Protein AF-A0A7W7H2J1-F1 (afdb_monomer_lite)

Organism: NCBI:txid135948

Secondary structure (DSSP, 8-state):
--TT------S--PPPTTHHHHHHHHHHTT-HHHHHHHHHHHHHH-TT-HHHHHHHHHHHHHHHHHTTT-SSPPPHHHHT-GGGGGG-EE-TTT--EE--GGGT---TTS--PPPSEEE-TTT--EEEHHHHT-SS-----PBP-STT---B-BS-------TT-----GGGEEEEEEEESSSSPPPHHHHHHHHHHHSS--GGGGGGEEEEE--HHHHHTS---TT---HHHHHHHHHHHHHHTTSS-SSTGGGEEEEEEE-SSTT-EEEEEEEEPPPPPP--HHHHHHHHHHHHHHHHHHHHSTTTTHHHHHHHHSHHHHHHHHHHHHHHHHHHHHHSS-EEEEEEETTEEEEEEEES-S-HHHHGGGSTT-HHHHHHHHHHHTTSS-TT-EEEEEEEEE-SS-EEEEEEEE-SSTTSPPB--GGGS------

Radius of gyration: 25.76 Å; chains: 1; bounding box: 67×46×74 Å

Sequence (435 aa):
MSPAGRFVFPAAWPPVPGLTDRVRKLSSAGRLRTALDLVLGTLRREPGNPDAMANALLLLSTSRRAEEEMAEPATRSQLSSALVAPLATVCGGCGRFWYSAEVLLQSPKQAHMDPDGVQCPACRFTRCADCIGLHGLVVPDVPCPSPGCAGKLGACLTPTGRPGVVVVDPDDIERILVARDGPILPDRNEALGITMEYVPILAEDEPLIMRCRVGPDAAHTRSFPAAEHPADEILPAIVAEFEARALLSPGAATRSTCLRLPGDDEADGWYLAVVTAPPSLPWDAEHDDARRLLRAHLDRLHRACPGEAAPGRETLGAGHLLDFTADLLLQARRETERTGQVALRTRLASRCVIAVTAVPVSDPAVARTFFPGGYDRYVSWLAGAWNLPHPGLALAHWIDCSDARDQRLHLTFFPADQSERAWLATDLLDQRDDS

Structure (mmCIF, N/CA/C/O backbone):
data_AF-A0A7W7H2J1-F1
#
_entry.id   AF-A0A7W7H2J1-F1
#
loop_
_atom_site.group_PDB
_atom_site.id
_atom_site.type_symbol
_atom_site.label_atom_id
_atom_site.label_alt_id
_atom_site.label_comp_id
_atom_site.label_asym_id
_atom_site.label_entity_id
_atom_site.label_seq_id
_atom_site.pdbx_PDB_ins_code
_atom_site.Cartn_x
_atom_site.Cartn_y
_atom_site.Cartn_z
_atom_site.occupancy
_atom_site.B_iso_or_equiv
_atom_site.auth_seq_id
_atom_site.auth_comp_id
_atom_site.auth_asym_id
_atom_site.auth_atom_id
_atom_site.pdbx_PDB_model_num
ATOM 1 N N . MET A 1 1 ? -9.468 14.987 6.341 1.00 38.06 1 MET A N 1
ATOM 2 C CA . MET A 1 1 ? -10.617 14.627 7.204 1.00 38.06 1 MET A CA 1
ATOM 3 C C . MET A 1 1 ? -10.881 15.755 8.187 1.00 38.06 1 MET A C 1
ATOM 5 O O . MET A 1 1 ? -9.934 16.261 8.771 1.00 38.06 1 MET A O 1
ATOM 9 N N . SER A 1 2 ? -12.145 16.156 8.345 1.00 27.12 2 SER A N 1
ATOM 10 C CA . SER A 1 2 ? -12.588 17.007 9.461 1.00 27.12 2 SER A CA 1
ATOM 11 C C . SER A 1 2 ? -12.248 16.307 10.791 1.00 27.12 2 SER A C 1
ATOM 13 O O . SER A 1 2 ? -12.285 15.070 10.811 1.00 27.12 2 SER A O 1
ATOM 15 N N . PRO A 1 3 ? -11.898 17.024 11.876 1.00 34.19 3 PRO A N 1
ATOM 16 C CA . PRO A 1 3 ? -11.677 16.405 13.182 1.00 34.19 3 PRO A CA 1
ATOM 17 C C . PRO A 1 3 ? -12.883 15.528 13.530 1.00 34.19 3 PRO A C 1
ATOM 19 O O . PRO A 1 3 ? -14.010 16.013 13.528 1.00 34.19 3 PRO A O 1
ATOM 22 N N . ALA A 1 4 ? -12.639 14.236 13.770 1.00 41.06 4 ALA A N 1
ATOM 23 C CA . ALA A 1 4 ? -13.615 13.283 14.297 1.00 41.06 4 ALA A CA 1
ATOM 24 C C . ALA A 1 4 ? -15.030 13.423 13.693 1.00 41.06 4 ALA A C 1
ATOM 26 O O . ALA A 1 4 ? -16.006 13.709 14.392 1.00 41.06 4 ALA A O 1
ATOM 27 N N . GLY A 1 5 ? -15.157 13.212 12.379 1.00 49.72 5 GLY A N 1
ATOM 28 C CA . GLY A 1 5 ? -16.466 12.927 11.795 1.00 49.72 5 GLY A CA 1
ATOM 29 C C . GLY A 1 5 ? -17.076 11.738 12.536 1.00 49.72 5 GLY A C 1
ATOM 30 O O . GLY A 1 5 ? -16.438 10.693 12.650 1.00 49.72 5 GLY A O 1
ATOM 31 N N . ARG A 1 6 ? -18.274 11.915 13.105 1.00 64.06 6 ARG A N 1
ATOM 32 C CA . ARG A 1 6 ? -18.990 10.850 13.819 1.00 64.06 6 ARG A CA 1
ATOM 33 C C . ARG A 1 6 ? -19.042 9.618 12.919 1.00 64.06 6 ARG A C 1
ATOM 35 O O . ARG A 1 6 ? -19.584 9.705 11.819 1.00 64.06 6 ARG A O 1
ATOM 42 N N . PHE A 1 7 ? -18.510 8.491 13.386 1.00 67.31 7 PHE A N 1
ATOM 43 C CA . PHE A 1 7 ? -18.739 7.225 12.710 1.00 67.31 7 PHE A CA 1
ATOM 44 C C . PHE A 1 7 ? -20.236 6.915 12.800 1.00 67.31 7 PHE A C 1
ATOM 46 O O . PHE A 1 7 ? -20.795 6.768 13.889 1.00 67.31 7 PHE A O 1
ATOM 53 N N . VAL A 1 8 ? -20.899 6.903 11.650 1.00 68.88 8 VAL A N 1
ATOM 54 C CA . VAL A 1 8 ? -22.321 6.600 11.525 1.00 68.88 8 VAL A CA 1
ATOM 55 C C . VAL A 1 8 ? -22.426 5.489 10.502 1.00 68.88 8 VAL A C 1
ATOM 57 O O . VAL A 1 8 ? -22.034 5.676 9.352 1.00 68.88 8 VAL A O 1
ATOM 60 N N . PHE A 1 9 ? -22.961 4.342 10.920 1.00 68.50 9 PHE A N 1
ATOM 61 C CA . PHE A 1 9 ? -23.347 3.310 9.969 1.00 68.50 9 PHE A CA 1
ATOM 62 C C . PHE A 1 9 ? -24.373 3.912 9.002 1.00 68.50 9 PHE A C 1
ATOM 64 O O . PHE A 1 9 ? -25.400 4.427 9.461 1.00 68.50 9 PHE A O 1
ATOM 71 N N . PRO A 1 10 ? -24.121 3.897 7.684 1.00 69.31 10 PRO A N 1
ATOM 72 C CA . PRO A 1 10 ? -25.113 4.364 6.733 1.00 69.31 10 PRO A CA 1
ATOM 73 C C . PRO A 1 10 ? -26.359 3.475 6.829 1.00 69.31 10 PRO A C 1
ATOM 75 O O . PRO A 1 10 ? -26.271 2.270 7.056 1.00 69.31 10 PRO A O 1
ATOM 78 N N . ALA A 1 11 ? -27.534 4.086 6.668 1.00 69.12 11 ALA A N 1
ATOM 79 C CA . ALA A 1 11 ? -28.814 3.410 6.877 1.00 69.12 11 ALA A CA 1
ATOM 80 C C . ALA A 1 11 ? -29.090 2.284 5.861 1.00 69.12 11 ALA A C 1
ATOM 82 O O . ALA A 1 11 ? -29.873 1.382 6.148 1.00 69.12 11 ALA A O 1
ATOM 83 N N . ALA A 1 12 ? -28.468 2.337 4.680 1.00 71.50 12 ALA A N 1
ATOM 84 C CA . ALA A 1 12 ? -28.581 1.317 3.646 1.00 71.50 12 ALA A CA 1
ATOM 85 C C . ALA A 1 12 ? -27.314 1.272 2.782 1.00 71.50 12 ALA A C 1
ATOM 87 O O . ALA A 1 12 ? -26.728 2.312 2.479 1.00 71.50 12 ALA A O 1
ATOM 88 N N . TRP A 1 13 ? -26.924 0.067 2.364 1.00 74.69 13 TRP A N 1
ATOM 89 C CA . TRP A 1 13 ? -25.847 -0.177 1.403 1.00 74.69 13 TRP A CA 1
ATOM 90 C C . TRP A 1 13 ? -26.071 -1.527 0.712 1.00 74.69 13 TRP A C 1
ATOM 92 O O . TRP A 1 13 ? -26.615 -2.435 1.349 1.00 74.69 13 TRP A O 1
ATOM 102 N N . PRO A 1 14 ? -25.682 -1.694 -0.564 1.00 80.31 14 PRO A N 1
ATOM 103 C CA . PRO A 1 14 ? -25.708 -3.005 -1.199 1.00 80.31 14 PRO A CA 1
ATOM 104 C C . PRO A 1 14 ? -24.772 -3.974 -0.448 1.00 80.31 14 PRO A C 1
ATOM 106 O O . PRO A 1 14 ? -23.590 -3.668 -0.284 1.00 80.31 14 PRO A O 1
ATOM 109 N N . PRO A 1 15 ? -25.266 -5.130 0.031 1.00 85.44 15 PRO A N 1
ATOM 110 C CA . PRO A 1 15 ? -24.418 -6.109 0.701 1.00 85.44 15 PRO A CA 1
ATOM 111 C C . PRO A 1 15 ? -23.393 -6.680 -0.280 1.00 85.44 15 PRO A C 1
ATOM 113 O O . PRO A 1 15 ? -23.682 -6.827 -1.471 1.00 85.44 15 PRO A O 1
ATOM 116 N N . VAL A 1 16 ? -22.217 -7.064 0.218 1.00 88.94 16 VAL A N 1
ATOM 117 C CA . VAL A 1 16 ? -21.226 -7.759 -0.610 1.00 88.94 16 VAL A CA 1
ATOM 118 C C . VAL A 1 16 ? -21.699 -9.201 -0.793 1.00 88.94 16 VAL A C 1
ATOM 120 O O . VAL A 1 16 ? -21.822 -9.927 0.201 1.00 88.94 16 VAL A O 1
ATOM 123 N N . PRO A 1 17 ? -21.965 -9.666 -2.030 1.00 91.94 17 PRO A N 1
ATOM 124 C CA . PRO A 1 17 ? -22.568 -10.976 -2.247 1.00 91.94 17 PRO A CA 1
ATOM 125 C C . PRO A 1 17 ? -21.819 -12.108 -1.524 1.00 91.94 17 PRO A C 1
ATOM 127 O O . PRO A 1 17 ? -20.623 -12.344 -1.727 1.00 91.94 17 PRO A O 1
ATOM 130 N N . GLY A 1 18 ? -22.532 -12.798 -0.630 1.00 92.94 18 GLY A N 1
ATOM 131 C CA . GLY A 1 18 ? -22.034 -13.950 0.123 1.00 92.94 18 GLY A CA 1
ATOM 132 C C . GLY A 1 18 ? -20.899 -13.664 1.115 1.00 92.94 18 GLY A C 1
ATOM 133 O O . GLY A 1 18 ? -20.266 -14.619 1.565 1.00 92.94 18 GLY A O 1
ATOM 134 N N . LEU A 1 19 ? -20.571 -12.405 1.436 1.00 95.19 19 LEU A N 1
ATOM 135 C CA . LEU A 1 19 ? -19.521 -12.092 2.419 1.00 95.19 19 LEU A CA 1
ATOM 136 C C . LEU A 1 19 ? -19.878 -12.652 3.802 1.00 95.19 19 LEU A C 1
ATOM 138 O O . LEU A 1 19 ? -19.139 -13.483 4.326 1.00 95.19 19 LEU A O 1
ATOM 142 N N . THR A 1 20 ? -21.039 -12.270 4.338 1.00 94.81 20 THR A N 1
ATOM 143 C CA . THR A 1 20 ? -21.521 -12.715 5.657 1.00 94.81 20 THR A CA 1
ATOM 144 C C . THR A 1 20 ? -21.554 -14.244 5.796 1.00 94.81 20 THR A C 1
ATOM 146 O O . THR A 1 20 ? -21.082 -14.784 6.796 1.00 94.81 20 THR A O 1
ATOM 149 N N . ASP A 1 21 ? -22.050 -14.974 4.791 1.00 96.25 21 ASP A N 1
ATOM 150 C CA . ASP A 1 21 ? -22.114 -16.443 4.849 1.00 96.25 21 ASP A CA 1
ATOM 151 C C . ASP A 1 21 ? -20.721 -17.084 4.873 1.00 96.25 21 ASP A C 1
ATOM 153 O O . ASP A 1 21 ? -20.478 -18.033 5.625 1.00 96.25 21 ASP A O 1
ATOM 157 N N . ARG A 1 22 ? -19.779 -16.546 4.086 1.00 97.25 22 ARG A N 1
ATOM 158 C CA . ARG A 1 22 ? -18.382 -17.005 4.071 1.00 97.25 22 ARG A CA 1
ATOM 159 C C . ARG A 1 22 ? -17.693 -16.736 5.406 1.00 97.25 22 ARG A C 1
ATOM 161 O O . ARG A 1 22 ? -17.059 -17.644 5.942 1.00 97.25 22 ARG A O 1
ATOM 168 N N . VAL A 1 23 ? -17.858 -15.534 5.959 1.00 96.62 23 VAL A N 1
ATOM 169 C CA . VAL A 1 23 ? -17.312 -15.149 7.269 1.00 96.62 23 VAL A CA 1
ATOM 170 C C . VAL A 1 23 ? -17.867 -16.049 8.370 1.00 96.62 23 VAL A C 1
ATOM 172 O O . VAL A 1 23 ? -17.095 -16.626 9.134 1.00 96.62 23 VAL A O 1
ATOM 175 N N . ARG A 1 24 ? -19.190 -16.254 8.407 1.00 95.75 24 ARG A N 1
ATOM 176 C CA . ARG A 1 24 ? -19.846 -17.140 9.378 1.00 95.75 24 ARG A CA 1
ATOM 177 C C . ARG A 1 24 ? -19.315 -18.566 9.285 1.00 95.75 24 ARG A C 1
ATOM 179 O O . ARG A 1 24 ? -18.987 -19.156 10.311 1.00 95.75 24 ARG A O 1
ATOM 186 N N . LYS A 1 25 ? -19.190 -19.108 8.069 1.00 96.75 25 LYS A N 1
ATOM 187 C CA . LYS A 1 25 ? -18.648 -20.454 7.843 1.00 96.75 25 LYS A CA 1
ATOM 188 C C . LYS A 1 25 ? -17.219 -20.579 8.378 1.00 96.75 25 LYS A C 1
ATOM 190 O O . LYS A 1 25 ? -16.933 -21.533 9.094 1.00 96.75 25 LYS A O 1
ATOM 195 N N . LEU A 1 26 ? -16.344 -19.620 8.070 1.00 96.50 26 LEU A N 1
ATOM 196 C CA . LEU A 1 26 ? -14.955 -19.612 8.545 1.00 96.50 26 LEU A CA 1
ATOM 197 C C . LEU A 1 26 ? -14.872 -19.480 10.071 1.00 96.50 26 LEU A C 1
ATOM 199 O O . LEU A 1 26 ? -14.192 -20.276 10.713 1.00 96.50 26 LEU A O 1
ATOM 203 N N . SER A 1 27 ? -15.615 -18.539 10.654 1.00 93.75 27 SER A N 1
ATOM 204 C CA . SER A 1 27 ? -15.666 -18.326 12.104 1.00 93.75 27 SER A CA 1
ATOM 205 C C . SER A 1 27 ? -16.175 -19.568 12.846 1.00 93.75 27 SER A C 1
ATOM 207 O O . SER A 1 27 ? -15.526 -20.020 13.784 1.00 93.75 27 SER A O 1
ATOM 209 N N . SER A 1 28 ? -17.251 -20.204 12.366 1.00 93.12 28 SER A N 1
ATOM 210 C CA . SER A 1 28 ? -17.779 -21.446 12.958 1.00 93.12 28 SER A CA 1
ATOM 211 C C . SER A 1 28 ? -16.813 -22.634 12.881 1.00 93.12 28 SER A C 1
ATOM 213 O O . SER A 1 28 ? -16.922 -23.569 13.666 1.00 93.12 28 SER A O 1
ATOM 215 N N . ALA A 1 29 ? -15.859 -22.593 11.947 1.00 94.69 29 ALA A N 1
ATOM 216 C CA . ALA A 1 29 ? -14.806 -23.592 11.795 1.00 94.69 29 ALA A CA 1
ATOM 217 C C . ALA A 1 29 ? -13.531 -23.248 12.591 1.00 94.69 29 ALA A C 1
ATOM 219 O O . ALA A 1 29 ? -12.493 -23.868 12.375 1.00 94.69 29 ALA A O 1
ATOM 220 N N . GLY A 1 30 ? -13.572 -22.228 13.452 1.00 93.62 30 GLY A N 1
ATOM 221 C CA . GLY A 1 30 ? -12.422 -21.772 14.229 1.00 93.62 30 GLY A CA 1
ATOM 222 C C . GLY A 1 30 ? -11.344 -21.050 13.413 1.00 93.62 30 GLY A C 1
ATOM 223 O O . GLY A 1 30 ? -10.217 -20.897 13.881 1.00 93.62 30 GLY A O 1
ATOM 224 N N . ARG A 1 31 ? -11.664 -20.626 12.180 1.00 95.62 31 ARG A N 1
ATOM 225 C CA . ARG A 1 31 ? -10.725 -20.012 11.227 1.00 95.62 31 ARG A CA 1
ATOM 226 C C . ARG A 1 31 ? -10.780 -18.487 11.257 1.00 95.62 31 ARG A C 1
ATOM 228 O O . ARG A 1 31 ? -11.095 -17.843 10.252 1.00 95.62 31 ARG A O 1
ATOM 235 N N . LEU A 1 32 ? -10.532 -17.912 12.431 1.00 94.50 32 LEU A N 1
ATOM 236 C CA . LEU A 1 32 ? -10.729 -16.485 12.684 1.00 94.50 32 LEU A CA 1
ATOM 237 C C . LEU A 1 32 ? -9.787 -15.603 11.852 1.00 94.50 32 LEU A C 1
ATOM 239 O O . LEU A 1 32 ? -10.250 -14.635 11.253 1.00 94.50 32 LEU A O 1
ATOM 243 N N . ARG A 1 33 ? -8.504 -15.969 11.737 1.00 95.31 33 ARG A N 1
ATOM 244 C CA . ARG A 1 33 ? -7.530 -15.255 10.890 1.00 95.31 33 ARG A CA 1
ATOM 245 C C . ARG A 1 33 ? -7.974 -15.191 9.429 1.00 95.31 33 ARG A C 1
ATOM 247 O O . ARG A 1 33 ? -8.065 -14.094 8.889 1.00 95.31 33 ARG A O 1
ATOM 254 N N . THR A 1 34 ? -8.336 -16.331 8.826 1.00 96.81 34 THR A N 1
ATOM 255 C CA . THR A 1 34 ? -8.836 -16.365 7.437 1.00 96.81 34 THR A CA 1
ATOM 256 C C . THR A 1 34 ? -10.119 -15.531 7.283 1.00 96.81 34 THR A C 1
ATOM 258 O O . THR A 1 34 ? -10.308 -14.851 6.274 1.00 96.81 34 THR A O 1
ATOM 261 N N . ALA A 1 35 ? -11.032 -15.585 8.262 1.00 96.94 35 ALA A N 1
ATOM 262 C CA . ALA A 1 35 ? -12.261 -14.791 8.233 1.00 96.94 35 ALA A CA 1
ATOM 263 C C . ALA A 1 35 ? -11.964 -13.285 8.249 1.00 96.94 35 ALA A C 1
ATOM 265 O O . ALA A 1 35 ? -12.582 -12.530 7.498 1.00 96.94 35 ALA A O 1
ATOM 266 N N . LEU A 1 36 ? -11.003 -12.861 9.073 1.00 96.62 36 LEU A N 1
ATOM 267 C CA . LEU A 1 36 ? -10.608 -11.465 9.185 1.00 96.62 36 LEU A CA 1
ATOM 268 C C . LEU A 1 36 ? -9.881 -10.983 7.921 1.00 96.62 36 LEU A C 1
ATOM 270 O O . LEU A 1 36 ? -10.213 -9.908 7.440 1.00 96.62 36 LEU A O 1
ATOM 274 N N . ASP A 1 37 ? -9.012 -11.792 7.304 1.00 97.12 37 ASP A N 1
ATOM 275 C CA . ASP A 1 37 ? -8.383 -11.459 6.012 1.00 97.12 37 ASP A CA 1
ATOM 276 C C . ASP A 1 37 ? -9.416 -11.178 4.911 1.00 97.12 37 ASP A C 1
ATOM 278 O O . ASP A 1 37 ? -9.285 -10.216 4.154 1.00 97.12 37 ASP A O 1
ATOM 282 N N . LEU A 1 38 ? -10.491 -11.972 4.843 1.00 97.31 38 LEU A N 1
ATOM 283 C CA . LEU A 1 38 ? -11.576 -11.759 3.878 1.00 97.31 38 LEU A CA 1
ATOM 284 C C . LEU A 1 38 ? -12.286 -10.412 4.097 1.00 97.31 38 LEU A C 1
ATOM 286 O O . LEU A 1 38 ? -12.617 -9.704 3.137 1.00 97.31 38 LEU A O 1
ATOM 290 N N . VAL A 1 39 ? -12.535 -10.062 5.359 1.00 97.50 39 VAL A N 1
ATOM 291 C CA . VAL A 1 39 ? -13.196 -8.809 5.730 1.00 97.50 39 VAL A CA 1
ATOM 292 C C . VAL A 1 39 ? -12.276 -7.614 5.492 1.00 97.50 39 VAL A C 1
ATOM 294 O O . VAL A 1 39 ? -12.701 -6.653 4.856 1.00 97.50 39 VAL A O 1
ATOM 297 N N . LEU A 1 40 ? -11.013 -7.689 5.917 1.00 97.06 40 LEU A N 1
ATOM 298 C CA . LEU A 1 40 ? -10.009 -6.651 5.684 1.00 97.06 40 LEU A CA 1
ATOM 299 C C . LEU A 1 40 ? -9.775 -6.440 4.183 1.00 97.06 40 LEU A C 1
ATOM 301 O O . LEU A 1 40 ? -9.763 -5.304 3.727 1.00 97.06 40 LEU A O 1
ATOM 305 N N . GLY A 1 41 ? -9.717 -7.510 3.386 1.00 95.94 41 GLY A N 1
ATOM 306 C CA . GLY A 1 41 ? -9.660 -7.429 1.923 1.00 95.94 41 GLY A CA 1
ATOM 307 C C . GLY A 1 41 ? -10.843 -6.692 1.301 1.00 95.94 41 GLY A C 1
ATOM 308 O O . GLY A 1 41 ? -10.694 -5.981 0.308 1.00 95.94 41 GLY A O 1
ATOM 309 N N . THR A 1 42 ? -12.027 -6.835 1.893 1.00 95.81 42 THR A N 1
ATOM 310 C CA . THR A 1 42 ? -13.215 -6.090 1.465 1.00 95.81 42 THR A CA 1
ATOM 311 C C . THR A 1 42 ? -13.133 -4.628 1.895 1.00 95.81 42 THR A C 1
ATOM 313 O O . THR A 1 42 ? -13.379 -3.756 1.070 1.00 95.81 42 THR A O 1
ATOM 316 N N . LEU A 1 43 ? -12.711 -4.348 3.133 1.00 94.56 43 LEU A N 1
ATOM 317 C CA . LEU A 1 43 ? -12.513 -2.984 3.635 1.00 94.56 43 LEU A CA 1
ATOM 318 C C . LEU A 1 43 ? -11.393 -2.235 2.899 1.00 94.56 43 LEU A C 1
ATOM 320 O O . LEU A 1 43 ? -11.506 -1.032 2.723 1.00 94.56 43 LEU A O 1
ATOM 324 N N . ARG A 1 44 ? -10.346 -2.915 2.416 1.00 94.06 44 ARG A N 1
ATOM 325 C CA . ARG A 1 44 ? -9.299 -2.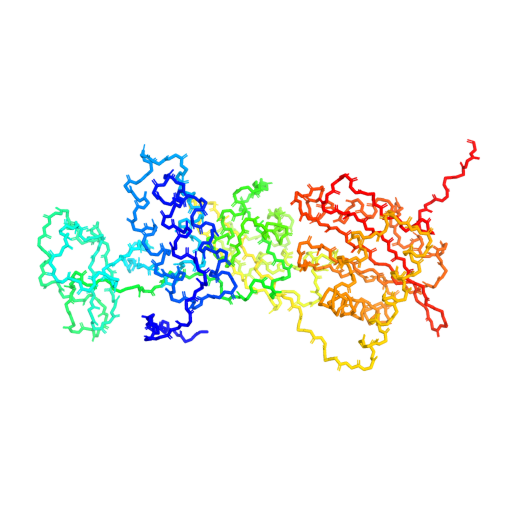297 1.583 1.00 94.06 44 ARG A CA 1
ATOM 326 C C . ARG A 1 44 ? -9.879 -1.740 0.281 1.00 94.06 44 ARG A C 1
ATOM 328 O O . ARG A 1 44 ? -9.507 -0.651 -0.127 1.00 94.06 44 ARG A O 1
ATOM 335 N N . ARG A 1 45 ? -10.787 -2.483 -0.365 1.00 91.62 45 ARG A N 1
ATOM 336 C CA . ARG A 1 45 ? -11.443 -2.068 -1.622 1.00 91.62 45 ARG A CA 1
ATOM 337 C C . ARG A 1 45 ? -12.596 -1.096 -1.394 1.00 91.62 45 ARG A C 1
ATOM 339 O O . ARG A 1 45 ? -12.839 -0.220 -2.213 1.00 91.62 45 ARG A O 1
ATOM 346 N N . GLU A 1 46 ? -13.326 -1.275 -0.298 1.00 91.75 46 GLU A N 1
ATOM 347 C CA . GLU A 1 46 ? -14.503 -0.484 0.047 1.00 91.75 46 GLU A CA 1
ATOM 348 C C . GLU A 1 46 ? -14.449 -0.065 1.533 1.00 91.75 46 GLU A C 1
ATOM 350 O O . GLU A 1 46 ? -15.165 -0.638 2.364 1.00 91.75 46 GLU A O 1
ATOM 355 N N . PRO A 1 47 ? -13.643 0.959 1.897 1.00 89.75 47 PRO A N 1
ATOM 356 C CA . PRO A 1 47 ? -13.390 1.349 3.294 1.00 89.75 47 PRO A CA 1
ATOM 357 C C . PRO A 1 47 ? -14.609 1.807 4.093 1.00 89.75 47 PRO A C 1
ATOM 359 O O . PRO A 1 47 ? -14.501 2.009 5.297 1.00 89.75 47 PRO A O 1
ATOM 362 N N . GLY A 1 48 ? -15.757 2.002 3.440 1.00 88.25 48 GLY A N 1
ATOM 363 C CA . GLY A 1 48 ? -17.033 2.379 4.049 1.00 88.25 48 GLY A CA 1
ATOM 364 C C . GLY A 1 48 ? -18.101 1.284 4.015 1.00 88.25 48 GLY A C 1
ATOM 365 O O . GLY A 1 48 ? -19.243 1.569 4.369 1.00 88.25 48 GLY A O 1
ATOM 366 N N . ASN A 1 49 ? -17.780 0.065 3.559 1.00 91.19 49 ASN A N 1
ATOM 367 C CA . ASN A 1 49 ? -18.780 -0.983 3.363 1.00 91.19 49 ASN A CA 1
ATOM 368 C C . ASN A 1 49 ? -19.370 -1.463 4.711 1.00 91.19 49 ASN A C 1
ATOM 370 O O . ASN A 1 49 ? -18.647 -2.058 5.517 1.00 91.19 49 ASN A O 1
ATOM 374 N N . PRO A 1 50 ? -20.679 -1.272 4.972 1.00 90.38 50 PRO A N 1
ATOM 375 C CA . PRO A 1 50 ? -21.272 -1.573 6.278 1.00 90.38 50 PRO A CA 1
ATOM 376 C C . PRO A 1 50 ? -21.325 -3.060 6.611 1.00 90.38 50 PRO A C 1
ATOM 378 O O . PRO A 1 50 ? -21.193 -3.418 7.778 1.00 90.38 50 PRO A O 1
ATOM 381 N N . ASP A 1 51 ? -21.512 -3.921 5.605 1.00 91.88 51 ASP A N 1
ATOM 382 C CA . ASP A 1 51 ? -21.542 -5.377 5.788 1.00 91.88 51 ASP A CA 1
ATOM 383 C C . ASP A 1 51 ? -20.155 -5.872 6.221 1.00 91.88 51 ASP A C 1
ATOM 385 O O . ASP A 1 51 ? -20.021 -6.608 7.200 1.00 91.88 51 ASP A O 1
ATOM 389 N N . ALA A 1 52 ? -19.098 -5.377 5.570 1.00 94.50 52 ALA A N 1
ATOM 390 C CA . ALA A 1 52 ? -17.723 -5.664 5.966 1.00 94.50 52 ALA A CA 1
ATOM 391 C C . ALA A 1 52 ? -17.398 -5.113 7.365 1.00 94.50 52 ALA A C 1
ATOM 393 O O . ALA A 1 52 ? -16.839 -5.832 8.189 1.00 94.50 52 ALA A O 1
ATOM 394 N N . MET A 1 53 ? -17.805 -3.881 7.680 1.00 92.88 53 MET A N 1
ATOM 395 C CA . MET A 1 53 ? -17.618 -3.289 9.010 1.00 92.88 53 MET A CA 1
ATOM 396 C C . MET A 1 53 ? -18.347 -4.059 10.117 1.00 92.88 53 MET A C 1
ATOM 398 O O . MET A 1 53 ? -17.781 -4.278 11.188 1.00 92.88 53 MET A O 1
ATOM 402 N N . ALA A 1 54 ? -19.585 -4.493 9.869 1.00 91.44 54 ALA A N 1
ATOM 403 C CA . ALA A 1 54 ? -20.355 -5.280 10.825 1.00 91.44 54 ALA A CA 1
ATOM 404 C C . ALA A 1 54 ? -19.697 -6.646 11.074 1.00 91.44 54 ALA A C 1
ATOM 406 O O . ALA A 1 54 ? -19.517 -7.042 12.226 1.00 91.44 54 ALA A O 1
ATOM 407 N N . ASN A 1 55 ? -19.270 -7.335 10.010 1.00 94.50 55 ASN A N 1
ATOM 408 C CA . ASN A 1 55 ? -18.528 -8.591 10.128 1.00 94.50 55 ASN A CA 1
ATOM 409 C C . ASN A 1 55 ? -17.188 -8.395 10.858 1.00 94.50 55 ASN A C 1
ATOM 411 O O . ASN A 1 55 ? -16.866 -9.195 11.734 1.00 94.50 55 ASN A O 1
ATOM 415 N N . ALA A 1 56 ? -16.437 -7.325 10.568 1.00 95.06 56 ALA A N 1
ATOM 416 C CA . ALA A 1 56 ? -15.194 -7.005 11.273 1.00 95.06 56 ALA A CA 1
ATOM 417 C C . ALA A 1 56 ? -15.446 -6.852 12.773 1.00 95.06 56 ALA A C 1
ATOM 419 O O . ALA A 1 56 ? -14.788 -7.496 13.583 1.00 95.06 56 ALA A O 1
ATOM 420 N N . LEU A 1 57 ? -16.438 -6.043 13.144 1.00 91.56 57 LEU A N 1
ATOM 421 C CA . LEU A 1 57 ? -16.763 -5.773 14.537 1.00 91.56 57 LEU A CA 1
ATOM 422 C C . LEU A 1 57 ? -17.195 -7.040 15.293 1.00 91.56 57 LEU A C 1
ATOM 424 O O . LEU A 1 57 ? -16.765 -7.246 16.428 1.00 91.56 57 LEU A O 1
ATOM 428 N N . LEU A 1 58 ? -17.974 -7.923 14.656 1.00 90.69 58 LEU A N 1
ATOM 429 C CA . LEU A 1 58 ? -18.323 -9.229 15.225 1.00 90.69 58 LEU A CA 1
ATOM 430 C C . LEU A 1 58 ? -17.069 -10.077 15.481 1.00 90.69 58 LEU A C 1
ATOM 432 O O . LEU A 1 58 ? -16.858 -10.506 16.614 1.00 90.69 58 LEU A O 1
ATOM 436 N N . LEU A 1 59 ? -16.206 -10.259 14.477 1.00 92.75 59 LEU A N 1
ATOM 437 C CA . LEU A 1 59 ? -14.985 -11.062 14.610 1.00 92.75 59 LEU A CA 1
ATOM 438 C C . LEU A 1 59 ? -14.043 -10.501 15.689 1.00 92.75 59 LEU A C 1
ATOM 440 O O . LEU A 1 59 ? -13.588 -11.245 16.559 1.00 92.75 59 LEU A O 1
ATOM 444 N N . LEU A 1 60 ? -13.807 -9.186 15.680 1.00 91.06 60 LEU A N 1
ATOM 445 C CA . LEU A 1 60 ? -12.923 -8.492 16.621 1.00 91.06 60 LEU A CA 1
ATOM 446 C C . LEU A 1 60 ? -13.453 -8.520 18.061 1.00 91.06 60 LEU A C 1
ATOM 448 O O . LEU A 1 60 ? -12.670 -8.627 18.998 1.00 91.06 60 LEU A O 1
ATOM 452 N N . SER A 1 61 ? -14.773 -8.469 18.259 1.00 85.38 61 SER A N 1
ATOM 453 C CA . SER A 1 61 ? -15.365 -8.591 19.601 1.00 85.38 61 SER A CA 1
ATOM 454 C C . SER A 1 61 ? -15.242 -10.005 20.183 1.00 85.38 61 SER A C 1
ATOM 456 O O . SER A 1 61 ? -15.183 -10.178 21.399 1.00 85.38 61 SER A O 1
ATOM 458 N N . THR A 1 62 ? -15.170 -11.026 19.322 1.00 82.25 62 THR A N 1
ATOM 459 C CA . THR A 1 62 ? -15.019 -12.424 19.750 1.00 82.25 62 THR A CA 1
ATOM 460 C C . THR A 1 62 ? -13.566 -12.846 19.958 1.00 82.25 62 THR A C 1
ATOM 462 O O . THR A 1 62 ? -13.323 -13.763 20.739 1.00 82.25 62 THR A O 1
ATOM 465 N N . SER A 1 63 ? -12.599 -12.175 19.318 1.00 77.50 63 SER A N 1
ATOM 466 C CA . SER A 1 63 ? -11.196 -12.616 19.283 1.00 77.50 63 SER A CA 1
ATOM 467 C C . SER A 1 63 ? -10.569 -12.759 20.669 1.00 77.50 63 SER A C 1
ATOM 469 O O . SER A 1 63 ? -9.851 -13.721 20.915 1.00 77.50 63 SER A O 1
ATOM 471 N N . ARG A 1 64 ? -10.918 -11.872 21.607 1.00 70.56 64 ARG A N 1
ATOM 472 C CA . ARG A 1 64 ? -10.360 -11.843 22.969 1.00 70.56 64 ARG A CA 1
ATOM 473 C C . ARG A 1 64 ? -10.626 -13.110 23.785 1.00 70.56 64 ARG A C 1
ATOM 475 O O . ARG A 1 64 ? -9.841 -13.449 24.656 1.00 70.56 64 ARG A O 1
ATOM 482 N N . ARG A 1 65 ? -11.749 -13.787 23.529 1.00 69.06 65 ARG A N 1
ATOM 483 C CA . ARG A 1 65 ? -12.096 -15.074 24.164 1.00 69.06 65 ARG A CA 1
ATOM 484 C C . ARG A 1 65 ? -11.600 -16.271 23.358 1.00 69.06 65 ARG A C 1
ATOM 486 O O . ARG A 1 65 ? -11.608 -17.389 23.845 1.00 69.06 65 ARG A O 1
ATOM 493 N N . ALA A 1 66 ? -11.224 -16.025 22.111 1.00 68.12 66 ALA A N 1
ATOM 494 C CA . ALA A 1 66 ? -11.021 -17.036 21.097 1.00 68.12 66 ALA A CA 1
ATOM 495 C C . ALA A 1 66 ? -9.546 -17.454 20.957 1.00 68.12 66 ALA A C 1
ATOM 497 O O . ALA A 1 66 ? -9.270 -18.459 20.310 1.00 68.12 66 ALA A O 1
ATOM 498 N N . GLU A 1 67 ? -8.600 -16.717 21.549 1.00 73.75 67 GLU A N 1
ATOM 499 C CA . GLU A 1 67 ? -7.162 -17.018 21.440 1.00 73.75 67 GLU A CA 1
ATOM 500 C C . GLU A 1 67 ? -6.801 -18.437 21.910 1.00 73.75 67 GLU A C 1
ATOM 502 O O . GLU A 1 67 ? -5.925 -19.060 21.315 1.00 73.75 67 GLU A O 1
ATOM 507 N N . GLU A 1 68 ? -7.509 -18.980 22.904 1.00 76.94 68 GLU A N 1
ATOM 508 C CA . GLU A 1 68 ? -7.238 -20.320 23.449 1.00 76.94 68 GLU A CA 1
ATOM 509 C C . GLU A 1 68 ? -8.011 -21.448 22.740 1.00 76.94 68 GLU A C 1
ATOM 511 O O . GLU A 1 68 ? -7.577 -22.599 22.756 1.00 76.94 68 GLU A O 1
ATOM 516 N N . GLU A 1 69 ? -9.143 -21.142 22.098 1.00 81.94 69 GLU A N 1
ATOM 517 C CA . GLU A 1 69 ? -10.080 -22.152 21.572 1.00 81.94 69 GLU A CA 1
ATOM 518 C C . GLU A 1 69 ? -10.064 -22.285 20.037 1.00 81.94 69 GLU A C 1
ATOM 520 O O . GLU A 1 69 ? -10.597 -23.252 19.487 1.00 81.94 69 GLU A O 1
ATOM 525 N N . MET A 1 70 ? -9.478 -21.325 19.315 1.00 86.81 70 MET A N 1
ATOM 526 C CA . MET A 1 70 ? -9.533 -21.287 17.849 1.00 86.81 70 MET A CA 1
ATOM 527 C C . MET A 1 70 ? -8.396 -22.064 17.189 1.00 86.81 70 MET A C 1
ATOM 529 O O . MET A 1 70 ? -7.233 -21.958 17.567 1.00 86.81 70 MET A O 1
ATOM 533 N N . ALA A 1 71 ? -8.721 -22.759 16.097 1.00 91.19 71 ALA A N 1
ATOM 534 C CA . ALA A 1 71 ? -7.728 -23.414 15.244 1.00 91.19 71 ALA A CA 1
ATOM 535 C C . ALA A 1 71 ? -6.798 -22.408 14.540 1.00 91.19 71 ALA A C 1
ATOM 537 O O . ALA A 1 71 ? -5.656 -22.728 14.216 1.00 91.19 71 ALA A O 1
ATOM 538 N N . GLU A 1 72 ? -7.295 -21.200 14.268 1.00 93.00 72 GLU A N 1
ATOM 539 C CA . GLU A 1 72 ? -6.561 -20.150 13.571 1.00 93.00 72 GLU A CA 1
ATOM 540 C C . GLU A 1 72 ? -6.849 -18.777 14.211 1.00 93.00 72 GLU A C 1
ATOM 542 O O . GLU A 1 72 ? -7.692 -18.024 13.703 1.00 93.00 72 GLU A O 1
ATOM 547 N N . PRO A 1 73 ? -6.202 -18.441 15.344 1.00 92.06 73 PRO A N 1
ATOM 548 C CA . PRO A 1 73 ? -6.408 -17.156 16.005 1.00 92.06 73 PRO A CA 1
ATOM 549 C C . PRO A 1 73 ? -5.939 -15.998 15.114 1.00 92.06 73 PRO A C 1
ATOM 551 O O . PRO A 1 73 ? -4.993 -16.135 14.333 1.00 92.06 73 PRO A O 1
ATOM 554 N N . ALA A 1 74 ? -6.616 -14.852 15.224 1.00 92.75 74 ALA A N 1
ATOM 555 C CA . ALA A 1 74 ? -6.217 -13.632 14.526 1.00 92.75 74 ALA A CA 1
ATOM 556 C C . ALA A 1 74 ? -4.845 -13.149 15.018 1.00 92.75 74 ALA A C 1
ATOM 558 O O . ALA A 1 74 ? -4.515 -13.279 16.195 1.00 92.75 74 ALA A O 1
ATOM 559 N N . THR A 1 75 ? -4.045 -12.570 14.125 1.00 92.00 75 THR A N 1
ATOM 560 C CA . THR A 1 75 ? -2.748 -11.999 14.509 1.00 92.00 75 THR A CA 1
ATOM 561 C C . THR A 1 75 ? -2.926 -10.604 15.104 1.00 92.00 75 THR A C 1
ATOM 563 O O . THR A 1 75 ? -3.875 -9.891 14.768 1.00 92.00 75 THR A O 1
ATOM 566 N N . ARG A 1 76 ? -1.970 -10.161 15.933 1.00 90.31 76 ARG A N 1
ATOM 567 C CA . ARG A 1 76 ? -1.973 -8.800 16.499 1.00 90.31 76 ARG A CA 1
ATOM 568 C C . ARG A 1 76 ? -2.111 -7.725 15.413 1.00 90.31 76 ARG A C 1
ATOM 570 O O . ARG A 1 76 ? -2.918 -6.822 15.577 1.00 90.31 76 ARG A O 1
ATOM 577 N N . SER A 1 77 ? -1.409 -7.870 14.287 1.00 91.69 77 SER A N 1
ATOM 578 C CA . SER A 1 77 ? -1.452 -6.921 13.163 1.00 91.69 77 SER A CA 1
ATOM 579 C C . SER A 1 77 ? -2.811 -6.856 12.463 1.00 91.69 77 SER A C 1
ATOM 581 O O . SER A 1 77 ? -3.203 -5.796 11.983 1.00 91.69 77 SER A O 1
ATOM 583 N N . GLN A 1 78 ? -3.560 -7.962 12.408 1.00 94.38 78 GLN A N 1
ATOM 584 C CA . GLN A 1 78 ? -4.932 -7.924 11.895 1.00 94.38 78 GLN A CA 1
ATOM 585 C C . GLN A 1 78 ? -5.876 -7.249 12.894 1.00 94.38 78 GLN A C 1
ATOM 587 O O . GLN A 1 78 ? -6.730 -6.458 12.495 1.00 94.38 78 GLN A O 1
ATOM 592 N N . LEU A 1 79 ? -5.704 -7.541 14.189 1.00 93.25 79 LEU A N 1
ATOM 593 C CA . LEU A 1 79 ? -6.496 -6.942 15.263 1.00 93.25 79 LEU A CA 1
ATOM 594 C C . LEU A 1 79 ? -6.246 -5.437 15.402 1.00 93.25 79 LEU A C 1
ATOM 596 O O . LEU A 1 79 ? -7.159 -4.726 15.799 1.00 93.25 79 LEU A O 1
ATOM 600 N N . SER A 1 80 ? -5.044 -4.951 15.080 1.00 93.12 80 SER A N 1
ATOM 601 C CA . SER A 1 80 ? -4.694 -3.527 15.113 1.00 93.12 80 SER A CA 1
ATOM 602 C C . SER A 1 80 ? -4.729 -2.849 13.743 1.00 93.12 80 SER A C 1
ATOM 604 O O . SER A 1 80 ? -4.366 -1.680 13.655 1.00 93.12 80 SER A O 1
ATOM 606 N N . SER A 1 81 ? -5.195 -3.514 12.680 1.00 96.75 81 SER A N 1
ATOM 607 C CA . SER A 1 81 ? -5.120 -2.976 11.314 1.00 96.75 81 SER A CA 1
ATOM 608 C C . SER A 1 81 ? -5.755 -1.581 11.181 1.00 96.75 81 SER A C 1
ATOM 610 O O . SER A 1 81 ? -6.822 -1.295 11.736 1.00 96.75 81 SER A O 1
ATOM 612 N N . ALA A 1 82 ? -5.125 -0.699 10.403 1.00 96.31 82 ALA A N 1
ATOM 613 C CA . ALA A 1 82 ? -5.651 0.625 10.083 1.00 96.31 82 ALA A CA 1
ATOM 614 C C . ALA A 1 82 ? -7.008 0.562 9.356 1.00 96.31 82 ALA A C 1
ATOM 616 O O . ALA A 1 82 ? -7.825 1.467 9.506 1.00 96.31 82 ALA A O 1
ATOM 617 N N . LEU A 1 83 ? -7.305 -0.538 8.654 1.00 96.06 83 LEU A N 1
ATOM 618 C CA . LEU A 1 83 ? -8.595 -0.757 7.984 1.00 96.06 83 LEU A CA 1
ATOM 619 C C . LEU A 1 83 ? -9.771 -0.875 8.966 1.00 96.06 83 LEU A C 1
ATOM 621 O O . LEU A 1 83 ? -10.903 -0.547 8.619 1.00 96.06 83 LEU A O 1
ATOM 625 N N . VAL A 1 84 ? -9.516 -1.313 10.202 1.00 95.25 84 VAL A N 1
ATOM 626 C CA . VAL A 1 84 ? -10.529 -1.406 11.270 1.00 95.25 84 VAL A CA 1
ATOM 627 C C . VAL A 1 84 ? -10.383 -0.298 12.308 1.00 95.25 84 VAL A C 1
ATOM 629 O O . VAL A 1 84 ? -11.156 -0.243 13.264 1.00 95.25 84 VAL A O 1
ATOM 632 N N . ALA A 1 85 ? -9.447 0.636 12.114 1.00 94.25 85 ALA A N 1
ATOM 633 C CA . ALA A 1 85 ? -9.294 1.805 12.972 1.00 94.25 85 ALA A CA 1
ATOM 634 C C . ALA A 1 85 ? -10.595 2.610 13.148 1.00 94.25 85 ALA A C 1
ATOM 636 O O . ALA A 1 85 ? -10.856 3.007 14.284 1.00 94.25 85 ALA A O 1
ATOM 637 N N . PRO A 1 86 ? -11.459 2.806 12.127 1.00 92.94 86 PRO A N 1
ATOM 638 C CA . PRO A 1 86 ? -12.738 3.501 12.309 1.00 92.94 86 PRO A CA 1
ATOM 639 C C . PRO A 1 86 ? -13.701 2.815 13.290 1.00 92.94 86 PRO A C 1
ATOM 641 O O . PRO A 1 86 ? -14.547 3.483 13.880 1.00 92.94 86 PRO A O 1
ATOM 644 N N . LEU A 1 87 ? -13.568 1.498 13.481 1.00 92.00 87 LEU A N 1
ATOM 645 C CA . LEU A 1 87 ? -14.414 0.695 14.371 1.00 92.00 87 LEU A CA 1
ATOM 646 C C . LEU A 1 87 ? -13.908 0.676 15.817 1.00 92.00 87 LEU A C 1
ATOM 648 O O . LEU A 1 87 ? -14.609 0.193 16.706 1.00 92.00 87 LEU A O 1
ATOM 652 N N . ALA A 1 88 ? -12.698 1.179 16.054 1.00 91.56 88 ALA A N 1
ATOM 653 C CA . ALA A 1 88 ? -12.094 1.184 17.371 1.00 91.56 88 ALA A CA 1
ATOM 654 C C . ALA A 1 88 ? -12.730 2.244 18.281 1.00 91.56 88 ALA A C 1
ATOM 656 O O . ALA A 1 88 ? -13.096 3.347 17.864 1.00 91.56 88 ALA A O 1
ATOM 657 N N . THR A 1 89 ? -12.786 1.917 19.562 1.00 90.38 89 THR A N 1
ATOM 658 C CA . THR A 1 89 ? -13.118 2.820 20.657 1.00 90.38 89 THR A CA 1
ATOM 659 C C . THR A 1 89 ? -11.849 3.061 21.462 1.00 90.38 89 THR A C 1
ATOM 661 O O . THR A 1 89 ? -11.214 2.100 21.884 1.00 90.38 89 THR A O 1
ATOM 664 N N . VAL A 1 90 ? -11.458 4.322 21.664 1.00 90.56 90 VAL A N 1
ATOM 665 C CA . VAL A 1 90 ? -10.161 4.686 22.259 1.00 90.56 90 VAL A CA 1
ATOM 666 C C . VAL A 1 90 ? -10.341 5.354 23.614 1.00 90.56 90 VAL A C 1
ATOM 668 O O . VAL A 1 90 ? -11.104 6.309 23.762 1.00 90.56 90 VAL A O 1
ATOM 671 N N . CYS A 1 91 ? -9.590 4.893 24.611 1.00 91.38 91 CYS A N 1
ATOM 672 C CA . CYS A 1 91 ? -9.512 5.540 25.912 1.00 91.38 91 CYS A CA 1
ATOM 673 C C . CYS A 1 91 ? -8.775 6.880 25.796 1.00 91.38 91 CYS A C 1
ATOM 675 O O . CYS A 1 91 ? -7.576 6.913 25.530 1.00 91.38 91 CYS A O 1
ATOM 677 N N . GLY A 1 92 ? -9.445 7.986 26.124 1.00 90.19 92 GLY A N 1
ATOM 678 C CA . GLY A 1 92 ? -8.821 9.312 26.213 1.00 90.19 92 GLY A CA 1
ATOM 679 C C . GLY A 1 92 ? -7.851 9.478 27.393 1.00 90.19 92 GLY A C 1
ATOM 680 O O . GLY A 1 92 ? -7.332 10.567 27.602 1.00 90.19 92 GLY A O 1
ATOM 681 N N . GLY A 1 93 ? -7.658 8.435 28.207 1.00 90.00 93 GLY A N 1
ATOM 682 C CA . GLY A 1 93 ? -6.702 8.403 29.312 1.00 90.00 93 GLY A CA 1
ATOM 683 C C . GLY A 1 93 ? -5.368 7.769 28.950 1.00 90.00 93 GLY A C 1
ATOM 684 O O . GLY A 1 93 ? -4.334 8.409 29.071 1.00 90.00 93 GLY A O 1
ATOM 685 N N . CYS A 1 94 ? -5.404 6.501 28.541 1.00 89.69 94 CYS A N 1
ATOM 686 C CA . CYS A 1 94 ? -4.210 5.695 28.282 1.00 89.69 94 CYS A CA 1
ATOM 687 C C . CYS A 1 94 ? -3.978 5.385 26.796 1.00 89.69 94 CYS A C 1
ATOM 689 O O . CYS A 1 94 ? -3.046 4.658 26.478 1.00 89.69 94 CYS A O 1
ATOM 691 N N . GLY A 1 95 ? -4.849 5.841 25.888 1.00 88.38 95 GLY A N 1
ATOM 692 C CA . GLY A 1 95 ? -4.734 5.579 24.448 1.00 88.38 95 GLY A CA 1
ATOM 693 C C . GLY A 1 95 ? -5.047 4.140 24.014 1.00 88.38 95 GLY A C 1
ATOM 694 O O . GLY A 1 95 ? -5.173 3.890 22.818 1.00 88.38 95 GLY A O 1
ATOM 695 N N . ARG A 1 96 ? -5.228 3.196 24.953 1.00 89.38 96 ARG A N 1
ATOM 696 C CA . ARG A 1 96 ? -5.668 1.825 24.640 1.00 89.38 96 ARG A CA 1
ATOM 697 C C . ARG A 1 96 ? -7.004 1.847 23.907 1.00 89.38 96 ARG A C 1
ATOM 699 O O . ARG A 1 96 ? -7.867 2.676 24.207 1.00 89.38 96 ARG A O 1
ATOM 706 N N . PHE A 1 97 ? -7.187 0.896 23.001 1.00 90.69 97 PHE A N 1
ATOM 707 C CA . PHE A 1 97 ? -8.400 0.771 22.207 1.00 90.69 97 PHE A CA 1
ATOM 708 C C . PHE A 1 97 ? -8.983 -0.640 22.257 1.00 90.69 97 PHE A C 1
ATOM 710 O O . PHE A 1 97 ? -8.290 -1.603 22.579 1.00 90.69 97 PHE A O 1
ATOM 717 N N . TRP A 1 98 ? -10.276 -0.741 21.964 1.00 90.00 98 TRP A N 1
ATOM 718 C CA . TRP A 1 98 ? -11.028 -1.993 21.881 1.00 90.00 98 TRP A CA 1
ATOM 719 C C . TRP A 1 98 ? -12.176 -1.855 20.876 1.00 90.00 98 TRP A C 1
ATOM 721 O O . TRP A 1 98 ? -12.421 -0.771 20.341 1.00 90.00 98 TRP A O 1
ATOM 731 N N . TYR A 1 99 ? -12.894 -2.948 20.626 1.00 88.50 99 TYR A N 1
ATOM 732 C CA . TYR A 1 99 ? -13.990 -3.013 19.661 1.00 88.50 99 TYR A CA 1
ATOM 733 C C . TYR A 1 99 ? -15.297 -3.361 20.378 1.00 88.50 99 TYR A C 1
ATOM 735 O O . TYR A 1 99 ? -15.415 -4.440 20.953 1.00 88.50 99 TYR A O 1
ATOM 743 N N . SER A 1 100 ? -16.282 -2.454 20.354 1.00 80.50 100 SER A N 1
ATOM 744 C CA . SER A 1 100 ? -17.590 -2.678 20.991 1.00 80.50 100 SER A CA 1
ATOM 745 C C . SER A 1 100 ? -18.655 -3.051 19.964 1.00 80.50 100 SER A C 1
ATOM 747 O O . SER A 1 100 ? -19.023 -2.237 19.118 1.00 80.50 100 SER A O 1
ATOM 749 N N . ALA A 1 101 ? -19.196 -4.267 20.070 1.00 76.50 101 ALA A N 1
ATOM 750 C CA . ALA A 1 101 ? -20.303 -4.737 19.236 1.00 76.50 101 ALA A CA 1
ATOM 751 C C . ALA A 1 101 ? -21.684 -4.221 19.691 1.00 76.50 101 ALA A C 1
ATOM 753 O O . ALA A 1 101 ? -22.688 -4.529 19.049 1.00 76.50 101 ALA A O 1
ATOM 754 N N . GLU A 1 102 ? -21.763 -3.419 20.759 1.00 74.88 102 GLU A N 1
ATOM 755 C CA . GLU A 1 102 ? -23.031 -2.887 21.289 1.00 74.88 102 GLU A CA 1
ATOM 756 C C . GLU A 1 102 ? -23.840 -2.119 20.237 1.00 74.88 102 GLU A C 1
ATOM 758 O O . GLU A 1 102 ? -25.064 -2.196 20.212 1.00 74.88 102 GLU A O 1
ATOM 763 N N . VAL A 1 103 ? -23.161 -1.431 19.313 1.00 71.31 103 VAL A N 1
ATOM 764 C CA . VAL A 1 103 ? -23.811 -0.709 18.207 1.00 71.31 103 VAL A CA 1
ATOM 765 C C . VAL A 1 103 ? -24.574 -1.636 17.247 1.00 71.31 103 VAL A C 1
ATOM 767 O O . VAL A 1 103 ? -25.552 -1.208 16.636 1.00 71.31 103 VAL A O 1
ATOM 770 N N . LEU A 1 104 ? -24.158 -2.902 17.128 1.00 73.50 104 LEU A N 1
ATOM 771 C CA . LEU A 1 104 ? -24.833 -3.920 16.314 1.00 73.50 104 LEU A CA 1
ATOM 772 C C . LEU A 1 104 ? -25.939 -4.626 17.103 1.00 73.50 104 LEU A C 1
ATOM 774 O O . LEU A 1 104 ? -26.971 -5.002 16.550 1.00 73.50 104 LEU A O 1
ATOM 778 N N . LEU A 1 105 ? -25.731 -4.793 18.407 1.00 68.56 105 LEU A N 1
ATOM 779 C CA . LEU A 1 105 ? -26.650 -5.452 19.322 1.00 68.56 105 LEU A CA 1
ATOM 780 C C . LEU A 1 105 ? -27.669 -4.436 19.856 1.00 68.56 105 LEU A C 1
ATOM 782 O O . LEU A 1 105 ? -27.728 -4.174 21.052 1.00 68.56 105 LEU A O 1
ATOM 786 N N . GLN A 1 106 ? -28.530 -3.888 18.993 1.00 55.62 106 GLN A N 1
ATOM 787 C CA . GLN A 1 106 ? -29.656 -3.018 19.395 1.00 55.62 106 GLN A CA 1
ATOM 788 C C . GLN A 1 106 ? -30.733 -3.737 20.246 1.00 55.62 106 GLN A C 1
ATOM 790 O O . GLN A 1 106 ? -31.885 -3.311 20.301 1.00 55.62 106 GLN A O 1
ATOM 795 N N . SER A 1 107 ? -30.394 -4.843 20.912 1.00 44.88 107 SER A N 1
ATOM 796 C CA . SER A 1 107 ? -31.292 -5.564 21.801 1.00 44.88 107 SER A CA 1
ATOM 797 C C . SER A 1 107 ? -31.017 -5.132 23.247 1.00 44.88 107 SER A C 1
ATOM 799 O O . SER A 1 107 ? -29.982 -5.505 23.799 1.00 44.88 107 SER A O 1
ATOM 801 N N . PRO A 1 108 ? -31.930 -4.394 23.910 1.00 42.19 108 PRO A N 1
ATOM 802 C CA . PRO A 1 108 ? -31.737 -3.856 25.265 1.00 42.19 108 PRO A CA 1
ATOM 803 C C . PRO A 1 108 ? -31.681 -4.927 26.375 1.00 42.19 108 PRO A C 1
ATOM 805 O O . PRO A 1 108 ? -31.869 -4.613 27.547 1.00 42.19 108 PRO A O 1
ATOM 808 N N . LYS A 1 109 ? -31.492 -6.208 26.031 1.00 39.66 109 LYS A N 1
ATOM 809 C CA . LYS A 1 109 ? -31.678 -7.343 26.942 1.00 39.66 109 LYS A CA 1
ATOM 810 C C . LYS A 1 109 ? -30.554 -8.374 26.987 1.00 39.66 109 LYS A C 1
ATOM 812 O O . LYS A 1 109 ? -30.728 -9.352 27.708 1.00 39.66 109 LYS A O 1
ATOM 817 N N . GLN A 1 110 ? -29.429 -8.226 26.286 1.00 36.22 110 GLN A N 1
ATOM 818 C CA . GLN A 1 110 ? -28.439 -9.310 26.263 1.00 36.22 110 GLN A CA 1
ATOM 819 C C . GLN A 1 110 ? -26.995 -8.875 26.521 1.00 36.22 110 GLN A C 1
ATOM 821 O O . GLN A 1 110 ? -26.440 -8.049 25.812 1.00 36.22 110 GLN A O 1
ATOM 826 N N . ALA A 1 111 ? -26.432 -9.569 27.517 1.00 34.03 111 ALA A N 1
ATOM 827 C CA . ALA A 1 111 ? -25.050 -9.647 27.971 1.00 34.03 111 ALA A CA 1
ATOM 828 C C . ALA A 1 111 ? -24.526 -8.459 28.795 1.00 34.03 111 ALA A C 1
ATOM 830 O O . ALA A 1 111 ? -23.954 -7.508 28.277 1.00 34.03 111 ALA A O 1
ATOM 831 N N . HIS A 1 112 ? -24.623 -8.617 30.122 1.00 38.47 112 HIS A N 1
ATOM 832 C CA . HIS A 1 112 ? -23.619 -8.147 31.079 1.00 38.47 112 HIS A CA 1
ATOM 833 C C . HIS A 1 112 ? -22.239 -8.701 30.681 1.00 38.47 112 HIS A C 1
ATOM 835 O O . HIS A 1 112 ? -21.773 -9.694 31.234 1.00 38.47 112 HIS A O 1
ATOM 841 N N . MET A 1 113 ? -21.608 -8.125 29.665 1.00 45.78 113 MET A N 1
ATOM 842 C CA . MET A 1 113 ? -20.154 -8.139 29.601 1.00 45.78 113 MET A CA 1
ATOM 843 C C . MET A 1 113 ? -19.705 -6.937 30.416 1.00 45.78 113 MET A C 1
ATOM 845 O O . MET A 1 113 ? -20.298 -5.866 30.275 1.00 45.78 113 MET A O 1
ATOM 849 N N . ASP A 1 114 ? -18.733 -7.124 31.310 1.00 52.28 114 ASP A N 1
ATOM 850 C CA . ASP A 1 114 ? -18.094 -5.991 31.973 1.00 52.28 114 ASP A CA 1
ATOM 851 C C . ASP A 1 114 ? -17.679 -5.007 30.878 1.00 52.28 114 ASP A C 1
ATOM 853 O O . ASP A 1 114 ? -16.950 -5.402 29.960 1.00 52.28 114 ASP A O 1
ATOM 857 N N . PRO A 1 115 ? -18.221 -3.779 30.879 1.00 59.84 115 PRO A N 1
ATOM 858 C CA . PRO A 1 115 ? -17.971 -2.876 29.783 1.00 59.84 115 PRO A CA 1
ATOM 859 C C . PRO A 1 115 ? -16.478 -2.555 29.797 1.00 59.84 115 PRO A C 1
ATOM 861 O O . PRO A 1 115 ? -15.944 -2.070 30.794 1.00 59.84 115 PRO A O 1
ATOM 864 N N . ASP A 1 116 ? -15.801 -2.812 28.677 1.00 74.12 116 ASP A N 1
ATOM 865 C CA . ASP A 1 116 ? -14.369 -2.523 28.511 1.00 74.12 116 ASP A CA 1
ATOM 866 C C . ASP A 1 116 ? -14.040 -1.035 28.764 1.00 74.12 116 ASP A C 1
ATOM 868 O O . ASP A 1 116 ? -12.890 -0.660 29.016 1.00 74.12 116 ASP A O 1
ATOM 872 N N . GLY A 1 117 ? -15.065 -0.177 28.751 1.00 83.88 117 GLY A N 1
ATOM 873 C CA . GLY A 1 117 ? -15.007 1.203 29.190 1.00 83.88 117 GLY A CA 1
ATOM 874 C C . GLY A 1 117 ? -16.376 1.875 29.242 1.00 83.88 117 GLY A C 1
ATOM 875 O O . GLY A 1 117 ? -17.413 1.256 29.051 1.00 83.88 117 GLY A O 1
ATOM 876 N N . VAL A 1 118 ? -16.378 3.182 29.466 1.00 88.31 118 VAL A N 1
ATOM 877 C CA . VAL A 1 118 ? -17.580 4.028 29.459 1.00 88.31 118 VAL A CA 1
ATOM 878 C C . VAL A 1 118 ? -17.361 5.218 28.539 1.00 88.31 118 VAL A C 1
ATOM 880 O O . VAL A 1 118 ? -16.231 5.685 28.369 1.00 88.31 118 VAL A O 1
ATOM 883 N N . GLN A 1 119 ? -18.445 5.752 27.990 1.00 90.31 119 GLN A N 1
ATOM 884 C CA . GLN A 1 119 ? -18.426 6.871 27.060 1.00 90.31 119 GLN A CA 1
ATOM 885 C C . GLN A 1 119 ? -19.472 7.921 27.431 1.00 90.31 119 GLN A C 1
ATOM 887 O O . GLN A 1 119 ? -20.587 7.612 27.845 1.00 90.31 119 GLN A O 1
ATOM 892 N N . CYS A 1 120 ? -19.126 9.195 27.256 1.00 90.81 120 CYS A N 1
ATOM 893 C CA . CYS A 1 120 ? -20.094 10.278 27.342 1.00 90.81 120 CYS A CA 1
ATOM 894 C C . CYS A 1 120 ? -20.940 10.331 26.056 1.00 90.81 120 CYS A C 1
ATOM 896 O O . CYS A 1 120 ? -20.377 10.586 24.990 1.00 90.81 120 CYS A O 1
ATOM 898 N N . PRO A 1 121 ? -22.278 10.199 26.103 1.00 88.19 121 PRO A N 1
ATOM 899 C CA . PRO A 1 121 ? -23.106 10.257 24.898 1.00 88.19 121 PRO A CA 1
ATOM 900 C C . PRO A 1 121 ? -23.119 11.654 24.253 1.00 88.19 121 PRO A C 1
ATOM 902 O O . PRO A 1 121 ? -23.399 11.776 23.064 1.00 88.19 121 PRO A O 1
ATOM 905 N N . ALA A 1 122 ? -22.796 12.707 25.018 1.00 89.88 122 ALA A N 1
ATOM 906 C CA . ALA A 1 122 ? -22.786 14.084 24.530 1.00 89.88 122 ALA A CA 1
ATOM 907 C C . ALA A 1 122 ? -21.519 14.422 23.724 1.00 89.88 122 ALA A C 1
ATOM 909 O O . ALA A 1 122 ? -21.623 14.947 22.617 1.00 89.88 122 ALA A O 1
ATOM 910 N N . CYS A 1 123 ? -20.329 14.123 24.261 1.00 90.06 123 CYS A N 1
ATOM 911 C CA . CYS A 1 123 ? -19.049 14.490 23.634 1.00 90.06 123 CYS A CA 1
ATOM 912 C C . CYS A 1 123 ? -18.199 13.302 23.157 1.00 90.06 123 CYS A C 1
ATOM 914 O O . CYS A 1 123 ? -17.118 13.517 22.623 1.00 90.06 123 CYS A O 1
ATOM 916 N N . ARG A 1 124 ? -18.659 12.058 23.350 1.00 89.81 124 ARG A N 1
ATOM 917 C CA . ARG A 1 124 ? -17.950 10.807 23.008 1.00 89.81 124 ARG A CA 1
ATOM 918 C C . ARG A 1 124 ? -16.623 10.575 23.733 1.00 89.81 124 ARG A C 1
ATOM 920 O O . ARG A 1 124 ? -15.919 9.615 23.422 1.00 89.81 124 ARG A O 1
ATOM 927 N N . PHE A 1 125 ? -16.299 11.384 24.742 1.00 91.50 125 PHE A N 1
ATOM 928 C CA . PHE A 1 125 ? -15.150 11.120 25.600 1.00 91.50 125 PHE A CA 1
ATOM 929 C C . PHE A 1 125 ? -15.280 9.737 26.234 1.00 91.50 125 PHE A C 1
ATOM 931 O O . PHE A 1 125 ? -16.315 9.428 26.826 1.00 91.50 125 PHE A O 1
ATOM 938 N N . THR A 1 126 ? -14.237 8.923 26.097 1.00 90.56 126 THR A N 1
ATOM 939 C CA . THR A 1 126 ? -14.263 7.513 26.482 1.00 90.56 126 THR A CA 1
ATOM 940 C C . THR A 1 126 ? -13.114 7.191 27.435 1.00 90.56 126 THR A C 1
ATOM 942 O O . THR A 1 126 ? -12.011 7.721 27.292 1.00 90.56 126 THR A O 1
ATOM 945 N N . ARG A 1 127 ? -13.355 6.323 28.419 1.00 91.25 127 ARG A N 1
ATOM 946 C CA . ARG A 1 127 ? -12.349 5.816 29.365 1.00 91.25 127 ARG A CA 1
ATOM 947 C C . ARG A 1 127 ? -12.487 4.306 29.498 1.00 91.25 127 ARG A C 1
ATOM 949 O O . ARG A 1 127 ? -13.608 3.826 29.608 1.00 91.25 127 ARG A O 1
ATOM 956 N N . CYS A 1 128 ? -11.374 3.576 29.495 1.00 88.75 128 CYS A N 1
ATOM 957 C CA . CYS A 1 128 ? -11.388 2.139 29.772 1.00 88.75 128 CYS A CA 1
ATOM 958 C C . CYS A 1 128 ? -11.654 1.857 31.258 1.00 88.75 128 CYS A C 1
ATOM 960 O O . CYS A 1 128 ? -11.431 2.734 32.098 1.00 88.75 128 CYS A O 1
ATOM 962 N N . ALA A 1 129 ? -12.078 0.632 31.570 1.00 85.50 129 ALA A N 1
ATOM 963 C CA . ALA A 1 129 ? -12.341 0.163 32.933 1.00 85.50 129 ALA A CA 1
ATOM 964 C C . ALA A 1 129 ? -11.177 0.456 33.904 1.00 85.50 129 ALA A C 1
ATOM 966 O O . ALA A 1 129 ? -11.394 1.054 34.961 1.00 85.50 129 ALA A O 1
ATOM 967 N N . ASP A 1 130 ? -9.938 0.150 33.495 1.00 87.31 130 ASP A N 1
ATOM 968 C CA . ASP A 1 130 ? -8.721 0.386 34.289 1.00 87.31 130 ASP A CA 1
ATOM 969 C C . ASP A 1 130 ? -8.549 1.864 34.669 1.00 87.31 130 ASP A C 1
ATOM 971 O O . ASP A 1 130 ? -8.281 2.198 35.820 1.00 87.31 130 ASP A O 1
ATOM 975 N N . CYS A 1 131 ? -8.743 2.782 33.714 1.00 87.88 131 CYS A N 1
ATOM 976 C CA . CYS A 1 131 ? -8.577 4.217 33.954 1.00 87.88 131 CYS A CA 1
ATOM 977 C C . CYS A 1 131 ? -9.644 4.814 34.882 1.00 87.88 131 CYS A C 1
ATOM 979 O O . CYS A 1 131 ? -9.483 5.955 35.314 1.00 87.88 131 CYS A O 1
ATOM 981 N N . ILE A 1 132 ? -10.740 4.099 35.135 1.00 85.75 132 ILE A N 1
ATOM 982 C CA . ILE A 1 132 ? -11.830 4.536 36.021 1.00 85.75 132 ILE A CA 1
ATOM 983 C C . ILE A 1 132 ? -11.785 3.770 37.346 1.00 85.75 132 ILE A C 1
ATOM 985 O O . ILE A 1 132 ? -12.452 4.160 38.299 1.00 85.75 132 ILE A O 1
ATOM 989 N N . GLY A 1 133 ? -10.991 2.696 37.427 1.00 84.19 133 GLY A N 1
ATOM 990 C CA . GLY A 1 133 ? -10.974 1.794 38.575 1.00 84.19 133 GLY A CA 1
ATOM 991 C C . GLY A 1 133 ? -12.258 0.971 38.706 1.00 84.19 133 GLY A C 1
ATOM 992 O O . GLY A 1 133 ? -12.622 0.580 39.813 1.00 84.19 133 GLY A O 1
ATOM 993 N N . LEU A 1 134 ? -12.973 0.730 37.599 1.00 72.00 134 LEU A N 1
ATOM 994 C CA . LEU A 1 134 ? -14.198 -0.073 37.581 1.00 72.00 134 LEU A CA 1
ATOM 995 C C . LEU A 1 134 ? -13.866 -1.517 37.202 1.00 72.00 134 LEU A C 1
ATOM 997 O O . LEU A 1 134 ? -13.992 -1.909 36.049 1.00 72.00 134 LEU A O 1
ATOM 1001 N N . HIS A 1 135 ? -13.466 -2.324 38.181 1.00 67.00 135 HIS A N 1
ATOM 1002 C CA . HIS A 1 135 ? -13.405 -3.777 38.021 1.00 67.00 135 HIS A CA 1
ATOM 1003 C C . HIS A 1 135 ? -14.701 -4.392 38.584 1.00 67.00 135 HIS A C 1
ATOM 1005 O O . HIS A 1 135 ? -14.795 -4.649 39.782 1.00 67.00 135 HIS A O 1
ATOM 1011 N N . GLY A 1 136 ? -15.723 -4.575 37.735 1.00 59.03 136 GLY A N 1
ATOM 1012 C CA . GLY A 1 136 ? -16.934 -5.351 38.063 1.00 59.03 136 GLY A CA 1
ATOM 1013 C C . GLY A 1 136 ? -18.071 -4.621 38.800 1.00 59.03 136 GLY A C 1
ATOM 1014 O O . GLY A 1 136 ? -18.844 -5.264 39.510 1.00 59.03 136 GLY A O 1
ATOM 1015 N N . LEU A 1 137 ? -18.201 -3.292 38.672 1.00 54.84 137 LEU A N 1
ATOM 1016 C CA . LEU A 1 137 ? -19.247 -2.506 39.350 1.00 54.84 137 LEU A CA 1
ATOM 1017 C C . LEU A 1 137 ? -20.095 -1.662 38.389 1.00 54.84 137 LEU A C 1
ATOM 1019 O O . LEU A 1 137 ? -19.621 -1.185 37.360 1.00 54.84 137 LEU A O 1
ATOM 1023 N N . VAL A 1 138 ? -21.361 -1.459 38.784 1.00 63.62 138 VAL A N 1
ATOM 1024 C CA . VAL A 1 138 ? -22.332 -0.538 38.169 1.00 63.62 138 VAL A CA 1
ATOM 1025 C C . VAL A 1 138 ? -21.652 0.794 37.866 1.00 63.62 138 VAL A C 1
ATOM 1027 O O . VAL A 1 138 ? -21.112 1.415 38.780 1.00 63.62 138 VAL A O 1
ATOM 1030 N N . VAL A 1 139 ? -21.699 1.227 36.601 1.00 64.75 139 VAL A N 1
ATOM 1031 C CA . VAL A 1 139 ? -21.146 2.515 36.161 1.00 64.75 139 VAL A CA 1
ATOM 1032 C C . VAL A 1 139 ? -21.793 3.623 37.003 1.00 64.75 139 VAL A C 1
ATOM 1034 O O . VAL A 1 139 ? -22.997 3.854 36.856 1.00 64.75 139 VAL A O 1
ATOM 1037 N N . PRO A 1 140 ? -21.051 4.285 37.914 1.00 64.62 140 PRO A N 1
ATOM 1038 C CA . PRO A 1 140 ? -21.596 5.391 38.681 1.00 64.62 140 PRO A CA 1
ATOM 1039 C C . PRO A 1 140 ? -21.945 6.537 37.731 1.00 64.62 140 PRO A C 1
ATOM 1041 O O . PRO A 1 140 ? -21.445 6.605 36.609 1.00 64.62 140 PRO A O 1
ATOM 1044 N N . ASP A 1 141 ? -22.750 7.481 38.207 1.00 76.25 141 ASP A N 1
ATOM 1045 C CA . ASP A 1 141 ? -23.073 8.737 37.522 1.00 76.25 141 ASP A CA 1
ATOM 1046 C C . ASP A 1 141 ? -21.827 9.660 37.445 1.00 76.25 141 ASP A C 1
ATOM 1048 O O . ASP A 1 141 ? -21.786 10.749 38.018 1.00 76.25 141 ASP A O 1
ATOM 1052 N N . VAL A 1 142 ? -20.760 9.203 36.780 1.00 85.50 142 VAL A N 1
ATOM 1053 C CA . VAL A 1 142 ? -19.463 9.882 36.702 1.00 85.50 142 VAL A CA 1
ATOM 1054 C C . VAL A 1 142 ? -19.580 11.059 35.728 1.00 85.50 142 VAL A C 1
ATOM 1056 O O . VAL A 1 142 ? -19.886 10.846 34.548 1.00 85.50 142 VAL A O 1
ATOM 1059 N N . PRO A 1 143 ? -19.332 12.305 36.172 1.00 90.69 143 PRO A N 1
ATOM 1060 C CA . PRO A 1 143 ? -19.304 13.458 35.282 1.00 90.69 143 PRO A CA 1
ATOM 1061 C C . PRO A 1 143 ? -18.254 13.284 34.183 1.00 90.69 143 PRO A C 1
ATOM 1063 O O . PRO A 1 143 ? -17.162 12.765 34.416 1.00 90.69 143 PRO A O 1
ATOM 1066 N N . CYS A 1 144 ? -18.568 13.735 32.973 1.00 91.44 144 CYS A N 1
ATOM 1067 C CA . CYS A 1 144 ? -17.621 13.694 31.872 1.00 91.44 144 CYS A CA 1
ATOM 1068 C C . CYS A 1 144 ? -16.435 14.646 32.140 1.00 91.44 144 CYS A C 1
ATOM 1070 O O . CYS A 1 144 ? -16.660 15.836 32.344 1.00 91.44 144 CYS A O 1
ATOM 1072 N N . PRO A 1 145 ? -15.173 14.182 32.072 1.00 90.75 145 PRO A N 1
ATOM 1073 C CA . PRO A 1 145 ? -14.010 15.034 32.333 1.00 90.75 145 PRO A CA 1
ATOM 1074 C C . PRO A 1 145 ? -13.614 15.911 31.133 1.00 90.75 145 PRO A C 1
ATOM 1076 O O . PRO A 1 145 ? -12.695 16.718 31.245 1.00 90.75 145 PRO A O 1
ATOM 1079 N N . SER A 1 146 ? -14.264 15.752 29.973 1.00 89.62 146 SER A N 1
ATOM 1080 C CA . SER A 1 146 ? -14.013 16.608 28.808 1.00 89.62 146 SER A CA 1
ATOM 1081 C C . SER A 1 146 ? -14.348 18.071 29.135 1.00 89.62 146 SER A C 1
ATOM 1083 O O . SER A 1 146 ? -15.485 18.340 29.539 1.00 89.62 146 SER A O 1
ATOM 1085 N N . PRO A 1 147 ? -13.425 19.026 28.905 1.00 92.12 147 PRO A N 1
ATOM 1086 C CA . PRO A 1 147 ? -13.670 20.442 29.158 1.00 92.12 147 PRO A CA 1
ATOM 1087 C C . PRO A 1 147 ? -14.958 20.934 28.484 1.00 92.12 147 PRO A C 1
ATOM 1089 O O . PRO A 1 147 ? -15.192 20.666 27.306 1.00 92.12 147 PRO A O 1
ATOM 1092 N N . GLY A 1 148 ? -15.810 21.631 29.241 1.00 92.25 148 GLY A N 1
ATOM 1093 C CA . GLY A 1 148 ? -17.069 22.198 28.743 1.00 92.25 148 GLY A CA 1
ATOM 1094 C C . GLY A 1 148 ? -18.223 21.205 28.544 1.00 92.25 148 GLY A C 1
ATOM 1095 O O . GLY A 1 148 ? -19.299 21.617 28.117 1.00 92.25 148 GLY A O 1
ATOM 1096 N N . CYS A 1 149 ? -18.054 19.915 28.858 1.00 93.81 149 CYS A N 1
ATOM 1097 C CA . CYS A 1 149 ? -19.131 18.932 28.745 1.00 93.81 149 CYS A CA 1
ATOM 1098 C C . CYS A 1 149 ? -19.865 18.734 30.081 1.00 93.81 149 CYS A C 1
ATOM 1100 O O . CYS A 1 149 ? -19.279 18.265 31.048 1.00 93.81 149 CYS A O 1
ATOM 1102 N N . ALA A 1 150 ? -21.173 19.009 30.114 1.00 94.12 150 ALA A N 1
ATOM 1103 C CA . ALA A 1 150 ? -22.038 18.734 31.273 1.00 94.12 150 ALA A CA 1
ATOM 1104 C C . ALA A 1 150 ? -22.634 17.307 31.277 1.00 94.12 150 ALA A C 1
ATOM 1106 O O . ALA A 1 150 ? -23.517 16.995 32.074 1.00 94.12 150 ALA A O 1
ATOM 1107 N N . GLY A 1 151 ? -22.206 16.452 30.342 1.00 92.31 151 GLY A N 1
ATOM 1108 C CA . GLY A 1 151 ? -22.687 15.078 30.229 1.00 92.31 151 GLY A CA 1
ATOM 1109 C C . GLY A 1 151 ? -22.123 14.159 31.314 1.00 92.31 151 GLY A C 1
ATOM 1110 O O . GLY A 1 151 ? -21.207 14.514 32.054 1.00 92.31 151 GLY A O 1
ATOM 1111 N N . LYS A 1 152 ? -22.646 12.935 31.366 1.00 92.44 152 LYS A N 1
ATOM 1112 C CA . LYS A 1 152 ? -22.148 11.859 32.232 1.00 92.44 152 LYS A CA 1
ATOM 1113 C C . LYS A 1 152 ? -21.595 10.720 31.391 1.00 92.44 152 LYS A C 1
ATOM 1115 O O . LYS A 1 152 ? -21.971 10.576 30.228 1.00 92.44 152 LYS A O 1
ATOM 1120 N N . LEU A 1 153 ? -20.683 9.948 31.960 1.00 88.06 153 LEU A N 1
ATOM 1121 C CA . LEU A 1 153 ? -20.191 8.720 31.357 1.00 88.06 153 LEU A CA 1
ATOM 1122 C C . LEU A 1 153 ? -21.233 7.606 31.520 1.00 88.06 153 LEU A C 1
ATOM 1124 O O . LEU A 1 153 ? -21.842 7.480 32.577 1.00 88.06 153 LEU A O 1
ATOM 1128 N N . GLY A 1 154 ? -21.441 6.807 30.476 1.00 86.00 154 GLY A N 1
ATOM 1129 C CA . GLY A 1 154 ? -22.364 5.674 30.485 1.00 86.00 154 GLY A CA 1
ATOM 1130 C C . GLY A 1 154 ? -21.832 4.492 29.678 1.00 86.00 154 GLY A C 1
ATOM 1131 O O . GLY A 1 154 ? -20.802 4.594 29.017 1.00 86.00 154 GLY A O 1
ATOM 1132 N N . ALA A 1 155 ? -22.541 3.366 29.732 1.00 76.00 155 ALA A N 1
ATOM 1133 C CA . ALA A 1 155 ? -22.099 2.112 29.118 1.00 76.00 155 ALA A CA 1
ATOM 1134 C C . ALA A 1 155 ? -22.188 2.089 27.582 1.00 76.00 155 ALA A C 1
ATOM 1136 O O . ALA A 1 155 ? -21.535 1.266 26.974 1.00 76.00 155 ALA A O 1
ATOM 1137 N N . CYS A 1 156 ? -22.959 2.977 26.944 1.00 66.75 156 CYS A N 1
ATOM 1138 C CA . CYS A 1 156 ? -23.149 2.943 25.490 1.00 66.75 156 CYS A CA 1
ATOM 1139 C C . CYS A 1 156 ? -21.884 3.398 24.753 1.00 66.75 156 CYS A C 1
ATOM 1141 O O . CYS A 1 156 ? -21.584 4.596 24.712 1.00 66.75 156 CYS A O 1
ATOM 1143 N N . LEU A 1 157 ? -21.169 2.449 24.151 1.00 68.81 157 LEU A N 1
ATOM 1144 C CA . LEU A 1 157 ? -19.949 2.714 23.401 1.00 68.81 157 LEU A CA 1
ATOM 1145 C C . LEU A 1 157 ? -20.230 2.702 21.897 1.00 68.81 157 LEU A C 1
ATOM 1147 O O . LEU A 1 157 ? -20.411 1.648 21.290 1.00 68.81 157 LEU A O 1
ATOM 1151 N N . THR A 1 158 ? -20.200 3.873 21.260 1.00 83.81 158 THR A N 1
ATOM 1152 C CA . THR A 1 158 ? -20.016 3.929 19.802 1.00 83.81 158 THR A CA 1
ATOM 1153 C C . THR A 1 158 ? -18.533 4.046 19.465 1.00 83.81 158 THR A C 1
ATOM 1155 O O . THR A 1 158 ? -17.824 4.734 20.212 1.00 83.81 158 THR A O 1
ATOM 1158 N N . PRO A 1 159 ? -18.082 3.492 18.325 1.00 88.38 159 PRO A N 1
ATOM 1159 C CA . PRO A 1 159 ? -16.722 3.693 17.837 1.00 88.38 159 PRO A CA 1
ATOM 1160 C C . PRO A 1 159 ? -16.321 5.172 17.818 1.00 88.38 159 PRO A C 1
ATOM 1162 O O . PRO A 1 159 ? -17.100 6.035 17.402 1.00 88.38 159 PRO A O 1
ATOM 1165 N N . THR A 1 160 ? -15.107 5.462 18.281 1.00 88.62 160 THR A N 1
ATOM 1166 C CA . THR A 1 160 ? -14.517 6.812 18.261 1.00 88.62 160 THR A CA 1
ATOM 1167 C C . THR A 1 160 ? -13.489 6.981 17.145 1.00 88.62 160 THR A C 1
ATOM 1169 O O . THR A 1 160 ? -13.103 8.109 16.850 1.00 88.62 160 THR A O 1
ATOM 1172 N N . GLY A 1 161 ? -13.050 5.877 16.538 1.00 90.12 161 GLY A N 1
ATOM 1173 C CA . GLY A 1 161 ? -11.928 5.831 15.611 1.00 90.12 161 GLY A CA 1
ATOM 1174 C C . GLY A 1 161 ? -10.581 5.831 16.340 1.00 90.12 161 GLY A C 1
ATOM 1175 O O . GLY A 1 161 ? -10.396 6.560 17.318 1.00 90.12 161 GLY A O 1
ATOM 1176 N N . ARG A 1 162 ? -9.625 5.023 15.865 1.00 91.12 162 ARG A N 1
ATOM 1177 C CA . ARG A 1 162 ? -8.233 5.062 16.334 1.00 91.12 162 ARG A CA 1
ATOM 1178 C C . ARG A 1 162 ? -7.484 6.229 15.674 1.00 91.12 162 ARG A C 1
ATOM 1180 O O . ARG A 1 162 ? -7.467 6.298 14.445 1.00 91.12 162 ARG A O 1
ATOM 1187 N N . PRO A 1 163 ? -6.891 7.157 16.451 1.00 89.12 163 PRO A N 1
ATOM 1188 C CA . PRO A 1 163 ? -6.094 8.243 15.894 1.00 89.12 163 PRO A CA 1
ATOM 1189 C C . PRO A 1 163 ? -4.741 7.729 15.383 1.00 89.12 163 PRO A C 1
ATOM 1191 O O . PRO A 1 163 ? -4.341 6.606 15.677 1.00 89.12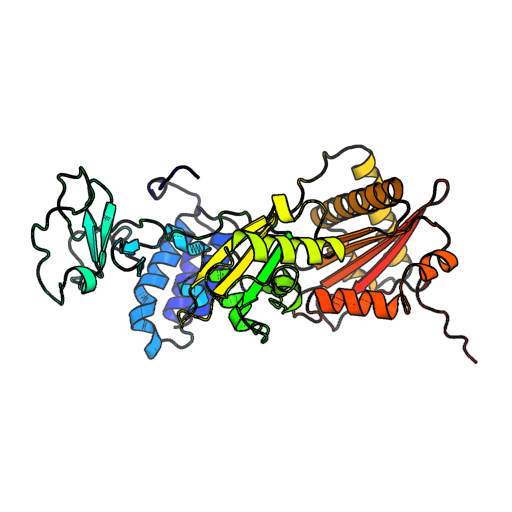 163 PRO A O 1
ATOM 1194 N N . GLY A 1 164 ? -4.022 8.573 14.642 1.00 87.44 164 GLY A N 1
ATOM 1195 C CA . GLY A 1 164 ? -2.651 8.289 14.202 1.00 87.44 164 GLY A CA 1
ATOM 1196 C C . GLY A 1 164 ? -2.532 7.385 12.974 1.00 87.44 164 GLY A C 1
ATOM 1197 O O . GLY A 1 164 ? -1.423 7.186 12.496 1.00 87.44 164 GLY A O 1
ATOM 1198 N N . VAL A 1 165 ? -3.640 6.876 12.429 1.00 92.31 165 VAL A N 1
ATOM 1199 C CA . VAL A 1 165 ? -3.630 6.149 11.152 1.00 92.31 165 VAL A CA 1
ATOM 1200 C C . VAL A 1 165 ? -3.529 7.107 9.964 1.00 92.31 165 VAL A C 1
ATOM 1202 O O . VAL A 1 165 ? -4.156 8.169 9.946 1.00 92.31 165 VAL A O 1
ATOM 1205 N N . VAL A 1 166 ? -2.754 6.716 8.957 1.00 92.25 166 VAL A N 1
ATOM 1206 C CA . VAL A 1 166 ? -2.646 7.415 7.678 1.00 92.25 166 VAL A CA 1
ATOM 1207 C C . VAL A 1 166 ? -3.900 7.142 6.859 1.00 92.25 166 VAL A C 1
ATOM 1209 O O . VAL A 1 166 ? -4.297 5.996 6.655 1.00 92.25 166 VAL A O 1
ATOM 1212 N N . VAL A 1 167 ? -4.520 8.211 6.369 1.00 88.75 167 VAL A N 1
ATOM 1213 C CA . VAL A 1 167 ? -5.687 8.135 5.489 1.00 88.75 167 VAL A CA 1
ATOM 1214 C C . VAL A 1 167 ? -5.197 8.305 4.062 1.00 88.75 167 VAL A C 1
ATOM 1216 O O . VAL A 1 167 ? -4.927 9.421 3.624 1.00 88.75 167 VAL A O 1
ATOM 1219 N N . VAL A 1 168 ? -5.047 7.188 3.363 1.00 91.44 168 VAL A N 1
ATOM 1220 C CA . VAL A 1 168 ? -4.557 7.123 1.985 1.00 91.44 168 VAL A CA 1
ATOM 1221 C C . VAL A 1 168 ? -5.276 5.985 1.270 1.00 91.44 168 VAL A C 1
ATOM 1223 O O . VAL A 1 168 ? -5.585 4.972 1.901 1.00 91.44 168 VAL A O 1
ATOM 1226 N N . ASP A 1 169 ? -5.569 6.152 -0.017 1.00 87.38 169 ASP A N 1
ATOM 1227 C CA . ASP A 1 169 ? -5.988 5.024 -0.844 1.00 87.38 169 ASP A CA 1
ATOM 1228 C C . ASP A 1 169 ? -4.775 4.095 -1.027 1.00 87.38 169 ASP A C 1
ATOM 1230 O O . ASP A 1 169 ? -3.719 4.568 -1.454 1.00 87.38 169 ASP A O 1
ATOM 1234 N N . PRO A 1 170 ? -4.861 2.799 -0.686 1.00 84.62 170 PRO A N 1
ATOM 1235 C CA . PRO A 1 170 ? -3.752 1.867 -0.875 1.00 84.62 170 PRO A CA 1
ATOM 1236 C C . PRO A 1 170 ? -3.190 1.857 -2.301 1.00 84.62 170 PRO A C 1
ATOM 1238 O O . PRO A 1 170 ? -1.991 1.646 -2.477 1.00 84.62 170 PRO A O 1
ATOM 1241 N N . ASP A 1 171 ? -4.023 2.123 -3.309 1.00 83.69 171 ASP A N 1
ATOM 1242 C CA . ASP A 1 171 ? -3.606 2.134 -4.712 1.00 83.69 171 ASP A CA 1
ATOM 1243 C C . ASP A 1 171 ? -2.868 3.444 -5.093 1.00 83.69 171 ASP A C 1
ATOM 1245 O O . ASP A 1 171 ? -2.104 3.489 -6.069 1.00 83.69 171 ASP A O 1
ATOM 1249 N N . ASP A 1 172 ? -2.995 4.487 -4.267 1.00 89.38 172 ASP A N 1
ATOM 1250 C CA . ASP A 1 172 ? -2.232 5.738 -4.351 1.00 89.38 172 ASP A CA 1
ATOM 1251 C C . ASP A 1 172 ? -0.886 5.668 -3.618 1.00 89.38 172 ASP A C 1
ATOM 1253 O O . ASP A 1 172 ? -0.120 6.630 -3.658 1.00 89.38 172 ASP A O 1
ATOM 1257 N N . ILE A 1 173 ? -0.554 4.564 -2.946 1.00 91.69 173 ILE A N 1
ATOM 1258 C CA . ILE A 1 173 ? 0.740 4.416 -2.273 1.00 91.69 173 ILE A CA 1
ATOM 1259 C C . ILE A 1 173 ? 1.817 4.079 -3.308 1.00 91.69 173 ILE A C 1
ATOM 1261 O O . ILE A 1 173 ? 1.737 3.095 -4.042 1.00 91.69 173 ILE A O 1
ATOM 1265 N N . GLU A 1 174 ? 2.874 4.887 -3.343 1.00 90.31 174 GLU A N 1
ATOM 1266 C CA . GLU A 1 174 ? 4.087 4.575 -4.096 1.00 90.31 174 GLU A CA 1
ATOM 1267 C C . GLU A 1 174 ? 4.982 3.646 -3.281 1.00 90.31 174 GLU A C 1
ATOM 1269 O O . GLU A 1 174 ? 5.379 2.581 -3.760 1.00 90.31 174 GLU A O 1
ATOM 1274 N N . ARG A 1 175 ? 5.270 4.050 -2.036 1.00 93.81 175 ARG A N 1
ATOM 1275 C CA . ARG A 1 175 ? 6.144 3.344 -1.098 1.00 93.81 175 ARG A CA 1
ATOM 1276 C C . ARG A 1 175 ? 5.802 3.609 0.349 1.00 93.81 175 ARG A C 1
ATOM 1278 O O . ARG A 1 175 ? 5.295 4.667 0.709 1.00 93.81 175 ARG A O 1
ATOM 1285 N N . ILE A 1 176 ? 6.192 2.656 1.183 1.00 96.00 176 ILE A N 1
ATOM 1286 C CA . ILE A 1 176 ? 6.170 2.778 2.632 1.00 96.00 176 ILE A CA 1
ATOM 1287 C C . ILE A 1 176 ? 7.585 2.514 3.126 1.00 96.00 176 ILE A C 1
ATOM 1289 O O . ILE A 1 176 ? 8.086 1.400 3.011 1.00 96.00 176 ILE A O 1
ATOM 1293 N N . LEU A 1 177 ? 8.243 3.539 3.655 1.00 95.31 177 LEU A N 1
ATOM 1294 C CA . LEU A 1 177 ? 9.560 3.400 4.263 1.00 95.31 177 LEU A CA 1
ATOM 1295 C C . LEU A 1 177 ? 9.371 3.122 5.751 1.00 95.31 177 LEU A C 1
ATOM 1297 O O . LEU A 1 177 ? 8.721 3.905 6.444 1.00 95.31 177 LEU A O 1
ATOM 1301 N N . VAL A 1 178 ? 9.938 2.020 6.232 1.00 94.75 178 VAL A N 1
ATOM 1302 C CA . VAL A 1 178 ? 9.891 1.621 7.639 1.00 94.75 178 VAL A CA 1
ATOM 1303 C C . VAL A 1 178 ? 11.306 1.553 8.171 1.00 94.75 178 VAL A C 1
ATOM 1305 O O . VAL A 1 178 ? 12.124 0.773 7.680 1.00 94.75 178 VAL A O 1
ATOM 1308 N N . ALA A 1 179 ? 11.583 2.339 9.200 1.00 91.44 179 ALA A N 1
ATOM 1309 C CA . ALA A 1 179 ? 12.836 2.293 9.927 1.00 91.44 179 ALA A CA 1
ATOM 1310 C C . ALA A 1 179 ? 12.569 2.081 11.419 1.00 91.44 179 ALA A C 1
ATOM 1312 O O . ALA A 1 179 ? 11.541 2.504 11.947 1.00 91.44 179 ALA A O 1
ATOM 1313 N N . ARG A 1 180 ? 13.519 1.441 12.093 1.00 89.00 180 ARG A N 1
ATOM 1314 C CA . ARG A 1 180 ? 13.592 1.373 13.554 1.00 89.00 180 ARG A CA 1
ATOM 1315 C C . ARG A 1 180 ? 14.806 2.182 13.995 1.00 89.00 180 ARG A C 1
ATOM 1317 O O . ARG A 1 180 ? 15.810 2.188 13.277 1.00 89.00 180 ARG A O 1
ATOM 1324 N N . ASP A 1 181 ? 14.709 2.860 15.133 1.00 83.19 181 ASP A N 1
ATOM 1325 C CA . ASP A 1 181 ? 15.873 3.459 15.780 1.00 83.19 181 ASP A CA 1
ATOM 1326 C C . ASP A 1 181 ? 16.972 2.398 15.979 1.00 83.19 181 ASP A C 1
ATOM 1328 O O . ASP A 1 181 ? 16.721 1.253 16.358 1.00 83.19 181 ASP A O 1
ATOM 1332 N N . GLY A 1 182 ? 18.216 2.774 15.679 1.00 80.69 182 GLY A N 1
ATOM 1333 C CA . GLY A 1 182 ? 19.378 1.899 15.815 1.00 80.69 182 GLY A CA 1
ATOM 1334 C C . GLY A 1 182 ? 19.827 1.177 14.531 1.00 80.69 182 GLY A C 1
ATOM 1335 O O . GLY A 1 182 ? 19.284 1.361 13.441 1.00 80.69 182 GLY A O 1
ATOM 1336 N N . PRO A 1 183 ? 20.895 0.361 14.628 1.00 79.50 183 PRO A N 1
ATOM 1337 C CA . PRO A 1 183 ? 21.607 -0.167 13.459 1.00 79.50 183 PRO A CA 1
ATOM 1338 C C . PRO A 1 183 ? 20.929 -1.387 12.818 1.00 79.50 183 PRO A C 1
ATOM 1340 O O . PRO A 1 183 ? 21.305 -1.808 11.717 1.00 79.50 183 PRO A O 1
ATOM 1343 N N . ILE A 1 184 ? 19.969 -1.994 13.517 1.00 83.56 184 ILE A N 1
ATOM 1344 C CA . ILE A 1 184 ? 19.344 -3.252 13.119 1.00 83.56 184 ILE A CA 1
ATOM 1345 C C . ILE A 1 184 ? 18.111 -2.940 12.280 1.00 83.56 184 ILE A C 1
ATOM 1347 O O . ILE A 1 184 ? 17.121 -2.416 12.790 1.00 83.56 184 ILE A O 1
ATOM 1351 N N . LEU A 1 185 ? 18.162 -3.328 11.002 1.00 88.69 185 LEU A N 1
ATOM 1352 C CA . LEU A 1 185 ? 16.998 -3.282 10.119 1.00 88.69 185 LEU A CA 1
ATOM 1353 C C . LEU A 1 185 ? 15.819 -4.015 10.763 1.00 88.69 185 LEU A C 1
ATOM 1355 O O . LEU A 1 185 ? 16.032 -5.106 11.300 1.00 88.69 185 LEU A O 1
ATOM 1359 N N . PRO A 1 186 ? 14.599 -3.470 10.669 1.00 90.19 186 PRO A N 1
ATOM 1360 C CA . PRO A 1 186 ? 13.434 -4.228 11.072 1.00 90.19 186 PRO A CA 1
ATOM 1361 C C . PRO A 1 186 ? 13.325 -5.480 10.210 1.00 90.19 186 PRO A C 1
ATOM 1363 O O . PRO A 1 186 ? 13.642 -5.470 9.009 1.00 90.19 186 PRO A O 1
ATOM 1366 N N . ASP A 1 187 ? 12.910 -6.581 10.820 1.00 92.69 187 ASP A N 1
ATOM 1367 C CA . ASP A 1 187 ? 12.606 -7.769 10.048 1.00 92.69 187 ASP A CA 1
ATOM 1368 C C . ASP A 1 187 ? 11.323 -7.567 9.225 1.00 92.69 187 ASP A C 1
ATOM 1370 O O . ASP A 1 187 ? 10.638 -6.541 9.281 1.00 92.69 187 ASP A O 1
ATOM 1374 N N . ARG A 1 188 ? 11.037 -8.542 8.366 1.00 91.94 188 ARG A N 1
ATOM 1375 C CA . ARG A 1 188 ? 9.900 -8.481 7.451 1.00 91.94 188 ARG A CA 1
ATOM 1376 C C . ARG A 1 188 ? 8.554 -8.428 8.182 1.00 91.94 188 ARG A C 1
ATOM 1378 O O . ARG A 1 188 ? 7.677 -7.665 7.789 1.00 91.94 188 ARG A O 1
ATOM 1385 N N . ASN A 1 189 ? 8.390 -9.241 9.220 1.00 92.56 189 ASN A N 1
ATOM 1386 C CA . ASN A 1 189 ? 7.139 -9.357 9.960 1.00 92.56 189 ASN A CA 1
ATOM 1387 C C . ASN A 1 189 ? 6.934 -8.152 10.878 1.00 92.56 189 ASN A C 1
ATOM 1389 O O . ASN A 1 189 ? 5.814 -7.657 10.971 1.00 92.56 189 ASN A O 1
ATOM 1393 N N . GLU A 1 190 ? 8.004 -7.653 11.501 1.00 93.06 190 GLU A N 1
ATOM 1394 C CA . GLU A 1 190 ? 7.990 -6.408 12.269 1.00 93.06 190 GLU A CA 1
ATOM 1395 C C . GLU A 1 190 ? 7.540 -5.235 11.387 1.00 93.06 190 GLU A C 1
ATOM 1397 O O . GLU A 1 190 ? 6.578 -4.540 11.719 1.00 93.06 190 GLU A O 1
ATOM 1402 N N . ALA A 1 191 ? 8.182 -5.056 10.225 1.00 94.50 191 ALA A N 1
ATOM 1403 C CA . ALA A 1 191 ? 7.873 -3.965 9.305 1.00 94.50 191 ALA A CA 1
ATOM 1404 C C . ALA A 1 191 ? 6.448 -4.057 8.738 1.00 94.50 191 ALA A C 1
ATOM 1406 O O . ALA A 1 191 ? 5.748 -3.046 8.645 1.00 94.50 191 ALA A O 1
ATOM 1407 N N . LEU A 1 192 ? 5.985 -5.261 8.392 1.00 94.94 192 LEU A N 1
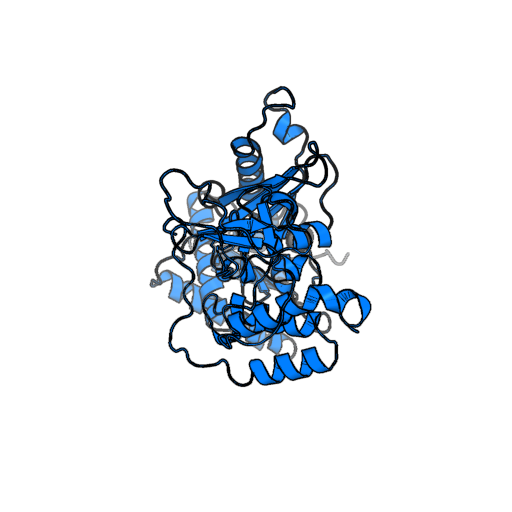ATOM 1408 C CA . LEU A 1 192 ? 4.608 -5.466 7.953 1.00 94.94 192 LEU A CA 1
ATOM 1409 C C . LEU A 1 192 ? 3.612 -5.181 9.081 1.00 94.94 192 LEU A C 1
ATOM 1411 O O . LEU A 1 192 ? 2.622 -4.487 8.862 1.00 94.94 192 LEU A O 1
ATOM 1415 N N . GLY A 1 193 ? 3.885 -5.681 10.286 1.00 94.31 193 GLY A N 1
ATOM 1416 C CA . GLY A 1 193 ? 2.999 -5.531 11.431 1.00 94.31 193 GLY A CA 1
ATOM 1417 C C . GLY A 1 193 ? 2.800 -4.074 11.831 1.00 94.31 193 GLY A C 1
ATOM 1418 O O . GLY A 1 193 ? 1.655 -3.645 11.973 1.00 94.31 193 GLY A O 1
ATOM 1419 N N . ILE A 1 194 ? 3.891 -3.306 11.933 1.00 94.19 194 ILE A N 1
ATOM 1420 C CA . ILE A 1 194 ? 3.814 -1.872 12.228 1.00 94.19 194 ILE A CA 1
ATOM 1421 C C . ILE A 1 194 ? 3.115 -1.120 11.092 1.00 94.19 194 ILE A C 1
ATOM 1423 O O . ILE A 1 194 ? 2.269 -0.269 11.339 1.00 94.19 194 ILE A O 1
ATOM 1427 N N . THR A 1 195 ? 3.381 -1.470 9.833 1.00 95.81 195 THR A N 1
ATOM 1428 C CA . THR A 1 195 ? 2.756 -0.773 8.705 1.00 95.81 195 THR A CA 1
ATOM 1429 C C . THR A 1 195 ? 1.255 -1.024 8.651 1.00 95.81 195 THR A C 1
ATOM 1431 O O . THR A 1 195 ? 0.495 -0.067 8.543 1.00 95.81 195 THR A O 1
ATOM 1434 N N . MET A 1 196 ? 0.806 -2.276 8.781 1.00 96.50 196 MET A N 1
ATOM 1435 C CA . MET A 1 196 ? -0.623 -2.612 8.803 1.00 96.50 196 MET A CA 1
ATOM 1436 C C . MET A 1 196 ? -1.363 -1.908 9.941 1.00 96.50 196 MET A C 1
ATOM 1438 O O . MET A 1 196 ? -2.546 -1.602 9.802 1.00 96.50 196 MET A O 1
ATOM 1442 N N . GLU A 1 197 ? -0.686 -1.632 11.056 1.00 95.12 197 GLU A N 1
ATOM 1443 C CA . GLU A 1 197 ? -1.262 -0.897 12.175 1.00 95.12 197 GLU A CA 1
ATOM 1444 C C . GLU A 1 197 ? -1.495 0.587 11.857 1.00 95.12 197 GLU A C 1
ATOM 1446 O O . GLU A 1 197 ? -2.413 1.179 12.413 1.00 95.12 197 GLU A O 1
ATOM 1451 N N . TYR A 1 198 ? -0.744 1.220 10.960 1.00 95.81 198 TYR A N 1
ATOM 1452 C CA . TYR A 1 198 ? -0.866 2.668 10.720 1.00 95.81 198 TYR A CA 1
ATOM 1453 C C . TYR A 1 198 ? -1.263 3.038 9.291 1.00 95.81 198 TYR A C 1
ATOM 1455 O O . TYR A 1 198 ? -1.680 4.167 9.060 1.00 95.81 198 TYR A O 1
ATOM 1463 N N . VAL A 1 199 ? -1.202 2.106 8.345 1.00 96.44 199 VAL A N 1
ATOM 1464 C CA . VAL A 1 199 ? -1.491 2.313 6.921 1.00 96.44 199 VAL A CA 1
ATOM 1465 C C . VAL A 1 199 ? -2.513 1.264 6.472 1.00 96.44 199 VAL A C 1
ATOM 1467 O O . VAL A 1 199 ? -2.390 0.108 6.882 1.00 96.44 199 VAL A O 1
ATOM 1470 N N . PRO A 1 200 ? -3.533 1.616 5.662 1.00 95.25 200 PRO A N 1
ATOM 1471 C CA . PRO A 1 200 ? -4.637 0.721 5.290 1.00 95.25 200 PRO A CA 1
ATOM 1472 C C . PRO A 1 200 ? -4.248 -0.371 4.271 1.00 95.25 200 PRO A C 1
ATOM 1474 O O . PRO A 1 200 ? -4.927 -0.574 3.271 1.00 95.25 200 PRO A O 1
ATOM 1477 N N . ILE A 1 201 ? -3.163 -1.097 4.531 1.00 95.25 201 ILE A N 1
ATOM 1478 C CA . ILE A 1 201 ? -2.630 -2.161 3.677 1.00 95.25 201 ILE A CA 1
ATOM 1479 C C . ILE A 1 201 ? -2.886 -3.562 4.252 1.00 95.25 201 ILE A C 1
ATOM 1481 O O . ILE A 1 201 ? -3.239 -3.729 5.423 1.00 95.25 201 ILE A O 1
ATOM 1485 N N . LEU A 1 202 ? -2.667 -4.582 3.423 1.00 95.38 202 LEU A N 1
ATOM 1486 C CA . LEU A 1 202 ? -2.730 -6.001 3.773 1.00 95.38 202 LEU A CA 1
ATOM 1487 C C . LEU A 1 202 ? -1.358 -6.671 3.650 1.00 95.38 202 LEU A C 1
ATOM 1489 O O . LEU A 1 202 ? -0.409 -6.107 3.116 1.00 95.38 202 LEU A O 1
ATOM 1493 N N . ALA A 1 203 ? -1.265 -7.930 4.083 1.00 92.81 203 ALA A N 1
ATOM 1494 C CA . ALA A 1 203 ? -0.044 -8.725 3.941 1.00 92.81 203 ALA A CA 1
ATOM 1495 C C . ALA A 1 203 ? 0.429 -8.870 2.481 1.00 92.81 203 ALA A C 1
ATOM 1497 O O . ALA A 1 203 ? 1.622 -8.975 2.220 1.00 92.81 203 ALA A O 1
ATOM 1498 N N . GLU A 1 204 ? -0.494 -8.855 1.518 1.00 89.75 204 GLU A N 1
ATOM 1499 C CA . GLU A 1 204 ? -0.172 -8.904 0.087 1.00 89.75 204 GLU A CA 1
ATOM 1500 C C . GLU A 1 204 ? 0.432 -7.611 -0.472 1.00 89.75 204 GLU A C 1
ATOM 1502 O O . GLU A 1 204 ? 1.054 -7.648 -1.532 1.00 89.75 204 GLU A O 1
ATOM 1507 N N . ASP A 1 205 ? 0.294 -6.501 0.254 1.00 91.69 205 ASP A N 1
ATOM 1508 C CA . ASP A 1 205 ? 0.888 -5.207 -0.076 1.00 91.69 205 ASP A CA 1
ATOM 1509 C C . ASP A 1 205 ? 2.311 -5.059 0.508 1.00 91.69 205 ASP A C 1
ATOM 1511 O O . ASP A 1 205 ? 2.941 -4.018 0.339 1.00 91.69 205 ASP A O 1
ATOM 1515 N N . GLU A 1 206 ? 2.858 -6.088 1.171 1.00 93.00 206 GLU A N 1
ATOM 1516 C CA . GLU A 1 206 ? 4.227 -6.084 1.713 1.00 93.00 206 GLU A CA 1
ATOM 1517 C C . GLU A 1 206 ? 5.316 -5.638 0.715 1.00 93.00 206 GLU A C 1
ATOM 1519 O O . GLU A 1 206 ? 6.236 -4.940 1.141 1.00 93.00 206 GLU A O 1
ATOM 1524 N N . PRO A 1 207 ? 5.215 -5.898 -0.604 1.00 90.12 207 PRO A N 1
ATOM 1525 C CA . PRO A 1 207 ? 6.154 -5.352 -1.587 1.00 90.12 207 PRO A CA 1
ATOM 1526 C C . PRO A 1 207 ? 6.206 -3.815 -1.682 1.00 90.12 207 PRO A C 1
ATOM 1528 O O . PRO A 1 207 ? 7.134 -3.276 -2.293 1.00 90.12 207 PRO A O 1
ATOM 1531 N N . LEU A 1 208 ? 5.232 -3.090 -1.115 1.00 90.50 208 LEU A N 1
ATOM 1532 C CA . LEU A 1 208 ? 5.279 -1.628 -0.966 1.00 90.50 208 LEU A CA 1
ATOM 1533 C C . LEU A 1 208 ? 6.243 -1.182 0.140 1.00 90.50 208 LEU A C 1
ATOM 1535 O O . LEU A 1 208 ? 6.656 -0.019 0.147 1.00 90.50 208 LEU A O 1
ATOM 1539 N N . ILE A 1 209 ? 6.591 -2.086 1.058 1.00 94.06 209 ILE A N 1
ATOM 1540 C CA . ILE A 1 209 ? 7.366 -1.802 2.260 1.00 94.06 209 ILE A CA 1
ATOM 1541 C C . ILE A 1 209 ? 8.862 -1.908 1.961 1.00 94.06 209 ILE A C 1
ATOM 1543 O O . ILE A 1 209 ? 9.409 -2.974 1.671 1.00 94.06 209 ILE A O 1
ATOM 1547 N N . MET A 1 210 ? 9.551 -0.783 2.099 1.00 92.94 210 MET A N 1
ATOM 1548 C CA . MET A 1 210 ? 11.003 -0.696 2.098 1.00 92.94 210 MET A CA 1
ATOM 1549 C C . MET A 1 210 ? 11.501 -0.571 3.531 1.00 92.94 210 MET A C 1
ATOM 1551 O O . MET A 1 210 ? 11.110 0.324 4.275 1.00 92.94 210 MET A O 1
ATOM 1555 N N . ARG A 1 211 ? 12.387 -1.488 3.914 1.00 92.56 211 ARG A N 1
ATOM 1556 C CA . ARG A 1 211 ? 13.004 -1.515 5.241 1.00 92.56 211 ARG A CA 1
ATOM 1557 C C . ARG A 1 211 ? 14.285 -0.693 5.196 1.00 92.56 211 ARG A C 1
ATOM 1559 O O . ARG A 1 211 ? 15.196 -1.004 4.429 1.00 92.56 211 ARG A O 1
ATOM 1566 N N . CYS A 1 212 ? 14.345 0.346 6.012 1.00 89.94 212 CYS A N 1
ATOM 1567 C CA . CYS A 1 212 ? 15.394 1.355 6.003 1.00 89.94 212 CYS A CA 1
ATOM 1568 C C . CYS A 1 212 ? 16.183 1.307 7.315 1.00 89.94 212 CYS A C 1
ATOM 1570 O O . CYS A 1 212 ? 15.641 0.981 8.373 1.00 89.94 212 CYS A O 1
ATOM 1572 N N . ARG A 1 213 ? 17.475 1.642 7.255 1.00 84.75 213 ARG A N 1
ATOM 1573 C CA . ARG A 1 213 ? 18.270 1.919 8.459 1.00 84.75 213 ARG A CA 1
ATOM 1574 C C . ARG A 1 213 ? 18.209 3.408 8.744 1.00 84.75 213 ARG A C 1
ATOM 1576 O O . ARG A 1 213 ? 18.355 4.201 7.818 1.00 84.75 213 ARG A O 1
ATOM 1583 N N . VAL A 1 214 ? 18.110 3.772 10.015 1.00 78.31 214 VAL A N 1
ATOM 1584 C CA . VAL A 1 214 ? 18.512 5.107 10.456 1.00 78.31 214 VAL A CA 1
ATOM 1585 C C . VAL A 1 214 ? 20.031 5.054 10.631 1.00 78.31 214 VAL A C 1
ATOM 1587 O O . VAL A 1 214 ? 20.546 4.579 11.639 1.00 78.31 214 VAL A O 1
ATOM 1590 N N . GLY A 1 215 ? 20.770 5.379 9.567 1.00 61.50 215 GLY A N 1
ATOM 1591 C CA . GLY A 1 215 ? 22.230 5.288 9.573 1.00 61.50 215 GLY A CA 1
ATOM 1592 C C . GLY A 1 215 ? 22.884 6.373 10.444 1.00 61.50 215 GLY A C 1
ATOM 1593 O O . GLY A 1 215 ? 22.332 7.467 10.554 1.00 61.50 215 GLY A O 1
ATOM 1594 N N . PRO A 1 216 ? 24.090 6.125 10.996 1.00 52.81 216 PRO A N 1
ATOM 1595 C CA . PRO A 1 216 ? 24.868 7.155 11.684 1.00 52.81 216 PRO A CA 1
ATOM 1596 C C . PRO A 1 216 ? 25.132 8.369 10.781 1.00 52.81 216 PRO A C 1
ATOM 1598 O O . PRO A 1 216 ? 25.074 9.490 11.259 1.00 52.81 216 PRO A O 1
ATOM 1601 N N . ASP A 1 217 ? 25.292 8.186 9.465 1.00 52.78 217 ASP A N 1
ATOM 1602 C CA . ASP A 1 217 ? 25.521 9.289 8.515 1.00 52.78 217 ASP A CA 1
ATOM 1603 C C . ASP A 1 217 ? 24.297 10.189 8.273 1.00 52.78 217 ASP A C 1
ATOM 1605 O O . ASP A 1 217 ? 24.464 11.380 8.001 1.00 52.78 217 ASP A O 1
ATOM 1609 N N . ALA A 1 218 ? 23.077 9.668 8.454 1.00 50.72 218 ALA A N 1
ATOM 1610 C CA . ALA A 1 218 ? 21.860 10.486 8.461 1.00 50.72 218 ALA A CA 1
ATOM 1611 C C . ALA A 1 218 ? 21.776 11.373 9.722 1.00 50.72 218 ALA A C 1
ATOM 1613 O O . ALA A 1 218 ? 21.133 12.418 9.697 1.00 50.72 218 ALA A O 1
ATOM 1614 N N . ALA A 1 219 ? 22.477 10.989 10.797 1.00 43.44 219 ALA A N 1
ATOM 1615 C CA . ALA A 1 219 ? 22.609 11.744 12.043 1.00 43.44 219 ALA A CA 1
ATOM 1616 C C . A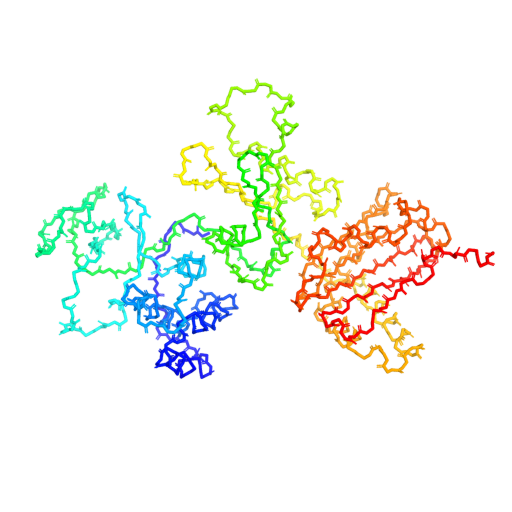LA A 1 219 ? 23.945 12.518 12.165 1.00 43.44 219 ALA A C 1
ATOM 1618 O O . ALA A 1 219 ? 24.068 13.408 13.001 1.00 43.44 219 ALA A O 1
ATOM 1619 N N . HIS A 1 220 ? 24.966 12.224 11.347 1.00 37.78 220 HIS A N 1
ATOM 1620 C CA . HIS A 1 220 ? 26.322 12.777 11.500 1.00 37.78 220 HIS A CA 1
ATOM 1621 C C . HIS A 1 220 ? 26.599 14.065 10.727 1.00 37.78 220 HIS A C 1
ATOM 1623 O O . HIS A 1 220 ? 27.646 14.674 10.947 1.00 37.78 220 HIS A O 1
ATOM 1629 N N . THR A 1 221 ? 25.688 14.562 9.885 1.00 41.50 221 THR A N 1
ATOM 1630 C CA . THR A 1 221 ? 25.892 15.904 9.306 1.00 41.50 221 THR A CA 1
ATOM 1631 C C . THR A 1 221 ? 25.680 17.029 10.317 1.00 41.50 221 THR A C 1
ATOM 1633 O O . THR A 1 221 ? 26.085 18.160 10.045 1.00 41.50 221 THR A O 1
ATOM 1636 N N . ARG A 1 222 ? 25.119 16.746 11.500 1.00 39.75 222 ARG A N 1
ATOM 1637 C CA . ARG A 1 222 ? 25.057 17.684 12.624 1.00 39.75 222 ARG A CA 1
ATOM 1638 C C . ARG A 1 222 ? 25.040 16.905 13.935 1.00 39.75 222 ARG A C 1
ATOM 1640 O O . ARG A 1 222 ? 24.080 16.206 14.221 1.00 39.75 222 ARG A O 1
ATOM 1647 N N . SER A 1 223 ? 26.099 17.036 14.730 1.00 36.94 223 SER A N 1
ATOM 1648 C CA . SER A 1 223 ? 26.157 16.525 16.101 1.00 36.94 223 SER A CA 1
ATOM 1649 C C . SER A 1 223 ? 25.054 17.166 16.944 1.00 36.94 223 SER A C 1
ATOM 1651 O O . SER A 1 223 ? 25.266 18.215 17.553 1.00 36.94 223 SER A O 1
ATOM 1653 N N . PHE A 1 224 ? 23.877 16.554 16.968 1.00 40.50 224 PHE A N 1
ATOM 1654 C CA . PHE A 1 224 ? 22.806 16.927 17.874 1.00 40.50 224 PHE A CA 1
ATOM 1655 C C . PHE A 1 224 ? 22.768 15.934 19.041 1.00 40.50 224 PHE A C 1
ATOM 1657 O O . PHE A 1 224 ? 22.986 14.736 18.849 1.00 40.50 224 PHE A O 1
ATOM 1664 N N . PRO A 1 225 ? 22.565 16.408 20.278 1.00 44.47 225 PRO A N 1
ATOM 1665 C CA . PRO A 1 225 ? 22.386 15.524 21.420 1.00 44.47 225 PRO A CA 1
ATOM 1666 C C . PRO A 1 225 ? 21.152 14.629 21.211 1.00 44.47 225 PRO A C 1
ATOM 1668 O O . PRO A 1 225 ? 20.112 15.093 20.750 1.00 44.47 225 PRO A O 1
ATOM 1671 N N . ALA A 1 226 ? 21.266 13.355 21.601 1.00 46.75 226 ALA A N 1
ATOM 1672 C CA . ALA A 1 226 ? 20.306 12.261 21.381 1.00 46.75 226 ALA A CA 1
ATOM 1673 C C . ALA A 1 226 ? 18.859 12.490 21.889 1.00 46.75 226 ALA A C 1
ATOM 1675 O O . ALA A 1 226 ? 18.008 11.624 21.716 1.00 46.75 226 ALA A O 1
ATOM 1676 N N . ALA A 1 227 ? 18.567 13.632 22.511 1.00 46.19 227 ALA A N 1
ATOM 1677 C CA . ALA A 1 227 ? 17.253 13.972 23.048 1.00 46.19 227 ALA A CA 1
ATOM 1678 C C . ALA A 1 227 ? 16.364 14.774 22.073 1.00 46.19 227 ALA A C 1
ATOM 1680 O O . ALA A 1 227 ? 15.173 14.914 22.334 1.00 46.19 227 ALA A O 1
ATOM 1681 N N . GLU A 1 228 ? 16.900 15.290 20.958 1.00 47.50 228 GLU A N 1
ATOM 1682 C CA . GLU A 1 228 ? 16.183 16.254 20.103 1.00 47.50 228 GLU A CA 1
ATOM 1683 C C . GLU A 1 228 ? 16.404 16.028 18.598 1.00 47.50 228 GLU A C 1
ATOM 1685 O O . GLU A 1 228 ? 16.648 16.970 17.853 1.00 47.50 228 GLU A O 1
ATOM 1690 N N . HIS A 1 229 ? 16.295 14.793 18.106 1.00 51.94 229 HIS A N 1
ATOM 1691 C CA . HIS A 1 229 ? 15.963 14.622 16.689 1.00 51.94 229 HIS A CA 1
ATOM 1692 C C . HIS A 1 229 ? 14.438 14.625 16.558 1.00 51.94 229 HIS A C 1
ATOM 1694 O O . HIS A 1 229 ? 13.798 13.609 16.867 1.00 51.94 229 HIS A O 1
ATOM 1700 N N . PRO A 1 230 ? 13.806 15.744 16.155 1.00 62.38 230 PRO A N 1
ATOM 1701 C CA . PRO A 1 230 ? 12.411 15.681 15.777 1.00 62.38 230 PRO A CA 1
ATOM 1702 C C . PRO A 1 230 ? 12.320 14.715 14.593 1.00 62.38 230 PRO A C 1
ATOM 1704 O O . PRO A 1 230 ? 13.131 14.757 13.666 1.00 62.38 230 PRO A O 1
ATOM 1707 N N . ALA A 1 231 ? 11.335 13.819 14.631 1.00 62.12 231 ALA A N 1
ATOM 1708 C CA . ALA A 1 231 ? 11.024 12.909 13.524 1.00 62.12 231 ALA A CA 1
ATOM 1709 C C . ALA A 1 231 ? 10.964 13.632 12.164 1.00 62.12 231 ALA A C 1
ATOM 1711 O O . ALA A 1 231 ? 11.242 13.045 11.118 1.00 62.12 231 ALA A O 1
ATOM 1712 N N . ASP A 1 232 ? 10.639 14.922 12.239 1.00 69.25 232 ASP A N 1
ATOM 1713 C CA . ASP A 1 232 ? 10.554 15.907 11.175 1.00 69.25 232 ASP A CA 1
ATOM 1714 C C . ASP A 1 232 ? 11.860 16.102 10.384 1.00 69.25 232 ASP A C 1
ATOM 1716 O O . ASP A 1 232 ? 11.793 16.601 9.268 1.00 69.25 232 ASP A O 1
ATOM 1720 N N . GLU A 1 233 ? 13.032 15.701 10.894 1.00 79.25 233 GLU A N 1
ATOM 1721 C CA . GLU A 1 233 ? 14.303 15.781 10.148 1.00 79.25 233 GLU A CA 1
ATOM 1722 C C . GLU A 1 233 ? 14.754 14.433 9.564 1.00 79.25 233 GLU A C 1
ATOM 1724 O O . GLU A 1 233 ? 15.215 14.374 8.422 1.00 79.25 233 GLU A O 1
ATOM 1729 N N . ILE A 1 234 ? 14.589 13.337 10.314 1.00 82.00 234 ILE A N 1
ATOM 1730 C CA . ILE A 1 234 ? 15.078 12.006 9.912 1.00 82.00 234 ILE A CA 1
ATOM 1731 C C . ILE A 1 234 ? 14.298 11.479 8.706 1.00 82.00 234 ILE A C 1
ATOM 1733 O O . ILE A 1 234 ? 14.888 11.034 7.720 1.00 82.00 234 ILE A O 1
ATOM 1737 N N . LEU A 1 235 ? 12.965 11.521 8.769 1.00 85.44 235 LEU A N 1
ATOM 1738 C CA . LEU A 1 235 ? 12.130 10.919 7.732 1.00 85.44 235 LEU A CA 1
ATOM 1739 C C . LEU A 1 235 ? 12.279 11.614 6.370 1.00 85.44 235 LEU A C 1
ATOM 1741 O O . LEU A 1 235 ? 12.474 10.902 5.383 1.00 85.44 235 LEU A O 1
ATOM 1745 N N . PRO A 1 236 ? 12.285 12.960 6.272 1.00 87.62 236 PRO A N 1
ATOM 1746 C CA . PRO A 1 236 ? 12.562 13.628 5.002 1.00 87.62 236 PRO A CA 1
ATOM 1747 C C . PRO A 1 236 ? 13.942 13.307 4.423 1.00 87.62 236 PRO A C 1
ATOM 1749 O O . PRO A 1 236 ? 14.062 13.180 3.206 1.00 87.62 236 PRO A O 1
ATOM 1752 N N . ALA A 1 237 ? 14.972 13.132 5.260 1.00 86.31 237 ALA A N 1
ATOM 1753 C CA . ALA A 1 237 ? 16.305 12.750 4.795 1.00 86.31 237 ALA A CA 1
ATOM 1754 C C . ALA A 1 237 ? 16.324 11.330 4.204 1.00 86.31 237 ALA A C 1
ATOM 1756 O O . ALA A 1 237 ? 16.875 11.125 3.123 1.00 86.31 237 ALA A O 1
ATOM 1757 N N . ILE A 1 238 ? 15.665 10.370 4.865 1.00 89.00 238 ILE A N 1
ATOM 1758 C CA . ILE A 1 238 ? 15.508 9.004 4.342 1.00 89.00 238 ILE A CA 1
ATOM 1759 C C . ILE A 1 238 ? 14.747 9.037 3.011 1.00 89.00 238 ILE A C 1
ATOM 1761 O O . ILE A 1 238 ? 15.186 8.435 2.034 1.00 89.00 238 ILE A O 1
ATOM 1765 N N . VAL A 1 239 ? 13.633 9.772 2.936 1.00 91.25 239 VAL A N 1
ATOM 1766 C CA . VAL A 1 239 ? 12.861 9.908 1.691 1.00 91.25 239 VAL A CA 1
ATOM 1767 C C . VAL A 1 239 ? 13.723 10.508 0.572 1.00 91.25 239 VAL A C 1
ATOM 1769 O O . VAL A 1 239 ? 13.735 9.977 -0.538 1.00 91.25 239 VAL A O 1
ATOM 1772 N N . ALA A 1 240 ? 14.502 11.554 0.863 1.00 89.44 240 ALA A N 1
ATOM 1773 C CA . ALA A 1 240 ? 15.396 12.184 -0.106 1.00 89.44 240 ALA A CA 1
ATOM 1774 C C . ALA A 1 240 ? 16.511 11.244 -0.600 1.00 89.44 240 ALA A C 1
ATOM 1776 O O . ALA A 1 240 ? 16.853 11.278 -1.780 1.00 89.44 240 ALA A O 1
ATOM 1777 N N . GLU A 1 241 ? 17.059 10.375 0.257 1.00 89.00 241 GLU A N 1
ATOM 1778 C CA . GLU A 1 241 ? 18.044 9.365 -0.159 1.00 89.00 241 GLU A CA 1
ATOM 1779 C C . GLU A 1 241 ? 17.437 8.379 -1.169 1.00 89.00 241 GLU A C 1
ATOM 1781 O O . GLU A 1 241 ? 18.042 8.070 -2.198 1.00 89.00 241 GLU A O 1
ATOM 1786 N N . PHE A 1 242 ? 16.225 7.891 -0.900 1.00 90.06 242 PHE A N 1
ATOM 1787 C CA . PHE A 1 242 ? 15.541 6.955 -1.790 1.00 90.06 242 PHE A CA 1
ATOM 1788 C C . PHE A 1 242 ? 15.129 7.615 -3.115 1.00 90.06 242 PHE A C 1
ATOM 1790 O O . PHE A 1 242 ? 15.243 6.985 -4.169 1.00 90.06 242 PHE A O 1
ATOM 1797 N N . GLU A 1 243 ? 14.728 8.887 -3.085 1.00 87.88 243 GLU A N 1
ATOM 1798 C CA . GLU A 1 243 ? 14.495 9.699 -4.285 1.00 87.88 243 GLU A CA 1
ATOM 1799 C C . GLU A 1 243 ? 15.787 9.878 -5.100 1.00 87.88 243 GLU A C 1
ATOM 1801 O O . GLU A 1 243 ? 15.797 9.612 -6.301 1.00 87.88 243 GLU A O 1
ATOM 1806 N N . ALA A 1 244 ? 16.913 10.210 -4.456 1.00 83.94 244 ALA A N 1
ATOM 1807 C CA . ALA A 1 244 ? 18.216 10.358 -5.117 1.00 83.94 244 ALA A CA 1
ATOM 1808 C C . ALA A 1 244 ? 18.718 9.057 -5.770 1.00 83.94 244 ALA A C 1
ATOM 1810 O O . ALA A 1 244 ? 19.492 9.088 -6.727 1.00 83.94 244 ALA A O 1
ATOM 1811 N N . ARG A 1 245 ? 18.265 7.903 -5.272 1.00 81.38 245 ARG A N 1
ATOM 1812 C CA . ARG A 1 245 ? 18.549 6.571 -5.829 1.00 81.38 245 ARG A CA 1
ATOM 1813 C C . ARG A 1 245 ? 17.522 6.122 -6.874 1.00 81.38 245 ARG A C 1
ATOM 1815 O O . ARG A 1 245 ? 17.574 4.969 -7.300 1.00 81.38 245 ARG A O 1
ATOM 1822 N N . ALA A 1 246 ? 16.595 7.003 -7.257 1.00 78.50 246 ALA A N 1
ATOM 1823 C CA . ALA A 1 246 ? 15.485 6.736 -8.169 1.00 78.50 246 ALA A CA 1
ATOM 1824 C C . ALA A 1 246 ? 14.599 5.545 -7.744 1.00 78.50 246 ALA A C 1
ATOM 1826 O O . ALA A 1 246 ? 13.995 4.872 -8.579 1.00 78.50 246 ALA A O 1
ATOM 1827 N N . LEU A 1 247 ? 14.529 5.275 -6.433 1.00 83.31 247 LEU A N 1
ATOM 1828 C CA . LEU A 1 247 ? 13.600 4.309 -5.834 1.00 83.31 247 LEU A CA 1
ATOM 1829 C C . LEU A 1 247 ? 12.253 4.953 -5.471 1.00 83.31 247 LEU A C 1
ATOM 1831 O O . LEU A 1 247 ? 11.292 4.238 -5.184 1.00 83.31 247 LEU A O 1
ATOM 1835 N N . LEU A 1 248 ? 12.207 6.288 -5.487 1.00 88.00 248 LEU A N 1
ATOM 1836 C CA . LEU A 1 248 ? 11.021 7.124 -5.349 1.00 88.00 248 LEU A CA 1
ATOM 1837 C C . LEU A 1 248 ? 10.991 8.168 -6.464 1.00 88.00 248 LEU A C 1
ATOM 1839 O O . LEU A 1 248 ? 12.033 8.602 -6.957 1.00 88.00 248 LEU A O 1
ATOM 1843 N N . SER A 1 249 ? 9.788 8.586 -6.833 1.00 83.94 249 SER A N 1
ATOM 1844 C CA . SER A 1 249 ? 9.540 9.614 -7.836 1.00 83.94 249 SER A CA 1
ATOM 1845 C C . SER A 1 249 ? 9.866 11.009 -7.291 1.00 83.94 249 SER A C 1
ATOM 1847 O O . SER A 1 249 ? 9.627 11.257 -6.105 1.00 83.94 249 SER A O 1
ATOM 1849 N N . PRO A 1 250 ? 10.319 11.948 -8.146 1.00 84.38 250 PRO A N 1
ATOM 1850 C CA . PRO A 1 250 ? 10.686 13.294 -7.725 1.00 84.38 250 PRO A CA 1
ATOM 1851 C C . PRO A 1 250 ? 9.630 14.004 -6.867 1.00 84.38 250 PRO A C 1
ATOM 1853 O O . PRO A 1 250 ? 8.425 13.901 -7.119 1.00 84.38 250 PRO A O 1
ATOM 1856 N N . GLY A 1 251 ? 10.088 14.751 -5.862 1.00 88.19 251 GLY A N 1
ATOM 1857 C CA . GLY A 1 251 ? 9.232 15.409 -4.879 1.00 88.19 251 GLY A CA 1
ATOM 1858 C C . GLY A 1 251 ? 8.583 14.429 -3.900 1.00 88.19 251 GLY A C 1
ATOM 1859 O O . GLY A 1 251 ? 7.467 14.673 -3.446 1.00 88.19 251 GLY A O 1
ATOM 1860 N N . ALA A 1 252 ? 9.229 13.306 -3.585 1.00 92.25 252 ALA A N 1
ATOM 1861 C CA . ALA A 1 252 ? 8.690 12.312 -2.661 1.00 92.25 252 ALA A CA 1
ATOM 1862 C C . ALA A 1 252 ? 8.523 12.887 -1.247 1.00 92.25 252 ALA A C 1
ATOM 1864 O O . ALA A 1 252 ? 7.510 12.637 -0.598 1.00 92.25 252 ALA A O 1
ATOM 1865 N N . ALA A 1 253 ? 9.469 13.721 -0.801 1.00 89.81 253 ALA A N 1
ATOM 1866 C CA . ALA A 1 253 ? 9.455 14.315 0.539 1.00 89.81 253 ALA A CA 1
ATOM 1867 C C . ALA A 1 253 ? 8.234 15.219 0.795 1.00 89.81 253 ALA A C 1
ATOM 1869 O O . ALA A 1 253 ? 7.705 15.256 1.902 1.00 89.81 253 ALA A O 1
ATOM 1870 N N . THR A 1 254 ? 7.742 15.933 -0.222 1.00 89.88 254 THR A N 1
ATOM 1871 C CA . THR A 1 254 ? 6.537 16.775 -0.084 1.00 89.88 254 THR A CA 1
ATOM 1872 C C . THR A 1 254 ? 5.241 15.969 -0.175 1.00 89.88 254 THR A C 1
ATOM 1874 O O . THR A 1 254 ? 4.188 16.449 0.237 1.00 89.88 254 THR A O 1
ATOM 1877 N N . ARG A 1 255 ? 5.317 14.744 -0.706 1.00 93.06 255 ARG A N 1
ATOM 1878 C CA . ARG A 1 255 ? 4.199 13.808 -0.907 1.00 93.06 255 ARG A CA 1
ATOM 1879 C C . ARG A 1 255 ? 4.170 12.690 0.141 1.00 93.06 255 ARG A C 1
ATOM 1881 O O . ARG A 1 255 ? 3.354 11.769 0.032 1.00 93.06 255 ARG A O 1
ATOM 1888 N N . SER A 1 256 ? 5.052 12.759 1.139 1.00 93.50 256 SER A N 1
ATOM 1889 C CA . SER A 1 256 ? 5.148 11.782 2.217 1.00 93.50 256 SER A CA 1
ATOM 1890 C C . SER A 1 256 ? 4.401 12.224 3.472 1.00 93.50 256 SER A C 1
ATOM 1892 O O . SER A 1 256 ? 4.539 13.362 3.915 1.00 93.50 256 SER A O 1
ATOM 1894 N N . THR A 1 257 ? 3.660 11.301 4.081 1.00 93.88 257 THR A N 1
ATOM 1895 C CA . THR A 1 257 ? 3.168 11.435 5.458 1.00 93.88 257 THR A CA 1
ATOM 1896 C C . THR A 1 257 ? 4.115 10.698 6.393 1.00 93.88 257 THR A C 1
ATOM 1898 O O . THR A 1 257 ? 4.315 9.494 6.247 1.00 93.88 257 THR A O 1
ATOM 1901 N N . CYS A 1 258 ? 4.685 11.425 7.348 1.00 91.50 258 CYS A N 1
ATOM 1902 C CA . CYS A 1 258 ? 5.708 10.936 8.263 1.00 91.50 258 CYS A CA 1
ATOM 1903 C C . CYS A 1 258 ? 5.113 10.718 9.658 1.00 91.50 258 CYS A C 1
ATOM 1905 O O . CYS A 1 258 ? 4.495 11.623 10.216 1.00 91.50 258 CYS A O 1
ATOM 1907 N N . LEU A 1 259 ? 5.306 9.529 10.222 1.00 90.38 259 LEU A N 1
ATOM 1908 C CA . LEU A 1 259 ? 4.872 9.165 11.565 1.00 90.38 259 LEU A CA 1
ATOM 1909 C C . LEU A 1 259 ? 6.068 8.665 12.377 1.00 90.38 259 LEU A C 1
ATOM 1911 O O . LEU A 1 259 ? 6.823 7.804 11.920 1.00 90.38 259 LEU A O 1
ATOM 1915 N N . ARG A 1 260 ? 6.202 9.175 13.604 1.00 88.44 260 ARG A N 1
ATOM 1916 C CA . ARG A 1 260 ? 7.035 8.568 14.646 1.00 88.44 260 ARG A CA 1
ATOM 1917 C C . ARG A 1 260 ? 6.131 7.815 15.596 1.00 88.44 260 ARG A C 1
ATOM 1919 O O . ARG A 1 260 ? 5.184 8.387 16.135 1.00 88.44 260 ARG A O 1
ATOM 1926 N N . LEU A 1 261 ? 6.426 6.540 15.777 1.00 87.56 261 LEU A N 1
ATOM 1927 C CA . LEU A 1 261 ? 5.623 5.636 16.580 1.00 87.56 261 LEU A CA 1
ATOM 1928 C C . LEU A 1 261 ? 6.445 5.227 17.806 1.00 87.56 261 LEU A C 1
ATOM 1930 O O . LEU A 1 261 ? 7.661 5.041 17.685 1.00 87.56 261 LEU A O 1
ATOM 1934 N N . PRO A 1 262 ? 5.811 5.106 18.980 1.00 81.00 262 PRO A N 1
ATOM 1935 C CA . PRO A 1 262 ? 6.485 4.567 20.151 1.00 81.00 262 PRO A CA 1
ATOM 1936 C C . PRO A 1 262 ? 6.842 3.097 19.897 1.00 81.00 262 PRO A C 1
ATOM 1938 O O . PRO A 1 262 ? 6.039 2.363 19.316 1.00 81.00 262 PRO A O 1
ATOM 1941 N N . GLY A 1 263 ? 8.029 2.664 20.309 1.00 76.94 263 GLY A N 1
ATOM 1942 C CA . GLY A 1 263 ? 8.320 1.242 20.474 1.00 76.94 263 GLY A CA 1
ATOM 1943 C C . GLY A 1 263 ? 8.006 0.769 21.885 1.00 76.94 263 GLY A C 1
ATOM 1944 O O . GLY A 1 263 ? 7.348 1.464 22.663 1.00 76.94 263 GLY A O 1
ATOM 1945 N N . ASP A 1 264 ? 8.451 -0.449 22.183 1.00 71.25 264 ASP A N 1
ATOM 1946 C CA . ASP A 1 264 ? 8.188 -1.096 23.470 1.00 71.25 264 ASP A CA 1
ATOM 1947 C C . ASP A 1 264 ? 8.990 -0.446 24.617 1.00 71.25 264 ASP A C 1
ATOM 1949 O O . ASP A 1 264 ? 8.506 -0.414 25.748 1.00 71.25 264 ASP A O 1
ATOM 1953 N N . ASP A 1 265 ? 10.150 0.146 24.305 1.00 65.94 265 ASP A N 1
ATOM 1954 C CA . ASP A 1 265 ? 10.991 0.924 25.220 1.00 65.94 265 ASP A CA 1
ATOM 1955 C C . ASP A 1 265 ? 11.070 2.400 24.784 1.00 65.94 265 ASP A C 1
ATOM 1957 O O . ASP A 1 265 ? 11.042 2.712 23.594 1.00 65.94 265 ASP A O 1
ATOM 1961 N N . GLU A 1 266 ? 11.232 3.332 25.738 1.00 56.09 266 GLU A N 1
ATOM 1962 C CA . GLU A 1 266 ? 11.316 4.786 25.463 1.00 56.09 266 GLU A CA 1
ATOM 1963 C C . GLU A 1 266 ? 12.454 5.173 24.494 1.00 56.09 266 GLU A C 1
ATOM 1965 O O . GLU A 1 266 ? 12.412 6.249 23.894 1.00 56.09 266 GLU A O 1
ATOM 1970 N N . ALA A 1 267 ? 13.460 4.306 24.337 1.00 56.66 267 ALA A N 1
ATOM 1971 C CA . ALA A 1 267 ? 14.606 4.503 23.450 1.00 56.66 267 ALA A CA 1
ATOM 1972 C C . ALA A 1 267 ? 14.417 3.920 22.036 1.00 56.66 267 ALA A C 1
ATOM 1974 O O . ALA A 1 267 ? 15.157 4.306 21.131 1.00 56.66 267 ALA A O 1
ATOM 1975 N N . ASP A 1 268 ? 13.436 3.038 21.834 1.00 71.00 268 ASP A N 1
ATOM 1976 C CA . ASP A 1 268 ? 13.210 2.353 20.563 1.00 71.00 268 ASP A CA 1
ATOM 1977 C C . ASP A 1 268 ? 12.029 3.012 19.846 1.00 71.00 268 ASP A C 1
ATOM 1979 O O . ASP A 1 268 ? 10.871 2.721 20.117 1.00 71.00 268 ASP A O 1
ATOM 1983 N N . GLY A 1 269 ? 12.292 3.951 18.940 1.00 81.00 269 GLY A N 1
ATOM 1984 C CA . GLY A 1 269 ? 11.270 4.533 18.077 1.00 81.00 269 GLY A CA 1
ATOM 1985 C C . GLY A 1 269 ? 11.131 3.785 16.754 1.00 81.00 269 GLY A C 1
ATOM 1986 O O . GLY A 1 269 ? 12.090 3.232 16.209 1.00 81.00 269 GLY A O 1
ATOM 1987 N N . TRP A 1 270 ? 9.927 3.818 16.189 1.00 86.88 270 TRP A N 1
ATOM 1988 C CA . TRP A 1 270 ? 9.703 3.464 14.789 1.00 86.88 270 TRP A CA 1
ATOM 1989 C C . TRP A 1 270 ? 9.465 4.723 13.969 1.00 86.88 270 TRP A C 1
ATOM 1991 O O . TRP A 1 270 ? 8.770 5.645 14.402 1.00 86.88 270 TRP A O 1
ATOM 2001 N N . TYR A 1 271 ? 9.985 4.725 12.749 1.00 87.69 271 TYR A N 1
ATOM 2002 C CA . TYR A 1 271 ? 9.717 5.753 11.759 1.00 87.69 271 TYR A CA 1
ATOM 2003 C C . TYR A 1 271 ? 9.019 5.134 10.567 1.00 87.69 271 TYR A C 1
ATOM 2005 O O . TYR A 1 271 ? 9.454 4.119 10.020 1.00 87.69 271 TYR A O 1
ATOM 2013 N N . LEU A 1 272 ? 7.944 5.786 10.154 1.00 91.56 272 LEU A N 1
ATOM 2014 C CA . LEU A 1 272 ? 7.117 5.360 9.048 1.00 91.56 272 LEU A CA 1
ATOM 2015 C C . LEU A 1 272 ? 6.905 6.554 8.121 1.00 91.56 272 LEU A C 1
ATOM 2017 O O . LEU A 1 272 ? 6.323 7.555 8.530 1.00 91.56 272 LEU A O 1
ATOM 2021 N N . ALA A 1 273 ? 7.360 6.453 6.875 1.00 91.81 273 ALA A N 1
ATOM 2022 C CA . ALA A 1 273 ? 7.026 7.418 5.832 1.00 91.81 273 ALA A CA 1
ATOM 2023 C C . ALA A 1 273 ? 6.170 6.747 4.762 1.00 91.81 273 ALA A C 1
ATOM 2025 O O . ALA A 1 273 ? 6.621 5.839 4.065 1.00 91.81 273 ALA A O 1
ATOM 2026 N N . VAL A 1 274 ? 4.932 7.215 4.621 1.00 92.38 274 VAL A N 1
ATOM 2027 C CA . VAL A 1 274 ? 4.018 6.792 3.558 1.00 92.38 274 VAL A CA 1
ATOM 2028 C C . VAL A 1 274 ? 4.130 7.785 2.418 1.00 92.38 274 VAL A C 1
ATOM 2030 O O . VAL A 1 274 ? 3.650 8.912 2.526 1.00 92.38 274 VAL A O 1
ATOM 2033 N N . VAL A 1 275 ? 4.781 7.373 1.337 1.00 90.94 275 VAL A N 1
ATOM 2034 C CA . VAL A 1 275 ? 4.961 8.172 0.128 1.00 90.94 275 VAL A CA 1
ATOM 2035 C C . VAL A 1 275 ? 3.814 7.847 -0.821 1.00 90.94 275 VAL A C 1
ATOM 2037 O O . VAL A 1 275 ? 3.680 6.715 -1.289 1.00 90.94 275 VAL A O 1
ATOM 2040 N N . THR A 1 276 ? 2.965 8.837 -1.084 1.00 91.00 276 THR A N 1
ATOM 2041 C CA . THR A 1 276 ? 1.917 8.719 -2.111 1.00 91.00 276 THR A CA 1
ATOM 2042 C C . THR A 1 276 ? 2.543 8.716 -3.502 1.00 91.00 276 THR A C 1
ATOM 2044 O O . THR A 1 276 ? 3.703 9.080 -3.644 1.00 91.00 276 THR A O 1
ATOM 2047 N N . ALA A 1 277 ? 1.822 8.299 -4.535 1.00 83.00 277 ALA A N 1
ATOM 2048 C CA . ALA A 1 277 ? 2.264 8.332 -5.923 1.00 83.00 277 ALA A CA 1
ATOM 2049 C C . ALA A 1 277 ? 2.043 9.709 -6.556 1.00 83.00 277 ALA A C 1
ATOM 2051 O O . ALA A 1 277 ? 1.204 10.482 -6.081 1.00 83.00 277 ALA A O 1
ATOM 2052 N N . PRO A 1 278 ? 2.847 10.089 -7.569 1.00 78.88 278 PRO A N 1
ATOM 2053 C CA . PRO A 1 278 ? 2.642 11.368 -8.222 1.00 78.88 278 PRO A CA 1
ATOM 2054 C C . PRO A 1 278 ? 1.271 11.330 -8.902 1.00 78.88 278 PRO A C 1
ATOM 2056 O O . PRO A 1 278 ? 0.850 10.257 -9.351 1.00 78.88 278 PRO A O 1
ATOM 2059 N N . PRO A 1 279 ? 0.560 12.468 -8.976 1.00 77.44 279 PRO A N 1
ATOM 2060 C CA . PRO A 1 279 ? -0.711 12.508 -9.678 1.00 77.44 279 PRO A CA 1
ATOM 2061 C C . PRO A 1 279 ? -0.503 12.013 -11.110 1.00 77.44 279 PRO A C 1
ATOM 2063 O O . PRO A 1 279 ? 0.479 12.386 -11.761 1.00 77.44 279 PRO A O 1
ATOM 2066 N N . SER A 1 280 ? -1.414 11.164 -11.588 1.00 72.38 280 SER A N 1
ATOM 2067 C CA . SER A 1 280 ? -1.381 10.705 -12.973 1.00 72.38 280 SER A CA 1
ATOM 2068 C C . SER A 1 280 ? -1.398 11.903 -13.916 1.00 72.38 280 SER A C 1
ATOM 2070 O O . SER A 1 280 ? -2.055 12.917 -13.653 1.00 72.38 280 SER A O 1
ATOM 2072 N N . LEU A 1 281 ? -0.654 11.793 -15.013 1.00 72.38 281 LEU A N 1
ATOM 2073 C CA . LEU A 1 281 ? -0.682 12.820 -16.042 1.00 72.38 281 LEU A CA 1
ATOM 2074 C C . LEU A 1 281 ? -2.067 12.813 -16.709 1.00 72.38 281 LEU A C 1
ATOM 2076 O O . LEU A 1 281 ? -2.715 11.763 -16.770 1.00 72.38 281 LEU A O 1
ATOM 2080 N N . PRO A 1 282 ? -2.558 13.967 -17.195 1.00 77.69 282 PRO A N 1
ATOM 2081 C CA . PRO A 1 282 ? -3.757 13.987 -18.016 1.00 77.69 282 PRO A CA 1
ATOM 2082 C C . PRO A 1 282 ? -3.580 13.032 -19.195 1.00 77.69 282 PRO A C 1
ATOM 2084 O O . PRO A 1 282 ? -2.530 13.033 -19.834 1.00 77.69 282 PRO A O 1
ATOM 2087 N N . TRP A 1 283 ? -4.605 12.234 -19.480 1.00 83.50 283 TRP A N 1
ATOM 2088 C CA . TRP A 1 283 ? -4.599 11.370 -20.653 1.00 83.50 283 TRP A CA 1
ATOM 2089 C C . TRP A 1 283 ? -4.693 12.245 -21.900 1.00 83.50 283 TRP A C 1
ATOM 2091 O O . TRP A 1 283 ? -5.734 12.840 -22.187 1.00 83.50 283 TRP A O 1
ATOM 2101 N N . ASP A 1 284 ? -3.569 12.368 -22.592 1.00 87.94 284 ASP A N 1
ATOM 2102 C CA . ASP A 1 284 ? -3.407 13.141 -23.811 1.00 87.94 284 ASP A CA 1
ATOM 2103 C C . ASP A 1 284 ? -2.938 12.239 -24.966 1.00 87.94 284 ASP A C 1
ATOM 2105 O O . ASP A 1 284 ? -2.846 11.014 -24.844 1.00 87.94 284 ASP A O 1
ATOM 2109 N N . ALA A 1 285 ? -2.656 12.848 -26.117 1.00 91.38 285 ALA A N 1
ATOM 2110 C CA . ALA A 1 285 ? -2.178 12.114 -27.282 1.00 91.38 285 ALA A CA 1
ATOM 2111 C C . ALA A 1 285 ? -0.840 11.392 -27.022 1.00 91.38 285 ALA A C 1
ATOM 2113 O O . ALA A 1 285 ? -0.625 10.317 -27.575 1.00 91.38 285 ALA A O 1
ATOM 2114 N N . GLU A 1 286 ? 0.042 11.927 -26.167 1.00 91.62 286 GLU A N 1
ATOM 2115 C CA . GLU A 1 286 ? 1.317 11.272 -25.845 1.00 91.62 286 GLU A CA 1
ATOM 2116 C C . GLU A 1 286 ? 1.094 9.991 -25.035 1.00 91.62 286 GLU A C 1
ATOM 2118 O O . GLU A 1 286 ? 1.794 8.996 -25.246 1.00 91.62 286 GLU A O 1
ATOM 2123 N N . HIS A 1 287 ? 0.101 9.988 -24.140 1.00 92.81 287 HIS A N 1
ATOM 2124 C CA . HIS A 1 287 ? -0.299 8.791 -23.394 1.00 92.81 287 HIS A CA 1
ATOM 2125 C C . HIS A 1 287 ? -0.813 7.693 -24.323 1.00 92.81 287 HIS A C 1
ATOM 2127 O O . HIS A 1 287 ? -0.325 6.559 -24.277 1.00 92.81 287 HIS A O 1
ATOM 2133 N N . ASP A 1 288 ? -1.715 8.042 -25.241 1.00 93.00 288 ASP A N 1
ATOM 2134 C CA . ASP A 1 288 ? -2.228 7.106 -26.240 1.00 93.00 288 ASP A CA 1
ATOM 2135 C C . ASP A 1 288 ? -1.110 6.559 -27.145 1.00 93.00 288 ASP A C 1
ATOM 2137 O O . ASP A 1 288 ? -1.133 5.385 -27.531 1.00 93.00 288 ASP A O 1
ATOM 2141 N N . ASP A 1 289 ? -0.121 7.383 -27.493 1.00 94.06 289 ASP A N 1
ATOM 2142 C CA . ASP A 1 289 ? 1.043 6.985 -28.287 1.00 94.06 289 ASP A CA 1
ATOM 2143 C C . ASP A 1 289 ? 1.933 5.999 -27.519 1.00 94.06 289 ASP A C 1
ATOM 2145 O O . ASP A 1 289 ? 2.266 4.927 -28.038 1.00 94.06 289 ASP A O 1
ATOM 2149 N N . ALA A 1 290 ? 2.251 6.305 -26.257 1.00 95.31 290 ALA A N 1
ATOM 2150 C CA . ALA A 1 290 ? 2.992 5.423 -25.359 1.00 95.31 290 ALA A CA 1
ATOM 2151 C C . ALA A 1 290 ? 2.275 4.076 -25.170 1.00 95.31 290 ALA A C 1
ATOM 2153 O O . ALA A 1 290 ? 2.889 3.009 -25.278 1.00 95.31 290 ALA A O 1
ATOM 2154 N N . ARG A 1 291 ? 0.953 4.104 -24.980 1.00 95.19 291 ARG A N 1
ATOM 2155 C CA . ARG A 1 291 ? 0.112 2.908 -24.878 1.00 95.19 291 ARG A CA 1
ATOM 2156 C C . ARG A 1 291 ? 0.172 2.056 -26.147 1.00 95.19 291 ARG A C 1
ATOM 2158 O O . ARG A 1 291 ? 0.308 0.830 -26.063 1.00 95.19 291 ARG A O 1
ATOM 2165 N N . ARG A 1 292 ? 0.077 2.677 -27.331 1.00 96.19 292 ARG A N 1
ATOM 2166 C CA . ARG A 1 292 ? 0.191 1.968 -28.619 1.00 96.19 292 ARG A CA 1
ATOM 2167 C C . ARG A 1 292 ? 1.569 1.339 -28.791 1.00 96.19 292 ARG A C 1
ATOM 2169 O O . ARG A 1 292 ? 1.646 0.194 -29.236 1.00 96.19 292 ARG A O 1
ATOM 2176 N N . LEU A 1 293 ? 2.629 2.044 -28.401 1.00 95.88 293 LEU A N 1
ATOM 2177 C CA . LEU A 1 293 ? 4.003 1.553 -28.468 1.00 95.88 293 LEU A CA 1
ATOM 2178 C C . LEU A 1 293 ? 4.217 0.314 -27.582 1.00 95.88 293 LEU A C 1
ATOM 2180 O O . LEU A 1 293 ? 4.717 -0.706 -28.064 1.00 95.88 293 LEU A O 1
ATOM 2184 N N . LEU A 1 294 ? 3.779 0.366 -26.320 1.00 96.44 294 LEU A N 1
ATOM 2185 C CA . LEU A 1 294 ? 3.849 -0.761 -25.379 1.00 96.44 294 LEU A CA 1
ATOM 2186 C C . LEU A 1 294 ? 3.096 -1.986 -25.914 1.00 96.44 294 LEU A C 1
ATOM 2188 O O . LEU A 1 294 ? 3.635 -3.094 -25.947 1.00 96.44 294 LEU A O 1
ATOM 2192 N N . ARG A 1 295 ? 1.868 -1.787 -26.408 1.00 96.06 295 ARG A N 1
ATOM 2193 C CA . ARG A 1 295 ? 1.054 -2.868 -26.983 1.00 96.06 295 ARG A CA 1
ATOM 2194 C C . ARG A 1 295 ? 1.707 -3.481 -28.221 1.00 96.06 295 ARG A C 1
ATOM 2196 O O . ARG A 1 295 ? 1.794 -4.703 -28.316 1.00 96.06 295 ARG A O 1
ATOM 2203 N N . ALA A 1 296 ? 2.221 -2.655 -29.132 1.00 94.94 296 ALA A N 1
ATOM 2204 C CA . ALA A 1 296 ? 2.928 -3.130 -30.318 1.00 94.94 296 ALA A CA 1
ATOM 2205 C C . ALA A 1 296 ? 4.176 -3.955 -29.955 1.00 94.94 296 ALA A C 1
ATOM 2207 O O . ALA A 1 296 ? 4.460 -4.964 -30.610 1.00 94.94 296 ALA A O 1
ATOM 2208 N N . HIS A 1 297 ? 4.895 -3.566 -28.895 1.00 94.44 297 HIS A N 1
ATOM 2209 C CA . HIS A 1 297 ? 6.031 -4.322 -28.374 1.00 94.44 297 HIS A CA 1
ATOM 2210 C C . HIS A 1 297 ? 5.604 -5.688 -27.812 1.00 94.44 297 HIS A C 1
ATOM 2212 O O . HIS A 1 297 ? 6.182 -6.704 -28.201 1.00 94.44 297 HIS A O 1
ATOM 2218 N N . LEU A 1 298 ? 4.569 -5.741 -26.965 1.00 93.50 298 LEU A N 1
ATOM 2219 C CA . LEU A 1 298 ? 4.033 -7.007 -26.438 1.00 93.50 298 LEU A CA 1
ATOM 2220 C C . LEU A 1 298 ? 3.560 -7.937 -27.560 1.00 93.50 298 LEU A C 1
ATOM 2222 O O . LEU A 1 298 ? 3.859 -9.131 -27.548 1.00 93.50 298 LEU A O 1
ATOM 2226 N N . ASP A 1 299 ? 2.869 -7.396 -28.565 1.00 92.12 299 ASP A N 1
ATOM 2227 C CA . ASP A 1 299 ? 2.412 -8.168 -29.720 1.00 92.12 299 ASP A CA 1
ATOM 2228 C C . ASP A 1 299 ? 3.584 -8.740 -30.528 1.00 92.12 299 ASP A C 1
ATOM 2230 O O . ASP A 1 299 ? 3.501 -9.855 -31.048 1.00 92.12 299 ASP A O 1
ATOM 2234 N N . ARG A 1 300 ? 4.694 -8.000 -30.631 1.00 91.19 300 ARG A N 1
ATOM 2235 C CA . ARG A 1 300 ? 5.923 -8.479 -31.273 1.00 91.19 300 ARG A CA 1
ATOM 2236 C C . ARG A 1 300 ? 6.571 -9.612 -30.479 1.00 91.19 300 ARG A C 1
ATOM 2238 O O . ARG A 1 300 ? 6.894 -10.629 -31.089 1.00 91.19 300 ARG A O 1
ATOM 2245 N N . LEU A 1 301 ? 6.723 -9.467 -29.161 1.00 89.00 301 LEU A N 1
ATOM 2246 C CA . LEU A 1 301 ? 7.266 -10.525 -28.297 1.00 89.00 301 LEU A CA 1
ATOM 2247 C C . LEU A 1 301 ? 6.419 -11.797 -28.373 1.00 89.00 301 LEU A C 1
ATOM 2249 O O . LEU 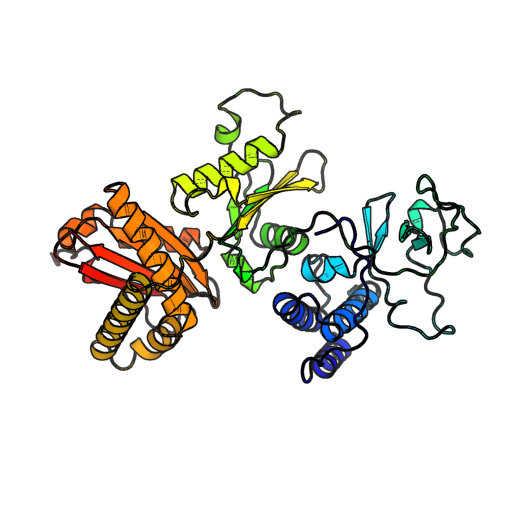A 1 301 ? 6.947 -12.892 -28.545 1.00 89.00 301 LEU A O 1
ATOM 2253 N N . HIS A 1 302 ? 5.096 -11.646 -28.340 1.00 87.62 302 HIS A N 1
ATOM 2254 C CA . HIS A 1 302 ? 4.179 -12.772 -28.439 1.00 87.62 302 HIS A CA 1
ATOM 2255 C C . HIS A 1 302 ? 4.287 -13.518 -29.774 1.00 87.62 302 HIS A C 1
ATOM 2257 O O . HIS A 1 302 ? 4.231 -14.745 -29.798 1.00 87.62 302 HIS A O 1
ATOM 2263 N N . ARG A 1 303 ? 4.468 -12.794 -30.888 1.00 89.94 303 ARG A N 1
ATOM 2264 C CA . ARG A 1 303 ? 4.713 -13.413 -32.201 1.00 89.94 303 ARG A CA 1
ATOM 2265 C C . ARG A 1 303 ? 6.064 -14.127 -32.277 1.00 89.94 303 ARG A C 1
ATOM 2267 O O . ARG A 1 303 ? 6.157 -15.121 -32.988 1.00 89.94 303 ARG A O 1
ATOM 2274 N N . ALA A 1 304 ? 7.088 -13.621 -31.590 1.00 86.12 304 ALA A N 1
ATOM 2275 C CA . ALA A 1 304 ? 8.425 -14.214 -31.585 1.00 86.12 304 ALA A CA 1
ATOM 2276 C C . ALA A 1 304 ? 8.506 -15.494 -30.732 1.00 86.12 304 ALA A C 1
ATOM 2278 O O . ALA A 1 304 ? 9.220 -16.421 -31.104 1.00 86.12 304 ALA A O 1
ATOM 2279 N N . CYS A 1 305 ? 7.740 -15.566 -29.637 1.00 82.06 305 CYS A N 1
ATOM 2280 C CA . CYS A 1 305 ? 7.731 -16.698 -28.702 1.00 82.06 305 CYS A CA 1
ATOM 2281 C C . CYS A 1 305 ? 6.302 -17.242 -28.461 1.00 82.06 305 CYS A C 1
ATOM 2283 O O . CYS A 1 305 ? 5.773 -17.128 -27.347 1.00 82.06 305 CYS A O 1
ATOM 2285 N N . PRO A 1 306 ? 5.636 -17.822 -29.481 1.00 73.19 306 PRO A N 1
ATOM 2286 C CA . PRO A 1 306 ? 4.272 -18.330 -29.346 1.00 73.19 306 PRO A CA 1
ATOM 2287 C C . PRO A 1 306 ? 4.228 -19.523 -28.371 1.00 73.19 306 PRO A C 1
ATOM 2289 O O . PRO A 1 306 ? 4.831 -20.560 -28.624 1.00 73.19 306 PRO A O 1
ATOM 2292 N N . GLY A 1 307 ? 3.520 -19.372 -27.246 1.00 71.81 307 GLY A N 1
ATOM 2293 C CA . GLY A 1 307 ? 3.338 -20.403 -26.208 1.00 71.81 307 GLY A CA 1
ATOM 2294 C C . GLY A 1 307 ? 3.936 -20.027 -24.850 1.00 71.81 307 GLY A C 1
ATOM 2295 O O . GLY A 1 307 ? 3.236 -20.065 -23.845 1.00 71.81 307 GLY A O 1
ATOM 2296 N N . GLU A 1 308 ? 5.186 -19.565 -24.822 1.00 65.62 308 GLU A N 1
ATOM 2297 C CA . GLU A 1 308 ? 5.854 -19.106 -23.588 1.00 65.62 308 GLU A CA 1
ATOM 2298 C C . GLU A 1 308 ? 5.411 -17.693 -23.177 1.00 65.62 308 GLU A C 1
ATOM 2300 O O . GLU A 1 308 ? 5.582 -17.279 -22.033 1.00 65.62 308 GLU A O 1
ATOM 2305 N N . ALA A 1 309 ? 4.832 -16.940 -24.118 1.00 62.22 309 ALA A N 1
ATOM 2306 C CA . ALA A 1 309 ? 4.516 -15.533 -23.930 1.00 62.22 309 ALA A CA 1
ATOM 2307 C C . ALA A 1 309 ? 3.068 -15.231 -23.482 1.00 62.22 309 ALA A C 1
ATOM 2309 O O . ALA A 1 309 ? 2.680 -14.062 -23.437 1.00 62.22 309 ALA A O 1
ATOM 2310 N N . ALA A 1 310 ? 2.229 -16.237 -23.219 1.00 67.69 310 ALA A N 1
ATOM 2311 C CA . ALA A 1 310 ? 0.807 -15.998 -22.942 1.00 67.69 310 ALA A CA 1
ATOM 2312 C C . ALA A 1 310 ? 0.550 -15.297 -21.586 1.00 67.69 310 ALA A C 1
ATOM 2314 O O . ALA A 1 310 ? -0.072 -14.232 -21.607 1.00 67.69 310 ALA A O 1
ATOM 2315 N N . PRO A 1 311 ? 1.096 -15.761 -20.442 1.00 74.25 311 PRO A N 1
ATOM 2316 C CA . PRO A 1 311 ? 0.768 -15.177 -19.134 1.00 74.25 311 PRO A CA 1
ATOM 2317 C C . PRO A 1 311 ? 1.289 -13.745 -18.962 1.00 74.25 311 PRO A C 1
ATOM 2319 O O . PRO A 1 311 ? 0.577 -12.856 -18.486 1.00 74.25 311 PRO A O 1
ATOM 2322 N N . GLY A 1 312 ? 2.515 -13.484 -19.429 1.00 80.06 312 GLY A N 1
ATOM 2323 C CA . GLY A 1 312 ? 3.097 -12.141 -19.420 1.00 80.06 312 GLY A CA 1
ATOM 2324 C C . GLY A 1 312 ? 2.339 -11.165 -20.322 1.00 80.06 312 GLY A C 1
ATOM 2325 O O . GLY A 1 312 ? 2.153 -10.008 -19.952 1.00 80.06 312 GLY A O 1
ATOM 2326 N N . ARG A 1 313 ? 1.833 -11.618 -21.480 1.00 84.50 313 ARG A N 1
ATOM 2327 C CA . ARG A 1 313 ? 1.046 -10.766 -22.386 1.00 84.50 313 ARG A CA 1
ATOM 2328 C C . ARG A 1 313 ? -0.322 -10.454 -21.802 1.00 84.50 313 ARG A C 1
ATOM 2330 O O . ARG A 1 313 ? -0.767 -9.321 -21.921 1.00 84.50 313 ARG A O 1
ATOM 2337 N N . GLU A 1 314 ? -0.988 -11.435 -21.208 1.00 87.19 314 GLU A N 1
ATOM 2338 C CA . GLU A 1 314 ? -2.289 -11.229 -20.567 1.00 87.19 314 GLU A CA 1
ATOM 2339 C C . GLU A 1 314 ? -2.167 -10.268 -19.384 1.00 87.19 314 GLU A C 1
ATOM 2341 O O . GLU A 1 314 ? -2.932 -9.308 -19.291 1.00 87.19 314 GLU A O 1
ATOM 2346 N N . THR A 1 315 ? -1.147 -10.465 -18.545 1.00 88.06 315 THR A N 1
ATOM 2347 C CA . THR A 1 315 ? -0.871 -9.601 -17.393 1.00 88.06 315 THR A CA 1
ATOM 2348 C C . THR A 1 315 ? -0.521 -8.184 -17.846 1.00 88.06 315 THR A C 1
ATOM 2350 O O . THR A 1 315 ? -1.244 -7.240 -17.543 1.00 88.06 315 THR A O 1
ATOM 2353 N N . LEU A 1 316 ? 0.554 -8.010 -18.621 1.00 92.25 316 LEU A N 1
ATOM 2354 C CA . LEU A 1 316 ? 1.042 -6.681 -19.009 1.00 92.25 316 LEU A CA 1
ATOM 2355 C C . LEU A 1 316 ? 0.170 -5.997 -20.066 1.00 92.25 316 LEU A C 1
ATOM 2357 O O . LEU A 1 316 ? 0.241 -4.784 -20.222 1.00 92.25 316 LEU A O 1
ATOM 2361 N N . GLY A 1 317 ? -0.640 -6.761 -20.798 1.00 91.69 317 GLY A N 1
ATOM 2362 C CA . GLY A 1 317 ? -1.583 -6.262 -21.795 1.00 91.69 317 GLY A CA 1
ATOM 2363 C C . GLY A 1 317 ? -2.941 -5.856 -21.222 1.00 91.69 317 GLY A C 1
ATOM 2364 O O . GLY A 1 317 ? -3.755 -5.293 -21.963 1.00 91.69 317 GLY A O 1
ATOM 2365 N N . ALA A 1 318 ? -3.196 -6.115 -19.934 1.00 91.25 318 ALA A N 1
ATOM 2366 C CA . ALA A 1 318 ? -4.402 -5.660 -19.257 1.00 91.25 318 ALA A CA 1
ATOM 2367 C C . ALA A 1 318 ? -4.523 -4.131 -19.351 1.00 91.25 318 ALA A C 1
ATOM 2369 O O . ALA A 1 318 ? -3.541 -3.404 -19.196 1.00 91.25 318 ALA A O 1
ATOM 2370 N N . GLY A 1 319 ? -5.733 -3.634 -19.633 1.00 88.81 319 GLY A N 1
ATOM 2371 C CA . GLY A 1 319 ? -5.959 -2.228 -19.982 1.00 88.81 319 GLY A CA 1
ATOM 2372 C C . GLY A 1 319 ? -5.388 -1.248 -18.957 1.00 88.81 319 GLY A C 1
ATOM 2373 O O . GLY A 1 319 ? -4.655 -0.344 -19.343 1.00 88.81 319 GLY A O 1
ATOM 2374 N N . HIS A 1 320 ? -5.651 -1.488 -17.672 1.00 86.31 320 HIS A N 1
ATOM 2375 C CA . HIS A 1 320 ? -5.184 -0.645 -16.572 1.00 86.31 320 HIS A CA 1
ATOM 2376 C C . HIS A 1 320 ? -3.668 -0.713 -16.360 1.00 86.31 320 HIS A C 1
ATOM 2378 O O . HIS A 1 320 ? -3.062 0.310 -16.063 1.00 86.31 320 HIS A O 1
ATOM 2384 N N . LEU A 1 321 ? -3.035 -1.879 -16.546 1.00 90.88 321 LEU A N 1
ATOM 2385 C CA . LEU A 1 321 ? -1.577 -2.012 -16.442 1.00 90.88 321 LEU A CA 1
ATOM 2386 C C . LEU A 1 321 ? -0.854 -1.352 -17.616 1.00 90.88 321 LEU A C 1
ATOM 2388 O O . LEU A 1 321 ? 0.199 -0.752 -17.410 1.00 90.88 321 LEU A O 1
ATOM 2392 N N . LEU A 1 322 ? -1.419 -1.406 -18.824 1.00 93.00 322 LEU A N 1
ATOM 2393 C CA . LEU A 1 322 ? -0.892 -0.661 -19.967 1.00 93.00 322 LEU A CA 1
ATOM 2394 C C . LEU A 1 322 ? -0.957 0.846 -19.732 1.00 93.00 322 LEU A C 1
ATOM 2396 O O . LEU A 1 322 ? 0.031 1.529 -19.982 1.00 93.00 322 LEU A O 1
ATOM 2400 N N . ASP A 1 323 ? -2.091 1.344 -19.240 1.00 90.62 323 ASP A N 1
ATOM 2401 C CA . ASP A 1 323 ? -2.289 2.776 -18.990 1.00 90.62 323 ASP A CA 1
ATOM 2402 C C . ASP A 1 323 ? -1.324 3.272 -17.905 1.00 90.62 323 ASP A C 1
ATOM 2404 O O . ASP A 1 323 ? -0.633 4.275 -18.078 1.00 90.62 323 ASP A O 1
ATOM 2408 N N . PHE A 1 324 ? -1.175 2.483 -16.843 1.00 90.38 324 PHE A N 1
ATOM 2409 C CA . PHE A 1 324 ? -0.207 2.717 -15.779 1.00 90.38 324 PHE A CA 1
ATOM 2410 C C . PHE A 1 324 ? 1.251 2.679 -16.263 1.00 90.38 324 PHE A C 1
ATOM 2412 O O . PHE A 1 324 ? 2.069 3.513 -15.877 1.00 90.38 324 PHE A O 1
ATOM 2419 N N . THR A 1 325 ? 1.599 1.719 -17.123 1.00 94.81 325 THR A N 1
ATOM 2420 C CA . THR A 1 325 ? 2.955 1.605 -17.681 1.00 94.81 325 THR A CA 1
ATOM 2421 C C . THR A 1 325 ? 3.259 2.767 -18.628 1.00 94.81 325 THR A C 1
ATOM 2423 O O . THR A 1 325 ? 4.379 3.276 -18.618 1.00 94.81 325 THR A O 1
ATOM 2426 N N . ALA A 1 326 ? 2.276 3.217 -19.415 1.00 95.00 326 ALA A N 1
ATOM 2427 C CA . ALA A 1 326 ? 2.405 4.377 -20.294 1.00 95.00 326 ALA A CA 1
ATOM 2428 C C . ALA A 1 326 ? 2.687 5.660 -19.497 1.00 95.00 326 ALA A C 1
ATOM 2430 O O . ALA A 1 326 ? 3.592 6.410 -19.861 1.00 95.00 326 ALA A O 1
ATOM 2431 N N . ASP A 1 327 ? 2.000 5.859 -18.368 1.00 91.94 327 ASP A N 1
ATOM 2432 C CA . ASP A 1 327 ? 2.271 6.976 -17.456 1.00 91.94 327 ASP A CA 1
ATOM 2433 C C . ASP A 1 327 ? 3.718 6.954 -16.939 1.00 91.94 327 ASP A C 1
ATOM 2435 O O . ASP A 1 327 ? 4.428 7.959 -17.034 1.00 91.94 327 ASP A O 1
ATOM 2439 N N . LEU A 1 328 ? 4.191 5.807 -16.432 1.00 93.31 328 LEU A N 1
ATOM 2440 C CA . LEU A 1 328 ? 5.570 5.671 -15.941 1.00 93.31 328 LEU A CA 1
ATOM 2441 C C . LEU A 1 328 ? 6.605 5.887 -17.053 1.00 93.31 328 LEU A C 1
ATOM 2443 O O . LEU A 1 328 ? 7.641 6.511 -16.815 1.00 93.31 328 LEU A O 1
ATOM 2447 N N . LEU A 1 329 ? 6.315 5.405 -18.264 1.00 95.94 329 LEU A N 1
ATOM 2448 C CA . LEU A 1 329 ? 7.157 5.582 -19.444 1.00 95.94 329 LEU A CA 1
ATOM 2449 C C . LEU A 1 329 ? 7.312 7.057 -19.815 1.00 95.94 329 LEU A C 1
ATOM 2451 O O . LEU A 1 329 ? 8.437 7.524 -19.985 1.00 95.94 329 LEU A O 1
ATOM 2455 N N . LEU A 1 330 ? 6.210 7.804 -19.888 1.00 94.38 330 LEU A N 1
ATOM 2456 C CA . LEU A 1 330 ? 6.251 9.236 -20.185 1.00 94.38 330 LEU A CA 1
ATOM 2457 C C . LEU A 1 330 ? 6.966 10.029 -19.091 1.00 94.38 330 LEU A C 1
ATOM 2459 O O . LEU A 1 330 ? 7.743 10.933 -19.395 1.00 94.38 330 LEU A O 1
ATOM 2463 N N . GLN A 1 331 ? 6.744 9.685 -17.820 1.00 91.19 331 GLN A N 1
ATOM 2464 C CA . GLN A 1 331 ? 7.435 10.329 -16.703 1.00 91.19 331 GLN A CA 1
ATOM 2465 C C . GLN A 1 331 ? 8.950 10.105 -16.759 1.00 91.19 331 GLN A C 1
ATOM 2467 O O . GLN A 1 331 ? 9.709 11.061 -16.588 1.00 91.19 331 GLN A O 1
ATOM 2472 N N . ALA A 1 332 ? 9.389 8.867 -17.012 1.00 94.25 332 ALA A N 1
ATOM 2473 C CA . ALA A 1 332 ? 10.805 8.548 -17.165 1.00 94.25 332 ALA A CA 1
ATOM 2474 C C . ALA A 1 332 ? 11.402 9.281 -18.377 1.00 94.25 332 ALA A C 1
ATOM 2476 O O . ALA A 1 332 ? 12.422 9.954 -18.242 1.00 94.25 332 ALA A O 1
ATOM 2477 N N . ARG A 1 333 ? 10.732 9.239 -19.538 1.00 95.19 333 ARG A N 1
ATOM 2478 C CA . ARG A 1 333 ? 11.211 9.895 -20.764 1.00 95.19 333 ARG A CA 1
ATOM 2479 C C . ARG A 1 333 ? 11.366 11.403 -20.594 1.00 95.19 333 ARG A C 1
ATOM 2481 O O . ARG A 1 333 ? 12.448 11.923 -20.847 1.00 95.19 333 ARG A O 1
ATOM 2488 N N . ARG A 1 334 ? 10.334 12.096 -20.101 1.00 92.69 334 ARG A N 1
ATOM 2489 C CA . ARG A 1 334 ? 10.374 13.553 -19.879 1.00 92.69 334 ARG A CA 1
ATOM 2490 C C . ARG A 1 334 ? 11.488 13.951 -18.908 1.00 92.69 334 ARG A C 1
ATOM 2492 O O . ARG A 1 334 ? 12.101 15.005 -19.065 1.00 92.69 334 ARG A O 1
ATOM 2499 N N . GLU A 1 335 ? 11.779 13.126 -17.899 1.00 91.19 335 GLU A N 1
ATOM 2500 C CA . GLU A 1 335 ? 12.923 13.381 -17.022 1.00 91.19 335 GLU A CA 1
ATOM 2501 C C . GLU A 1 335 ? 14.263 13.190 -17.737 1.00 91.19 335 GLU A C 1
ATOM 2503 O O . GLU A 1 335 ? 15.151 14.037 -17.591 1.00 91.19 335 GLU A O 1
ATOM 2508 N N . THR A 1 336 ? 14.414 12.121 -18.513 1.00 94.50 336 THR A N 1
ATOM 2509 C CA . THR A 1 336 ? 15.631 11.878 -19.289 1.00 94.50 336 THR A CA 1
ATOM 2510 C C . THR A 1 336 ? 15.877 12.976 -20.315 1.00 94.50 336 THR A C 1
ATOM 2512 O O . THR A 1 336 ? 16.994 13.475 -20.407 1.00 94.50 336 THR A O 1
ATOM 2515 N N . GLU A 1 337 ? 14.842 13.441 -21.013 1.00 93.50 337 GLU A N 1
ATOM 2516 C CA . GLU A 1 337 ? 14.923 14.578 -21.938 1.00 93.50 337 GLU A CA 1
ATOM 2517 C C . GLU A 1 337 ? 15.339 15.869 -21.225 1.00 93.50 337 GLU A C 1
ATOM 2519 O O . GLU A 1 337 ? 16.189 16.614 -21.713 1.00 93.50 337 GLU A O 1
ATOM 2524 N N . ARG A 1 338 ? 14.775 16.128 -20.039 1.00 93.00 338 ARG A N 1
ATOM 2525 C CA . ARG A 1 338 ? 15.067 17.331 -19.249 1.00 93.00 338 ARG A CA 1
ATOM 2526 C C . ARG A 1 338 ? 16.488 17.342 -18.687 1.00 93.00 338 ARG A C 1
ATOM 2528 O O . ARG A 1 338 ? 17.088 18.408 -18.577 1.00 93.00 338 ARG A O 1
ATOM 2535 N N . THR A 1 339 ? 16.992 16.192 -18.250 1.00 92.00 339 THR A N 1
ATOM 2536 C CA . THR A 1 339 ? 18.268 16.091 -17.519 1.00 92.00 339 THR A CA 1
ATOM 2537 C C . THR A 1 339 ? 19.433 15.633 -18.392 1.00 92.00 339 THR A C 1
ATOM 2539 O O . THR A 1 339 ? 20.586 15.832 -18.015 1.00 92.00 339 THR A O 1
ATOM 2542 N N . GLY A 1 340 ? 19.155 15.004 -19.536 1.00 91.19 340 GLY A N 1
ATOM 2543 C CA . GLY A 1 340 ? 20.146 14.272 -20.324 1.00 91.19 340 GLY A CA 1
ATOM 2544 C C . GLY A 1 340 ? 20.687 13.024 -19.616 1.00 91.19 340 GLY A C 1
ATOM 2545 O O . GLY A 1 340 ? 21.702 12.478 -20.044 1.00 91.19 340 GLY A O 1
ATOM 2546 N N . GLN A 1 341 ? 20.058 12.589 -18.520 1.00 91.62 341 GLN A N 1
ATOM 2547 C CA . GLN A 1 341 ? 20.484 11.455 -17.700 1.00 91.62 341 GLN A CA 1
ATOM 2548 C C . GLN A 1 341 ? 19.455 10.324 -17.741 1.00 91.62 341 GLN A C 1
ATOM 2550 O O . GLN A 1 341 ? 18.291 10.516 -18.087 1.00 91.62 341 GLN A O 1
ATOM 2555 N N . VAL A 1 342 ? 19.886 9.119 -17.378 1.00 92.56 342 VAL A N 1
ATOM 2556 C CA . VAL A 1 342 ? 18.988 7.966 -17.239 1.00 92.56 342 VAL A CA 1
ATOM 2557 C C . VAL A 1 342 ? 17.985 8.237 -16.129 1.00 92.56 342 VAL A C 1
ATOM 2559 O O . VAL A 1 342 ? 18.377 8.613 -15.026 1.00 92.56 342 VAL A O 1
ATOM 2562 N N . ALA A 1 343 ? 16.709 7.989 -16.403 1.00 92.38 343 ALA A N 1
ATOM 2563 C CA . ALA A 1 343 ? 15.648 8.079 -15.412 1.00 92.38 343 ALA A CA 1
ATOM 2564 C C . ALA A 1 343 ? 15.045 6.696 -15.172 1.00 92.38 343 ALA A C 1
ATOM 2566 O O . ALA A 1 343 ? 14.692 5.998 -16.120 1.00 92.38 343 ALA A O 1
ATOM 2567 N N . LEU A 1 344 ? 14.904 6.308 -13.904 1.00 93.75 344 LEU A N 1
ATOM 2568 C CA . LEU A 1 344 ? 14.170 5.114 -13.486 1.00 93.75 344 LEU A CA 1
ATOM 2569 C C . LEU A 1 344 ? 12.870 5.540 -12.799 1.00 93.75 344 LEU A C 1
ATOM 2571 O O . LEU A 1 344 ? 12.858 6.438 -11.954 1.00 93.75 344 LEU A O 1
ATOM 2575 N N . ARG A 1 345 ? 11.775 4.869 -13.142 1.00 91.44 345 ARG A N 1
ATOM 2576 C CA . ARG A 1 345 ? 10.501 4.940 -12.428 1.00 91.44 345 ARG A CA 1
ATOM 2577 C C . ARG A 1 345 ? 10.053 3.551 -12.057 1.00 91.44 345 ARG A C 1
ATOM 2579 O O . ARG A 1 345 ? 10.121 2.651 -12.883 1.00 91.44 345 ARG A O 1
ATOM 2586 N N . THR A 1 346 ? 9.591 3.372 -10.827 1.00 91.31 346 THR A N 1
ATOM 2587 C CA . THR A 1 346 ? 9.108 2.073 -10.363 1.00 91.31 346 THR A CA 1
ATOM 2588 C C . THR A 1 346 ? 7.834 2.243 -9.565 1.00 91.31 346 THR A C 1
ATOM 2590 O O . THR A 1 346 ? 7.784 3.118 -8.705 1.00 91.31 346 THR A O 1
ATOM 2593 N N . ARG A 1 347 ? 6.830 1.401 -9.799 1.00 88.00 347 ARG A N 1
ATOM 2594 C CA . ARG A 1 347 ? 5.609 1.389 -8.988 1.00 88.00 347 ARG A CA 1
ATOM 2595 C C . ARG A 1 347 ? 4.958 0.005 -9.013 1.00 88.00 347 ARG A C 1
ATOM 2597 O O . ARG A 1 347 ? 5.127 -0.751 -9.968 1.00 88.00 347 ARG A O 1
ATOM 2604 N N . LEU A 1 348 ? 4.235 -0.332 -7.949 1.00 89.06 348 LEU A N 1
ATOM 2605 C CA . LEU A 1 348 ? 3.468 -1.572 -7.854 1.00 89.06 348 LEU A CA 1
ATOM 2606 C C . LEU A 1 348 ? 2.074 -1.350 -8.433 1.00 89.06 348 LEU A C 1
ATOM 2608 O O . LEU A 1 348 ? 1.395 -0.407 -8.039 1.00 89.06 348 LEU A O 1
ATOM 2612 N N . ALA A 1 349 ? 1.625 -2.239 -9.311 1.00 87.94 349 ALA A N 1
ATOM 2613 C CA . ALA A 1 349 ? 0.234 -2.288 -9.740 1.00 87.94 349 ALA A CA 1
ATOM 2614 C C . ALA A 1 349 ? -0.200 -3.735 -9.953 1.00 87.94 349 ALA A C 1
ATOM 2616 O O . ALA A 1 349 ? 0.486 -4.502 -10.621 1.00 87.94 349 ALA A O 1
ATOM 2617 N N . SER A 1 350 ? -1.354 -4.122 -9.400 1.00 85.81 350 SER A N 1
ATOM 2618 C CA . SER A 1 350 ? -1.935 -5.466 -9.590 1.00 85.81 350 SER A CA 1
ATOM 2619 C C . SER A 1 350 ? -0.946 -6.617 -9.339 1.00 85.81 350 SER A C 1
ATOM 2621 O O . SER A 1 350 ? -0.882 -7.563 -10.119 1.00 85.81 350 SER A O 1
ATOM 2623 N N . ARG A 1 351 ? -0.143 -6.525 -8.266 1.00 88.56 351 ARG A N 1
ATOM 2624 C CA . ARG A 1 351 ? 0.923 -7.496 -7.934 1.00 88.56 351 ARG A CA 1
ATOM 2625 C C . ARG A 1 351 ? 1.998 -7.656 -9.022 1.00 88.56 351 ARG A C 1
ATOM 2627 O O . ARG A 1 351 ? 2.657 -8.691 -9.117 1.00 88.56 351 ARG A O 1
ATOM 2634 N N . CYS A 1 352 ? 2.207 -6.620 -9.821 1.00 92.12 352 CYS A N 1
ATOM 2635 C CA . CYS A 1 352 ? 3.313 -6.513 -10.751 1.00 92.12 352 CYS A CA 1
ATOM 2636 C C . CYS A 1 352 ? 4.094 -5.237 -10.445 1.00 92.12 352 CYS A C 1
ATOM 2638 O O . CYS A 1 352 ? 3.542 -4.136 -10.412 1.00 92.12 352 CYS A O 1
ATOM 2640 N N . VAL A 1 353 ? 5.386 -5.389 -10.188 1.00 93.06 353 VAL A N 1
ATOM 2641 C CA . VAL A 1 353 ? 6.317 -4.272 -10.143 1.00 93.06 353 VAL A CA 1
ATOM 2642 C C . VAL A 1 353 ? 6.550 -3.818 -11.573 1.00 93.06 353 VAL A C 1
ATOM 2644 O O . VAL A 1 353 ? 7.155 -4.548 -12.354 1.00 93.06 353 VAL A O 1
ATOM 2647 N N . ILE A 1 354 ? 6.097 -2.618 -11.915 1.00 95.19 354 ILE A N 1
ATOM 2648 C CA . ILE A 1 354 ? 6.419 -1.993 -13.193 1.00 95.19 354 ILE A CA 1
ATOM 2649 C C . ILE A 1 354 ? 7.589 -1.052 -12.960 1.00 95.19 354 ILE A C 1
ATOM 2651 O O . ILE A 1 354 ? 7.472 -0.068 -12.229 1.00 95.19 354 ILE A O 1
ATOM 2655 N N . ALA A 1 355 ? 8.718 -1.365 -13.577 1.00 95.62 355 ALA A N 1
ATOM 2656 C CA . ALA A 1 355 ? 9.884 -0.508 -13.646 1.00 95.62 355 ALA A CA 1
ATOM 2657 C C . ALA A 1 355 ? 10.063 -0.018 -15.082 1.00 95.62 355 ALA A C 1
ATOM 2659 O O . ALA A 1 355 ? 9.991 -0.811 -16.017 1.00 95.62 355 ALA A O 1
ATOM 2660 N N . VAL A 1 356 ? 10.321 1.271 -15.265 1.00 97.00 356 VAL A N 1
ATOM 2661 C CA . VAL A 1 356 ? 10.612 1.868 -16.566 1.00 97.00 356 VAL A CA 1
ATOM 2662 C C . VAL A 1 356 ? 11.896 2.674 -16.472 1.00 97.00 356 VAL A C 1
ATOM 2664 O O . VAL A 1 356 ? 11.986 3.606 -15.674 1.00 97.00 356 VAL A O 1
ATOM 2667 N N . THR A 1 357 ? 12.888 2.309 -17.278 1.00 96.94 357 THR A N 1
ATOM 2668 C CA . THR A 1 357 ? 14.144 3.048 -17.415 1.00 96.94 357 THR A CA 1
ATOM 2669 C C . THR A 1 357 ? 14.182 3.740 -18.769 1.00 96.94 357 THR A C 1
ATOM 2671 O O . THR A 1 357 ? 14.175 3.060 -19.789 1.00 96.94 357 THR A O 1
ATOM 2674 N N . ALA A 1 358 ? 14.259 5.067 -18.794 1.00 96.94 358 ALA A N 1
ATOM 2675 C CA . ALA A 1 358 ? 14.502 5.827 -20.016 1.00 96.94 358 ALA A CA 1
ATOM 2676 C C . ALA A 1 358 ? 15.997 6.138 -20.158 1.00 96.94 358 ALA A C 1
ATOM 2678 O O . ALA A 1 358 ? 16.656 6.540 -19.196 1.00 96.94 358 ALA A O 1
ATOM 2679 N N . VAL A 1 359 ? 16.537 5.923 -21.356 1.00 96.94 359 VAL A N 1
ATOM 2680 C CA . VAL A 1 359 ? 17.953 6.094 -21.693 1.00 96.94 359 VAL A CA 1
ATOM 2681 C C . VAL A 1 359 ? 18.049 7.028 -22.907 1.00 96.94 359 VAL A C 1
ATOM 2683 O O . VAL A 1 359 ? 17.355 6.787 -23.896 1.00 96.94 359 VAL A O 1
ATOM 2686 N N . PRO A 1 360 ? 18.908 8.069 -22.884 1.00 96.31 360 PRO A N 1
ATOM 2687 C CA . PRO A 1 360 ? 18.951 9.109 -23.921 1.00 96.31 360 PRO A CA 1
ATOM 2688 C C . PRO A 1 360 ? 19.697 8.677 -25.200 1.00 96.31 360 PRO A C 1
ATOM 2690 O O . PRO A 1 360 ? 20.360 9.490 -25.844 1.00 96.31 360 PRO A O 1
ATOM 2693 N N . VAL A 1 361 ? 19.657 7.387 -25.542 1.00 96.00 361 VAL A N 1
ATOM 2694 C CA . VAL A 1 361 ? 20.248 6.824 -26.762 1.00 96.00 361 VAL A CA 1
ATOM 2695 C C . VAL A 1 361 ? 19.357 5.713 -27.306 1.00 96.00 361 VAL A C 1
ATOM 2697 O O . VAL A 1 361 ? 18.779 4.949 -26.536 1.00 96.00 361 VAL A O 1
ATOM 2700 N N . SER A 1 362 ? 19.270 5.598 -28.632 1.00 94.94 362 SER A N 1
ATOM 2701 C CA . SER A 1 362 ? 18.489 4.553 -29.311 1.00 94.94 362 SER A CA 1
ATOM 2702 C C . SER A 1 362 ? 19.284 3.273 -29.601 1.00 94.94 362 SER A C 1
ATOM 2704 O O . SER A 1 362 ? 18.695 2.198 -29.719 1.00 94.94 362 SER A O 1
ATOM 2706 N N . ASP A 1 363 ? 20.615 3.362 -29.705 1.00 94.38 363 ASP A N 1
ATOM 2707 C CA . ASP A 1 363 ? 21.491 2.215 -29.961 1.00 94.38 363 ASP A CA 1
ATOM 2708 C C . ASP A 1 363 ? 21.631 1.343 -28.697 1.00 94.38 363 ASP A C 1
ATOM 2710 O O . ASP A 1 363 ? 22.206 1.811 -27.706 1.00 94.38 363 ASP A O 1
ATOM 2714 N N . PRO A 1 364 ? 21.179 0.071 -28.715 1.00 91.44 364 PRO A N 1
ATOM 2715 C CA . PRO A 1 364 ? 21.297 -0.829 -27.572 1.00 91.44 364 PRO A CA 1
ATOM 2716 C C . PRO A 1 364 ? 22.737 -1.015 -27.088 1.00 91.44 364 PRO A C 1
ATOM 2718 O O . PRO A 1 364 ? 22.961 -1.120 -25.885 1.00 91.44 364 PRO A O 1
ATOM 2721 N N . ALA A 1 365 ?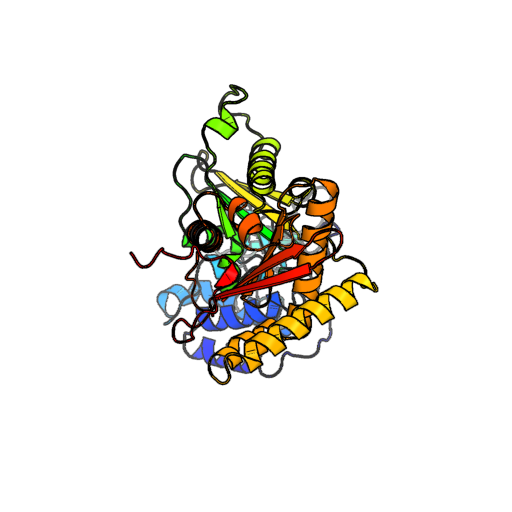 23.727 -1.023 -27.989 1.00 91.12 365 ALA A N 1
ATOM 2722 C CA . ALA A 1 365 ? 25.128 -1.193 -27.605 1.00 91.12 365 ALA A CA 1
ATOM 2723 C C . ALA A 1 365 ? 25.626 -0.011 -26.759 1.00 91.12 365 ALA A C 1
ATOM 2725 O O . ALA A 1 365 ? 26.327 -0.205 -25.766 1.00 91.12 365 ALA A O 1
ATOM 2726 N N . VAL A 1 366 ? 25.208 1.209 -27.106 1.00 93.88 366 VAL A N 1
ATOM 2727 C CA . VAL A 1 366 ? 25.508 2.414 -26.322 1.00 93.88 366 VAL A CA 1
ATOM 2728 C C . VAL A 1 366 ? 24.665 2.438 -25.047 1.00 93.88 366 VAL A C 1
ATOM 2730 O O . VAL A 1 366 ? 25.186 2.747 -23.976 1.00 93.88 366 VAL A O 1
ATOM 2733 N N . ALA A 1 367 ? 23.391 2.041 -25.119 1.00 94.12 367 ALA A N 1
ATOM 2734 C CA . ALA A 1 367 ? 22.492 1.990 -23.969 1.00 94.12 367 ALA A CA 1
ATOM 2735 C C . ALA A 1 367 ? 23.032 1.100 -22.837 1.00 94.12 367 ALA A C 1
ATOM 2737 O O . ALA A 1 367 ? 22.906 1.455 -21.669 1.00 94.12 367 ALA A O 1
ATOM 2738 N N . ARG A 1 368 ? 23.711 -0.010 -23.161 1.00 92.62 368 ARG A N 1
ATOM 2739 C CA . ARG A 1 368 ? 24.348 -0.896 -22.166 1.00 92.62 368 ARG A CA 1
ATOM 2740 C C . ARG A 1 368 ? 25.315 -0.169 -21.233 1.00 92.62 368 ARG A C 1
ATOM 2742 O O . ARG A 1 368 ? 25.386 -0.489 -20.050 1.00 92.62 368 ARG A O 1
ATOM 2749 N N . THR A 1 369 ? 26.020 0.842 -21.739 1.00 92.69 369 THR A N 1
ATOM 2750 C CA . THR A 1 369 ? 27.024 1.597 -20.968 1.00 92.69 369 THR A CA 1
ATOM 2751 C C . THR A 1 369 ? 26.414 2.427 -19.832 1.00 92.69 369 THR A C 1
ATOM 2753 O O . THR A 1 369 ? 27.121 2.824 -18.907 1.00 92.69 369 THR A O 1
ATOM 2756 N N . PHE A 1 370 ? 25.095 2.639 -19.865 1.00 92.25 370 PHE A N 1
ATOM 2757 C CA . PHE A 1 370 ? 24.339 3.335 -18.831 1.00 92.25 370 PHE A CA 1
ATOM 2758 C C . PHE A 1 370 ? 23.938 2.445 -17.644 1.00 92.25 370 PHE A C 1
ATOM 2760 O O . PHE A 1 370 ? 23.388 2.962 -16.673 1.00 92.25 370 PHE A O 1
ATOM 2767 N N . PHE A 1 371 ? 24.219 1.137 -17.684 1.00 91.06 371 PHE A N 1
ATOM 2768 C CA . PHE A 1 371 ? 23.941 0.200 -16.592 1.00 91.06 371 PHE A CA 1
ATOM 2769 C C . PHE A 1 371 ? 25.248 -0.199 -15.882 1.00 91.06 371 PHE A C 1
ATOM 2771 O O . PHE A 1 371 ? 25.998 -1.038 -16.390 1.00 91.06 371 PHE A O 1
ATOM 2778 N N . PRO A 1 372 ? 25.561 0.383 -14.704 1.00 83.38 372 PRO A N 1
ATOM 2779 C CA . PRO A 1 372 ? 26.829 0.133 -14.028 1.00 83.38 372 PRO A CA 1
ATOM 2780 C C . PRO A 1 372 ? 27.016 -1.343 -13.661 1.00 83.38 372 PRO A C 1
ATOM 2782 O O . PRO A 1 372 ? 26.290 -1.897 -12.834 1.00 83.38 372 PRO A O 1
ATOM 2785 N N . GLY A 1 373 ? 28.044 -1.965 -14.239 1.00 87.75 373 GLY A N 1
ATOM 2786 C CA . GLY A 1 373 ? 28.366 -3.371 -13.999 1.00 87.75 373 GLY A CA 1
ATOM 2787 C C . GLY A 1 373 ? 27.460 -4.367 -14.724 1.00 87.75 373 GLY A C 1
ATOM 2788 O O . GLY A 1 373 ? 27.422 -5.512 -14.285 1.00 87.75 373 GLY A O 1
ATOM 2789 N N . GLY A 1 374 ? 26.764 -3.935 -15.781 1.00 91.38 374 GLY A N 1
ATOM 2790 C CA . GLY A 1 374 ? 25.947 -4.792 -16.639 1.00 91.38 374 GLY A CA 1
ATOM 2791 C C . GLY A 1 374 ? 24.447 -4.695 -16.356 1.00 91.38 374 GLY A C 1
ATOM 2792 O O . GLY A 1 374 ? 24.003 -4.355 -15.252 1.00 91.38 374 GLY A O 1
ATOM 2793 N N . TYR A 1 375 ? 23.643 -4.994 -17.379 1.00 92.81 375 TYR A N 1
ATOM 2794 C CA . TYR A 1 375 ? 22.181 -4.994 -17.276 1.00 92.81 375 TYR A CA 1
ATOM 2795 C C . TYR A 1 375 ? 21.658 -6.081 -16.317 1.00 92.81 375 TYR A C 1
ATOM 2797 O O . TYR A 1 375 ? 20.689 -5.867 -15.590 1.00 92.81 375 TYR A O 1
ATOM 2805 N N . ASP A 1 376 ? 22.332 -7.228 -16.249 1.00 90.81 376 ASP A N 1
ATOM 2806 C CA . ASP A 1 376 ? 22.031 -8.331 -15.331 1.00 90.81 376 ASP A CA 1
ATOM 2807 C C . ASP A 1 376 ? 22.188 -7.924 -13.857 1.00 90.81 376 ASP A C 1
ATOM 2809 O O . ASP A 1 376 ? 21.318 -8.196 -13.021 1.00 90.81 376 ASP A O 1
ATOM 2813 N N . ARG A 1 377 ? 23.264 -7.204 -13.528 1.00 90.06 377 ARG A N 1
ATOM 2814 C CA . ARG A 1 377 ? 23.487 -6.654 -12.191 1.00 90.06 377 ARG A CA 1
ATOM 2815 C C . ARG A 1 377 ? 22.461 -5.579 -11.862 1.00 90.06 377 ARG A C 1
ATOM 2817 O O . ARG A 1 377 ? 21.967 -5.543 -10.735 1.00 90.06 377 ARG A O 1
ATOM 2824 N N . TYR A 1 378 ? 22.118 -4.736 -12.835 1.00 91.69 378 TYR A N 1
ATOM 2825 C CA . TYR A 1 378 ? 21.100 -3.702 -12.671 1.00 91.69 378 TYR A CA 1
ATOM 2826 C C . TYR A 1 378 ? 19.720 -4.299 -12.374 1.00 91.69 378 TYR A C 1
ATOM 2828 O O . TYR A 1 378 ? 19.079 -3.908 -11.398 1.00 91.69 378 TYR A O 1
ATOM 2836 N N . VAL A 1 379 ? 19.280 -5.294 -13.151 1.00 92.00 379 VAL A N 1
ATOM 2837 C CA . VAL A 1 379 ? 17.976 -5.929 -12.926 1.00 92.00 379 VAL A CA 1
ATOM 2838 C C . VAL A 1 379 ? 17.957 -6.742 -11.629 1.00 92.00 379 VAL A C 1
ATOM 2840 O O . VAL A 1 379 ? 16.946 -6.755 -10.933 1.00 92.00 379 VAL A O 1
ATOM 2843 N N . SER A 1 380 ? 19.086 -7.345 -11.241 1.00 90.88 380 SER A N 1
ATOM 2844 C CA . SER A 1 380 ? 19.232 -8.024 -9.945 1.00 90.88 380 SER A CA 1
ATOM 2845 C C . SER A 1 380 ? 19.137 -7.045 -8.773 1.00 90.88 380 SER A C 1
ATOM 2847 O O . SER A 1 380 ? 18.483 -7.334 -7.771 1.00 90.88 380 SER A O 1
ATOM 2849 N N . TRP A 1 381 ? 19.756 -5.865 -8.895 1.00 91.62 381 TRP A N 1
ATOM 2850 C CA . TRP A 1 381 ? 19.625 -4.789 -7.912 1.00 91.62 381 TRP A CA 1
ATOM 2851 C C . TRP A 1 381 ? 18.173 -4.315 -7.793 1.00 91.62 381 TRP A C 1
ATOM 2853 O O . TRP A 1 381 ? 17.655 -4.210 -6.681 1.00 91.62 381 TRP A O 1
ATOM 2863 N N . LEU A 1 382 ? 17.504 -4.094 -8.927 1.00 90.62 382 LEU A N 1
ATOM 2864 C CA . LEU A 1 382 ? 16.100 -3.699 -8.973 1.00 90.62 382 LEU A CA 1
ATOM 2865 C C . LEU A 1 382 ? 15.199 -4.763 -8.328 1.00 90.62 382 LEU A C 1
ATOM 2867 O O . LEU A 1 382 ? 14.371 -4.433 -7.483 1.00 90.62 382 LEU A O 1
ATOM 2871 N N . ALA A 1 383 ? 15.396 -6.039 -8.661 1.00 90.69 383 ALA A N 1
ATOM 2872 C CA . ALA A 1 383 ? 14.670 -7.148 -8.051 1.00 90.69 383 ALA A CA 1
ATOM 2873 C C . ALA A 1 383 ? 14.880 -7.191 -6.527 1.00 90.69 383 ALA A C 1
ATOM 2875 O O . ALA A 1 383 ? 13.915 -7.304 -5.770 1.00 90.69 383 ALA A O 1
ATOM 2876 N N . GLY A 1 384 ? 16.121 -7.005 -6.066 1.00 88.62 384 GLY A N 1
ATOM 2877 C CA . GLY A 1 384 ? 16.449 -6.921 -4.643 1.00 88.62 384 GLY A CA 1
ATOM 2878 C C . GLY A 1 384 ? 15.776 -5.743 -3.929 1.00 88.62 384 GLY A C 1
ATOM 2879 O O . GLY A 1 384 ? 15.277 -5.913 -2.819 1.00 88.62 384 GLY A O 1
ATOM 2880 N N . ALA A 1 385 ? 15.687 -4.572 -4.571 1.00 85.88 385 ALA A N 1
ATOM 2881 C CA . ALA A 1 385 ? 15.010 -3.392 -4.018 1.00 85.88 385 ALA A CA 1
ATOM 2882 C C . ALA A 1 385 ? 13.496 -3.598 -3.815 1.00 85.88 385 ALA A C 1
ATOM 2884 O O . ALA A 1 385 ? 12.878 -2.906 -3.007 1.00 85.88 385 ALA A O 1
ATOM 2885 N N . TRP A 1 386 ? 12.913 -4.562 -4.529 1.00 85.31 386 TRP A N 1
ATOM 2886 C CA . TRP A 1 386 ? 11.512 -4.970 -4.434 1.00 85.31 386 TRP A CA 1
ATOM 2887 C C . TRP A 1 386 ? 11.316 -6.296 -3.676 1.00 85.31 386 TRP A C 1
ATOM 2889 O O . TRP A 1 386 ? 10.227 -6.865 -3.708 1.00 85.31 386 TRP A O 1
ATOM 2899 N N . ASN A 1 387 ? 12.356 -6.784 -2.985 1.00 83.06 387 ASN A N 1
ATOM 2900 C CA . ASN A 1 387 ? 12.372 -8.056 -2.250 1.00 83.06 387 ASN A CA 1
ATOM 2901 C C . ASN A 1 387 ? 11.961 -9.277 -3.105 1.00 83.06 387 ASN A C 1
ATOM 2903 O O . ASN A 1 387 ? 11.317 -10.202 -2.609 1.00 83.06 387 ASN A O 1
ATOM 2907 N N . LEU A 1 388 ? 12.321 -9.300 -4.390 1.00 83.94 388 LEU A N 1
ATOM 2908 C CA . LEU A 1 388 ? 12.080 -10.450 -5.260 1.00 83.94 388 LEU A CA 1
ATOM 2909 C C . LEU A 1 388 ? 13.151 -11.545 -5.067 1.00 83.94 388 LEU A C 1
ATOM 2911 O O . LEU A 1 388 ? 14.320 -11.219 -4.850 1.00 83.94 388 LEU A O 1
ATOM 2915 N N . PRO A 1 389 ? 12.787 -12.838 -5.190 1.00 83.50 389 PRO A N 1
ATOM 2916 C CA . PRO A 1 389 ? 11.450 -13.342 -5.502 1.00 83.50 389 PRO A CA 1
ATOM 2917 C C . PRO A 1 389 ? 10.491 -13.239 -4.306 1.00 83.50 389 PRO A C 1
ATOM 2919 O O . PRO A 1 389 ? 10.781 -13.715 -3.211 1.00 83.50 389 PRO A O 1
ATOM 2922 N N . HIS A 1 390 ? 9.307 -12.680 -4.552 1.00 81.69 390 HIS A N 1
ATOM 2923 C CA . HIS A 1 390 ? 8.210 -12.627 -3.594 1.00 81.69 390 HIS A CA 1
ATOM 2924 C C . HIS A 1 390 ? 7.043 -13.465 -4.144 1.00 81.69 390 HIS A C 1
ATOM 2926 O O . HIS A 1 390 ? 6.665 -13.271 -5.301 1.00 81.69 390 HIS A O 1
ATOM 2932 N N . PRO A 1 391 ? 6.437 -14.379 -3.357 1.00 83.06 391 PRO A N 1
ATOM 2933 C CA . PRO A 1 391 ? 5.342 -15.219 -3.835 1.00 83.06 391 PRO A CA 1
ATOM 2934 C C . PRO A 1 391 ? 4.193 -14.408 -4.445 1.00 83.06 391 PRO A C 1
ATOM 2936 O O . PRO A 1 391 ? 3.621 -13.517 -3.807 1.00 83.06 391 PRO A O 1
ATOM 2939 N N . GLY A 1 392 ? 3.844 -14.715 -5.693 1.00 85.62 392 GLY A N 1
ATOM 2940 C CA . GLY A 1 392 ? 2.745 -14.046 -6.379 1.00 85.62 392 GLY A CA 1
ATOM 2941 C C . GLY A 1 392 ? 3.033 -12.588 -6.759 1.00 85.62 392 GLY A C 1
ATOM 2942 O O . GLY A 1 392 ? 2.072 -11.838 -6.911 1.00 85.62 392 GLY A O 1
ATOM 2943 N N . LEU A 1 393 ? 4.301 -12.166 -6.840 1.00 90.75 393 LEU A N 1
ATOM 2944 C CA . LEU A 1 393 ? 4.703 -10.839 -7.311 1.00 90.75 393 LEU A CA 1
ATOM 2945 C C . LEU A 1 393 ? 5.536 -10.967 -8.590 1.00 90.75 393 LEU A C 1
ATOM 2947 O O . LEU A 1 393 ? 6.581 -11.613 -8.581 1.00 90.75 393 LEU A O 1
ATOM 2951 N N . ALA A 1 394 ? 5.086 -10.330 -9.669 1.00 93.31 394 ALA A N 1
ATOM 2952 C CA . ALA A 1 394 ? 5.831 -10.246 -10.924 1.00 93.31 394 ALA A CA 1
ATOM 2953 C C . ALA A 1 394 ? 6.690 -8.969 -10.984 1.00 93.31 394 ALA A C 1
ATOM 2955 O O . ALA A 1 394 ? 6.402 -7.993 -10.292 1.00 93.31 394 ALA A O 1
ATOM 2956 N N . LEU A 1 395 ? 7.693 -8.940 -11.863 1.00 95.00 395 LEU A N 1
ATOM 2957 C CA . LEU A 1 395 ? 8.467 -7.745 -12.219 1.00 95.00 395 LEU A CA 1
ATOM 2958 C C . LEU A 1 395 ? 8.498 -7.574 -13.733 1.00 95.00 395 LEU A C 1
ATOM 2960 O O . LEU A 1 395 ? 8.982 -8.451 -14.436 1.00 95.00 395 LEU A O 1
ATOM 2964 N N . ALA A 1 396 ? 8.047 -6.426 -14.224 1.00 96.38 396 ALA A N 1
ATOM 2965 C CA . ALA A 1 396 ? 8.221 -5.988 -15.599 1.00 96.38 396 ALA A CA 1
ATOM 2966 C C . ALA A 1 396 ? 9.146 -4.774 -15.628 1.00 96.38 396 ALA A C 1
ATOM 2968 O O . ALA A 1 396 ? 8.794 -3.703 -15.139 1.00 96.38 396 ALA A O 1
ATOM 2969 N N . HIS A 1 397 ? 10.326 -4.940 -16.213 1.00 97.12 397 HIS A N 1
ATOM 2970 C CA . HIS A 1 397 ? 11.283 -3.871 -16.438 1.00 97.12 397 HIS A CA 1
ATOM 2971 C C . HIS A 1 397 ? 11.316 -3.490 -17.916 1.00 97.12 397 HIS A C 1
ATOM 2973 O O . HIS A 1 397 ? 11.871 -4.208 -18.747 1.00 97.12 397 HIS A O 1
ATOM 2979 N N . TRP A 1 398 ? 10.714 -2.349 -18.225 1.00 97.50 398 TRP A N 1
ATOM 2980 C CA . TRP A 1 398 ? 10.741 -1.713 -19.532 1.00 97.50 398 TRP A CA 1
ATOM 2981 C C . TRP A 1 398 ? 11.960 -0.803 -19.652 1.00 97.50 398 TRP A C 1
ATOM 2983 O O . TRP A 1 398 ? 12.253 -0.031 -18.740 1.00 97.50 398 TRP A O 1
ATOM 2993 N N . ILE A 1 399 ? 12.647 -0.855 -20.789 1.00 97.56 399 ILE A N 1
ATOM 2994 C CA . ILE A 1 399 ? 13.738 0.064 -21.116 1.00 97.56 399 ILE A CA 1
ATOM 2995 C C . ILE A 1 399 ? 13.366 0.816 -22.387 1.00 97.56 399 ILE A C 1
ATOM 2997 O O . ILE A 1 399 ? 13.153 0.191 -23.425 1.00 97.56 399 ILE A O 1
ATOM 3001 N N . ASP A 1 400 ? 13.279 2.138 -22.285 1.00 97.38 400 ASP A N 1
ATOM 3002 C CA . ASP A 1 400 ? 13.046 3.060 -23.393 1.00 97.38 400 ASP A CA 1
ATOM 3003 C C . ASP A 1 400 ? 14.370 3.665 -23.846 1.00 97.38 400 ASP A C 1
ATOM 3005 O O . ASP A 1 400 ? 14.925 4.550 -23.197 1.00 97.38 400 ASP A O 1
ATOM 3009 N N . CYS A 1 401 ? 14.896 3.138 -24.943 1.00 96.62 401 CYS A N 1
ATOM 3010 C CA . CYS A 1 401 ? 16.080 3.636 -25.620 1.00 96.62 401 CYS A CA 1
ATOM 3011 C C . CYS A 1 401 ? 15.623 4.595 -26.718 1.00 96.62 401 CYS A C 1
ATOM 3013 O O . CYS A 1 401 ? 15.248 4.163 -27.811 1.00 96.62 401 CYS A O 1
ATOM 3015 N N . SER A 1 402 ? 15.616 5.893 -26.423 1.00 93.50 402 SER A N 1
ATOM 3016 C CA . SER A 1 402 ? 15.103 6.913 -27.337 1.00 93.50 402 SER A CA 1
ATOM 3017 C C . SER A 1 402 ? 16.094 8.051 -27.530 1.00 93.50 402 SER A C 1
ATOM 3019 O O . SER A 1 402 ? 16.698 8.534 -26.573 1.00 93.50 402 SER A O 1
ATOM 3021 N N . ASP A 1 403 ? 16.205 8.521 -28.768 1.00 91.88 403 ASP A N 1
ATOM 3022 C CA . ASP A 1 403 ? 16.828 9.796 -29.110 1.00 91.88 403 ASP A CA 1
ATOM 3023 C C . ASP A 1 403 ? 15.868 10.650 -29.963 1.00 91.88 403 ASP A C 1
ATOM 3025 O O . ASP A 1 403 ? 14.689 10.334 -30.109 1.00 91.88 403 ASP A O 1
ATOM 3029 N N . ALA A 1 404 ? 16.352 11.758 -30.530 1.00 87.81 404 ALA A N 1
ATOM 3030 C CA . ALA A 1 404 ? 15.527 12.659 -31.339 1.00 87.81 404 ALA A CA 1
ATOM 3031 C C . ALA A 1 404 ? 14.996 12.043 -32.656 1.00 87.81 404 ALA A C 1
ATOM 3033 O O . ALA A 1 404 ? 14.245 12.708 -33.371 1.00 87.81 404 ALA A O 1
ATOM 3034 N N . ARG A 1 405 ? 15.434 10.837 -33.042 1.00 89.69 405 ARG A N 1
ATOM 3035 C CA . ARG A 1 405 ? 15.157 10.212 -34.346 1.00 89.69 405 ARG A CA 1
ATOM 3036 C C . ARG A 1 405 ? 14.602 8.796 -34.245 1.00 89.69 405 ARG A C 1
ATOM 3038 O O . ARG A 1 405 ? 13.769 8.444 -35.076 1.00 89.69 405 ARG A O 1
ATOM 3045 N N . ASP A 1 406 ? 15.097 7.989 -33.314 1.00 93.31 406 ASP A N 1
ATOM 3046 C CA . ASP A 1 406 ? 14.729 6.580 -33.166 1.00 93.31 406 ASP A CA 1
ATOM 3047 C C . ASP A 1 406 ? 14.299 6.274 -31.728 1.00 93.31 406 ASP A C 1
ATOM 3049 O O . ASP A 1 406 ? 14.768 6.879 -30.761 1.00 93.31 406 ASP A O 1
ATOM 3053 N N . GLN A 1 407 ? 13.396 5.306 -31.605 1.00 93.75 407 GLN A N 1
ATOM 3054 C CA . GLN A 1 407 ? 12.874 4.833 -30.336 1.00 93.75 407 GLN A CA 1
ATOM 3055 C C . GLN A 1 407 ? 12.777 3.311 -30.329 1.00 93.75 407 GLN A C 1
ATOM 3057 O O . GLN A 1 407 ? 12.131 2.694 -31.181 1.00 93.75 407 GLN A O 1
ATOM 3062 N N . ARG A 1 408 ? 13.356 2.699 -29.295 1.00 94.81 408 ARG A N 1
ATOM 3063 C CA . ARG A 1 408 ? 13.331 1.256 -29.075 1.00 94.81 408 ARG A CA 1
ATOM 3064 C C . ARG A 1 408 ? 12.912 0.946 -27.652 1.00 94.81 408 ARG A C 1
ATOM 3066 O O . ARG A 1 408 ? 13.510 1.418 -26.697 1.00 94.81 408 ARG A O 1
ATOM 3073 N N . LEU A 1 409 ? 11.900 0.094 -27.530 1.00 96.06 409 LEU A N 1
ATOM 3074 C CA . LEU A 1 409 ? 11.536 -0.512 -26.256 1.00 96.06 409 LEU A CA 1
ATOM 3075 C C . LEU A 1 409 ? 12.152 -1.899 -26.132 1.00 96.06 409 LEU A C 1
ATOM 3077 O O . LEU A 1 409 ? 12.111 -2.676 -27.093 1.00 96.06 409 LEU A O 1
ATOM 3081 N N . HIS A 1 410 ? 12.604 -2.216 -24.924 1.00 95.88 410 HIS A N 1
ATOM 3082 C CA . HIS A 1 410 ? 12.988 -3.548 -24.471 1.00 95.88 410 HIS A CA 1
ATOM 3083 C C . HIS A 1 410 ? 12.205 -3.914 -23.206 1.00 95.88 410 HIS A C 1
ATOM 3085 O O . HIS A 1 410 ? 11.763 -3.030 -22.471 1.00 95.88 410 HIS A O 1
ATOM 3091 N N . LEU A 1 411 ? 12.038 -5.212 -22.950 1.00 95.31 411 LEU A N 1
ATOM 3092 C CA . LEU A 1 411 ? 11.324 -5.717 -21.782 1.00 95.31 411 LEU A CA 1
ATOM 3093 C C . LEU A 1 411 ? 12.057 -6.916 -21.184 1.00 95.31 411 LEU A C 1
ATOM 3095 O O . LEU A 1 411 ? 12.327 -7.898 -21.876 1.00 95.31 411 LEU A O 1
ATOM 3099 N N . THR A 1 412 ? 12.291 -6.847 -19.879 1.00 95.25 412 THR A N 1
ATOM 3100 C CA . THR A 1 412 ? 12.563 -8.009 -19.036 1.00 95.25 412 THR A CA 1
ATOM 3101 C C . THR A 1 412 ? 11.354 -8.252 -18.145 1.00 95.25 412 THR A C 1
ATOM 3103 O O . THR A 1 412 ? 10.905 -7.343 -17.454 1.00 95.25 412 THR A O 1
ATOM 3106 N N . PHE A 1 413 ? 10.812 -9.464 -18.155 1.00 94.19 413 PHE A N 1
ATOM 3107 C CA . PHE A 1 413 ? 9.652 -9.839 -17.358 1.00 94.19 413 PHE A CA 1
ATOM 3108 C C . PHE A 1 413 ? 9.951 -11.089 -16.536 1.00 94.19 413 PHE A C 1
ATOM 3110 O O . PHE A 1 413 ? 10.202 -12.155 -17.096 1.00 94.19 413 PHE A O 1
ATOM 3117 N N . PHE A 1 414 ? 9.893 -10.960 -15.214 1.00 92.88 414 PHE A N 1
ATOM 3118 C CA . PHE A 1 414 ? 9.909 -12.074 -14.278 1.00 92.88 414 PHE A CA 1
ATOM 3119 C C . PHE A 1 414 ? 8.474 -12.344 -13.814 1.00 92.88 414 PHE A C 1
ATOM 3121 O O . PHE A 1 414 ? 7.896 -11.496 -13.125 1.00 92.88 414 PHE A O 1
ATOM 3128 N N . PRO A 1 415 ? 7.879 -13.483 -14.195 1.00 90.31 415 PRO A N 1
ATOM 3129 C CA . PRO A 1 415 ? 6.526 -13.822 -13.786 1.00 90.31 415 PRO A CA 1
ATOM 3130 C C . PRO A 1 415 ? 6.436 -14.070 -12.278 1.00 90.31 415 PRO A C 1
ATOM 3132 O O . PRO A 1 415 ? 7.419 -14.380 -11.603 1.00 90.31 415 PRO A O 1
ATOM 3135 N N . ALA A 1 416 ? 5.220 -13.930 -11.755 1.00 88.06 416 ALA A N 1
ATOM 3136 C CA . ALA A 1 416 ? 4.915 -14.178 -10.351 1.00 88.06 416 ALA A CA 1
ATOM 3137 C C . ALA A 1 416 ? 5.010 -15.669 -9.983 1.00 88.06 416 ALA A C 1
ATOM 3139 O O . ALA A 1 416 ? 5.358 -16.012 -8.849 1.00 88.06 416 ALA A O 1
ATOM 3140 N N . ASP A 1 417 ? 4.676 -16.540 -10.938 1.00 85.31 417 ASP A N 1
ATOM 3141 C CA . ASP A 1 417 ? 4.843 -17.983 -10.841 1.00 85.31 417 ASP A CA 1
ATOM 3142 C C . ASP A 1 417 ? 6.210 -18.369 -11.416 1.00 85.31 417 ASP A C 1
ATOM 3144 O O . ASP A 1 417 ? 6.485 -18.166 -12.595 1.00 85.31 417 ASP A O 1
ATOM 3148 N N . GLN A 1 418 ? 7.079 -18.938 -10.580 1.00 78.19 418 GLN A N 1
ATOM 3149 C CA . GLN A 1 418 ? 8.426 -19.345 -10.993 1.00 78.19 418 GLN A CA 1
ATOM 3150 C C . GLN A 1 418 ? 8.430 -20.537 -11.960 1.00 78.19 418 GLN A C 1
ATOM 3152 O O . GLN A 1 418 ? 9.475 -20.852 -12.527 1.00 78.19 418 GLN A O 1
ATOM 3157 N N . SER A 1 419 ? 7.294 -21.220 -12.134 1.00 77.25 419 SER A N 1
ATOM 3158 C CA . SER A 1 419 ? 7.142 -22.239 -13.173 1.00 77.25 419 SER A CA 1
ATOM 3159 C C . SER A 1 419 ? 7.016 -21.637 -14.577 1.00 77.25 419 SER A C 1
ATOM 3161 O O . SER A 1 419 ? 7.255 -22.333 -15.565 1.00 77.25 419 SER A O 1
ATOM 3163 N N . GLU A 1 420 ? 6.698 -20.344 -14.680 1.00 79.75 420 GLU A N 1
ATOM 3164 C CA . GLU A 1 420 ? 6.659 -19.619 -15.943 1.00 79.75 420 GLU A CA 1
ATOM 3165 C C . GLU A 1 420 ? 8.049 -19.098 -16.336 1.00 79.75 420 GLU A C 1
ATOM 3167 O O . GLU A 1 420 ? 8.891 -18.745 -15.507 1.00 79.75 420 GLU A O 1
ATOM 3172 N N . ARG A 1 421 ? 8.306 -19.031 -17.646 1.00 82.88 421 ARG A N 1
ATOM 3173 C CA . ARG A 1 421 ? 9.604 -18.609 -18.177 1.00 82.88 421 ARG A CA 1
ATOM 3174 C C . ARG A 1 421 ? 9.721 -17.083 -18.178 1.00 82.88 421 ARG A C 1
ATOM 3176 O O . ARG A 1 421 ? 8.862 -16.392 -18.719 1.00 82.88 421 ARG A O 1
ATOM 3183 N N . ALA A 1 422 ? 10.823 -16.565 -17.639 1.00 86.69 422 ALA A N 1
ATOM 3184 C CA . ALA A 1 422 ? 11.135 -15.141 -17.708 1.00 86.69 422 ALA A CA 1
ATOM 3185 C C . ALA A 1 422 ? 11.439 -14.689 -19.148 1.00 86.69 422 ALA A C 1
ATOM 3187 O O . ALA A 1 422 ? 12.085 -15.410 -19.914 1.00 86.69 422 ALA A O 1
ATOM 3188 N N . TRP A 1 423 ? 11.024 -13.472 -19.499 1.00 87.81 423 TRP A N 1
ATOM 3189 C CA . TRP A 1 423 ? 11.509 -12.779 -20.694 1.00 87.81 423 TRP A CA 1
ATOM 3190 C C . TRP A 1 423 ? 12.693 -11.916 -20.305 1.00 87.81 423 TRP A C 1
ATOM 3192 O O . TRP A 1 423 ? 12.649 -11.237 -19.284 1.00 87.81 423 TRP A O 1
ATOM 3202 N N . LEU A 1 424 ? 13.739 -11.918 -21.119 1.00 89.25 424 LEU A N 1
ATOM 3203 C CA . LEU A 1 424 ? 14.916 -11.094 -20.891 1.00 89.25 424 LEU A CA 1
ATOM 3204 C C . LEU A 1 424 ? 15.082 -10.139 -22.066 1.00 89.25 424 LEU A C 1
ATOM 3206 O O . LEU A 1 424 ? 14.917 -10.541 -23.219 1.00 89.25 424 LEU A O 1
ATOM 3210 N N . ALA A 1 425 ? 15.469 -8.901 -21.777 1.00 88.06 425 ALA A N 1
ATOM 3211 C CA . ALA A 1 425 ? 15.917 -7.946 -22.779 1.00 88.06 425 ALA A CA 1
ATOM 3212 C C . ALA A 1 425 ? 17.280 -8.384 -23.348 1.00 88.06 425 ALA A C 1
ATOM 3214 O O . ALA A 1 425 ? 18.320 -7.822 -23.012 1.00 88.06 425 ALA A O 1
ATOM 3215 N N . THR A 1 426 ? 17.288 -9.415 -24.196 1.00 84.56 426 THR A N 1
ATOM 3216 C CA . THR A 1 426 ? 18.511 -10.049 -24.717 1.00 84.56 426 THR A CA 1
ATOM 3217 C C . THR A 1 426 ? 19.416 -9.081 -25.465 1.00 84.56 426 THR A C 1
ATOM 3219 O O . THR A 1 426 ? 20.633 -9.205 -25.391 1.00 84.56 426 THR A O 1
ATOM 3222 N N . ASP A 1 427 ? 18.841 -8.072 -26.120 1.00 82.06 427 ASP A N 1
ATOM 3223 C CA . ASP A 1 427 ? 19.598 -7.029 -26.822 1.00 82.06 427 ASP A CA 1
ATOM 3224 C C . ASP A 1 427 ? 20.409 -6.131 -25.871 1.00 82.06 427 ASP A C 1
ATOM 3226 O O . ASP A 1 427 ? 21.327 -5.440 -26.311 1.00 82.06 427 ASP A O 1
ATOM 3230 N N . LEU A 1 428 ? 20.097 -6.139 -24.573 1.00 82.06 428 LEU A N 1
ATOM 3231 C CA . LEU A 1 428 ? 20.806 -5.393 -23.530 1.00 82.06 428 LEU A CA 1
ATOM 3232 C C . LEU A 1 428 ? 21.703 -6.282 -22.662 1.00 82.06 428 LEU A C 1
ATOM 3234 O O . LEU A 1 428 ? 22.486 -5.756 -21.877 1.00 82.06 428 LEU A O 1
ATOM 3238 N N . LEU A 1 429 ? 21.618 -7.608 -22.800 1.00 82.00 429 LEU A N 1
ATOM 3239 C CA . LEU A 1 429 ? 22.557 -8.512 -22.147 1.00 82.00 429 LEU A CA 1
ATOM 3240 C C . LEU A 1 429 ? 23.917 -8.415 -22.838 1.00 82.00 429 LEU A C 1
ATOM 3242 O O . LEU A 1 429 ? 23.995 -8.320 -24.068 1.00 82.00 429 LEU A O 1
ATOM 3246 N N . ASP A 1 430 ? 24.987 -8.453 -22.046 1.00 68.81 430 ASP A N 1
ATOM 3247 C CA . ASP A 1 430 ? 26.334 -8.571 -22.589 1.00 68.81 430 ASP A CA 1
ATOM 3248 C C . ASP A 1 430 ? 26.381 -9.807 -23.487 1.00 68.81 430 ASP A C 1
ATOM 3250 O O . ASP A 1 430 ? 25.981 -10.905 -23.086 1.00 68.81 430 ASP A O 1
ATOM 3254 N N . GLN A 1 431 ? 26.851 -9.622 -24.724 1.00 62.53 431 GLN A N 1
ATOM 3255 C CA . GLN A 1 431 ? 27.274 -10.769 -25.509 1.00 62.53 431 GLN A CA 1
ATOM 3256 C C . GLN A 1 431 ? 28.465 -11.317 -24.740 1.00 62.53 431 GLN A C 1
ATOM 3258 O O . GLN A 1 431 ? 29.526 -10.698 -24.718 1.00 62.53 431 GLN A O 1
ATOM 3263 N N . ARG A 1 432 ? 28.268 -12.425 -24.022 1.00 50.22 432 ARG A N 1
ATOM 3264 C CA . ARG A 1 432 ? 29.411 -13.240 -23.645 1.00 50.22 432 ARG A CA 1
ATOM 3265 C C . ARG A 1 432 ? 30.086 -13.565 -24.966 1.00 50.22 432 ARG A C 1
ATOM 3267 O O . ARG A 1 432 ? 29.463 -14.199 -25.813 1.00 50.22 432 ARG A O 1
ATOM 3274 N N . ASP A 1 433 ? 31.293 -13.047 -25.159 1.00 42.22 433 ASP A N 1
ATOM 3275 C CA . ASP A 1 433 ? 32.184 -13.569 -26.178 1.00 42.22 433 ASP A CA 1
ATOM 3276 C C . ASP A 1 433 ? 32.296 -15.065 -25.878 1.00 42.22 433 ASP A C 1
ATOM 3278 O O . ASP A 1 433 ? 32.937 -15.461 -24.899 1.00 42.22 433 ASP A O 1
ATOM 3282 N N . ASP A 1 434 ? 31.580 -15.878 -26.659 1.00 38.69 434 ASP A N 1
ATOM 3283 C CA . ASP A 1 434 ? 31.764 -17.322 -26.734 1.00 38.69 434 ASP A CA 1
ATOM 3284 C C . ASP A 1 434 ? 33.205 -17.538 -27.220 1.00 38.69 434 ASP A C 1
ATOM 3286 O O . ASP A 1 434 ? 33.477 -17.620 -28.420 1.00 38.69 434 ASP A O 1
ATOM 3290 N N . SER A 1 435 ? 34.140 -17.519 -26.272 1.00 37.41 435 SER A N 1
ATOM 3291 C CA . SER A 1 435 ? 35.575 -17.712 -26.471 1.00 37.41 435 SER A CA 1
ATOM 3292 C C . SER A 1 435 ? 36.056 -18.941 -25.722 1.00 37.41 435 SER A C 1
ATOM 3294 O O . SER A 1 435 ? 35.642 -19.141 -24.555 1.00 37.41 435 SER A O 1
#

Foldseek 3Di:
DPPQDDDDQPPDDDADPCLVVVLVVCVVQLNLQVSLQSLLVVCLVVLNHNNSLLSNLVSQVCLVVSVVPGPHRHDPLSNLFLSNQQQWQAAPPPRDIGGDNVVVVPPPDDDPDPQQWWAFPVPRHIHGCVRVVNDPDDQPQAADPPPPDRTGTGRDHGGRGRPQADDDNLQQFFAKEKEKPDADWDDLCRQSSVCRNRYSDDPLSSLRYFTDYLDVVLVPVDPDPPPDDDLLRSVLSRQVVCVVVLVAPPPQSVQWDWDWDDDPDNNMIMIIIGGGHDPFDPDDPQLVVLLVVQLVVLVVVCVVDPPLSPVVCVVCVPPVNSSVLSRQQVSQQVVCVVPVAKHWHWGDDPLEIEIEIEHAAQQLVVSLVNQVPFPVVNVVVVCVSSVPPDASHKYWYWYWGDHPPDTDIFIWIGGNDNVRDTDDRVSRGDPPPPD

pLDDT: mean 84.49, std 14.48, range [27.12, 97.56]